Protein AF-A0AA39L9M7-F1 (afdb_monomer_lite)

Radius of gyration: 78.68 Å; chains: 1; bounding box: 166×108×252 Å

InterPro domains:
  IPR032733 HAUS augmin-like complex subunit 3, N-terminal [PF14932] (38-172)

pLDDT: mean 78.57, std 16.92, range [31.64, 96.94]

Secondary structure (DSSP, 8-state):
-HHHHHHHHHHHHHHHHHHH-----HHHHHHHHT-TTTHHHHHHHHHHHSSTTTS--HHHHHHHHHHHHTT-HHHHHTT--GGGS----HHHHHHHHHHHHHHHHHHHHHHHHHHHHHHHHHHHHHHHHHHHHHHHHHHHHHHHHHHHHHHHHHHHHHHHHHHHHHHHHHHHHHHHHHHHHHHHHHHHHHHHHHHHHHHHHHHHHHHS---HHHHHHHHHHHHHHHHHHHHHHHHHHHHHHHHHHHHHHHHHH-TTSPPPPHHHHHHHHHHHHHHHHHHHHHHHHHHIIIIIHHHHHHHHHHHHHHHHHHHHHHHHHHHHHHHHHHHHHHHHHHHHHHHHHHHHHHHHHHHHHHHHHHTT----------------PPPPP--------S--------------HHHHHHHHTT--PPPS-S-HHHHHHHHHHHHHHHHHHHHHHHHHHHHHHHHHHHHHHHHHHHHHHHHHHHHHHHSTTSS--SS-HHHHHHHHHHHHHHHHHHHHHHHHHHHHSS---HHHHHHHHTT--

Organism: Sarocladium strictum (NCBI:txid5046)

Sequence (533 aa):
MEGDSRARAEALLLKADRIYGVNFGKAGVTKALDHVEDGAPFESWVLHHLETDNLLTPDELEMYAALDRDGKVDALSGTHDLTQAQAVSEDEIRTAAEELRRSTDAIRKQTEILNIQRQALERSVQKRGSNDRRRQDLEIVQRRKWEIEHKQLSGEVESLSYSIEQRLNDLTEDIEMMLPRMHAAVGDSLKTDDKLLGSLQKLGQELGRHDPREAELIEKMREICLRLIKTAVETIRTRLDRVYLETLVGAAYHPQSAPPSSAEVKELGDEVESLYAEILPVAQMSVEQQRLDPAIKGISARDGHTLQRSGVALHYISDCLDHILAKLNYLSDRIGATKKHQAHSAHVTACAREELSAATSDPAPTPQEALPASPVRRPAPIRMRSNAAAAASRRRSSGIMDIPALETLMETLGVQLPVEQSADDDRFSLLGKVVEDRNGKSNDITKNAQDSYEAITTSHLDDLRTAVQLLNDSAFAEAAYGEVRYVDADFEASIHVLKTEVEQAKERLSRLEMKHTGKKSERKEDLVNRWTA

Foldseek 3Di:
DVVVLLVVLLVLVVVCCVLVVPDDDSVNSVVQCVDPPRNVVSSVCSVVQSDPVNDQDSVRVVVVVVCVVVVCVVVVVVVDPVVPPPDCDPVNVVVVVVVVVVVVVVVVVVVVVVVVVVVVVVVVVVVVVVVVVVVVVVVVVVVVVVVVVVVVVVVVVVVVLVVVVVVLVVLVVCLVVVVVVLVVVVVVLVVVLVVVVVVLVVLVVVLPDDDVVLVVVLVVQVVVLVVQLVVQLVVVLVVLVVVLVVVQVVLVPDPPDDRDDPVNNVVVVVVSVVVNVVSNVVSSVVSCVPRNVVVVVVSVVVVVVSVVVVVVSVVVVVVSVVVSVVVVVVSVVVVVVSVVVSVVSVVVSVVSVVVSVVVPPDDDPDPPPDDDDDDDDDDDDDDDDDDDDDDDDDDDDDDPDCDPPVVVVCVVVVHDDDPDDDDVVVVVVSVVVVVVVVVVVVVVVVVVVVVVVVVVVVVVVVVVVVVVVVVVLVVLVPDPPVDVDPDDPVVVVVVVVVVVVVVVVVVVVVVVVVVVVPDPPVVVVVVVVVVVD

Structure (mmCIF, N/CA/C/O backbone):
data_AF-A0AA39L9M7-F1
#
_entry.id   AF-A0AA39L9M7-F1
#
loop_
_atom_site.group_PDB
_atom_site.id
_atom_site.type_symbol
_atom_site.label_atom_id
_atom_site.label_alt_id
_atom_site.label_comp_id
_atom_site.label_asym_id
_atom_site.label_entity_id
_atom_site.label_seq_id
_atom_site.pdbx_PDB_ins_code
_atom_site.Cartn_x
_atom_site.Cartn_y
_atom_site.Cartn_z
_atom_site.occupancy
_atom_site.B_iso_or_equiv
_atom_site.auth_seq_id
_atom_site.auth_comp_id
_atom_site.auth_asym_id
_atom_site.auth_atom_id
_atom_site.pdbx_PDB_model_num
ATOM 1 N N . MET A 1 1 ? -41.882 -18.705 123.758 1.00 47.94 1 MET A N 1
ATOM 2 C CA . MET A 1 1 ? -42.765 -18.011 122.797 1.00 47.94 1 MET A CA 1
ATOM 3 C C . MET A 1 1 ? -43.563 -16.897 123.483 1.00 47.94 1 MET A C 1
ATOM 5 O O . MET A 1 1 ? -43.713 -15.868 122.855 1.00 47.94 1 MET A O 1
ATOM 9 N N . GLU A 1 2 ? -43.964 -17.017 124.762 1.00 51.53 2 GLU A N 1
ATOM 10 C CA . GLU A 1 2 ? -44.644 -15.934 125.527 1.00 51.53 2 GLU A CA 1
ATOM 11 C C . GLU A 1 2 ? -43.798 -14.673 125.802 1.00 51.53 2 GLU A C 1
ATOM 13 O O . GLU A 1 2 ? -44.332 -13.585 125.959 1.00 51.53 2 GLU A O 1
ATOM 18 N N . GLY A 1 3 ? -42.465 -14.774 125.847 1.00 58.41 3 GLY A N 1
ATOM 19 C CA . GLY A 1 3 ? -41.616 -13.601 126.109 1.00 58.41 3 GLY A CA 1
ATOM 20 C C . GLY A 1 3 ? -41.532 -12.594 124.952 1.00 58.41 3 GLY A C 1
ATOM 21 O O . GLY A 1 3 ? -41.218 -11.429 125.180 1.00 58.41 3 GLY A O 1
ATOM 22 N N . ASP A 1 4 ? -41.808 -13.033 123.720 1.00 64.25 4 ASP A N 1
ATOM 23 C CA . ASP A 1 4 ? -41.597 -12.242 122.497 1.00 64.25 4 ASP A CA 1
ATOM 24 C C . ASP A 1 4 ? -42.838 -11.402 122.143 1.00 64.25 4 ASP A C 1
ATOM 26 O O . ASP A 1 4 ? -42.736 -10.249 121.720 1.00 64.25 4 ASP A O 1
ATOM 30 N N . SER A 1 5 ? -44.029 -11.947 122.409 1.00 68.31 5 SER A N 1
ATOM 31 C CA . SER A 1 5 ? -45.305 -11.231 122.309 1.00 68.31 5 SER A CA 1
ATOM 32 C C . SER A 1 5 ? -45.395 -10.107 123.346 1.00 68.31 5 SER A C 1
ATOM 34 O O . SER A 1 5 ? -45.785 -8.986 123.010 1.00 68.31 5 SER A O 1
ATOM 36 N N . ARG A 1 6 ? -44.888 -10.351 124.559 1.00 69.69 6 ARG A N 1
ATOM 37 C CA . ARG A 1 6 ? -44.878 -9.377 125.652 1.00 69.69 6 ARG A CA 1
ATOM 38 C C . ARG A 1 6 ? -43.958 -8.188 125.376 1.00 69.69 6 ARG A C 1
ATOM 40 O O . ARG A 1 6 ? -44.352 -7.038 125.567 1.00 69.69 6 ARG A O 1
ATOM 47 N N . ALA A 1 7 ? -42.747 -8.449 124.882 1.00 71.62 7 ALA A N 1
ATOM 48 C CA . ALA A 1 7 ? -41.805 -7.397 124.497 1.00 71.62 7 ALA A CA 1
ATOM 49 C C . ALA A 1 7 ? -42.344 -6.544 123.333 1.00 71.62 7 ALA A C 1
ATOM 51 O O . ALA A 1 7 ? -42.139 -5.328 123.291 1.00 71.62 7 ALA A O 1
ATOM 52 N N . ARG A 1 8 ? -43.077 -7.171 122.406 1.00 74.06 8 ARG A N 1
ATOM 53 C CA . ARG A 1 8 ? -43.724 -6.492 121.280 1.00 74.06 8 ARG A CA 1
ATOM 54 C C . ARG A 1 8 ? -44.910 -5.634 121.731 1.00 74.06 8 ARG A C 1
ATOM 56 O O . ARG A 1 8 ? -45.027 -4.502 121.270 1.00 74.06 8 ARG A O 1
ATOM 63 N N . ALA A 1 9 ? -45.721 -6.114 122.671 1.00 72.00 9 ALA A N 1
ATOM 64 C CA . ALA A 1 9 ? -46.811 -5.345 123.271 1.00 72.00 9 ALA A CA 1
ATOM 65 C C . ALA A 1 9 ? -46.297 -4.109 124.037 1.00 72.00 9 ALA A C 1
ATOM 67 O O . ALA A 1 9 ? -46.806 -3.003 123.848 1.00 72.00 9 ALA A O 1
ATOM 68 N N . GLU A 1 10 ? -45.230 -4.259 124.830 1.00 76.94 10 GLU A N 1
ATOM 69 C CA . GLU A 1 10 ? -44.586 -3.130 125.520 1.00 76.94 10 GLU A CA 1
ATOM 70 C C . GLU A 1 10 ? -44.039 -2.093 124.521 1.00 76.94 10 GLU A C 1
ATOM 72 O O . GLU A 1 10 ? -44.226 -0.887 124.699 1.00 76.94 10 GLU A O 1
ATOM 77 N N . ALA A 1 11 ? -43.407 -2.545 123.433 1.00 76.25 11 ALA A N 1
ATOM 78 C CA . ALA A 1 11 ? -42.876 -1.660 122.399 1.00 76.25 11 ALA A CA 1
ATOM 79 C C . ALA A 1 11 ? -43.975 -0.885 121.650 1.00 76.25 11 ALA A C 1
ATOM 81 O O . ALA A 1 11 ? -43.782 0.295 121.345 1.00 76.25 11 ALA A O 1
ATOM 82 N N . LEU A 1 12 ? -45.124 -1.512 121.376 1.00 75.88 12 LEU A N 1
ATOM 83 C CA . LEU A 1 12 ? -46.265 -0.855 120.729 1.00 75.88 12 LEU A CA 1
ATOM 84 C C . LEU A 1 12 ? -46.916 0.190 121.642 1.00 75.88 12 LEU A C 1
ATOM 86 O O . LEU A 1 12 ? -47.190 1.298 121.182 1.00 75.88 12 LEU A O 1
ATOM 90 N N . LEU A 1 13 ? -47.064 -0.095 122.939 1.00 74.38 13 LEU A N 1
ATOM 91 C CA . LEU A 1 13 ? -47.587 0.870 123.915 1.00 74.38 13 LEU A CA 1
ATOM 92 C C . LEU A 1 13 ? -46.680 2.093 124.074 1.00 74.38 13 LEU A C 1
ATOM 94 O O . LEU A 1 13 ? -47.157 3.224 124.068 1.00 74.38 13 LEU A O 1
ATOM 98 N N . LEU A 1 14 ? -45.363 1.886 124.150 1.00 74.12 14 LEU A N 1
ATOM 99 C CA . LEU A 1 14 ? -44.399 2.988 124.242 1.00 74.12 14 LEU A CA 1
ATOM 100 C C . LEU A 1 14 ? -44.290 3.791 122.936 1.00 74.12 14 LEU A C 1
ATOM 102 O O . LEU A 1 14 ? -43.947 4.974 122.958 1.00 74.12 14 LEU A O 1
ATOM 106 N N . LYS A 1 15 ? -44.567 3.166 121.788 1.00 73.62 15 LYS A N 1
ATOM 107 C CA . LYS A 1 15 ? -44.655 3.861 120.499 1.00 73.62 15 LYS A CA 1
ATOM 108 C C . LYS A 1 15 ? -45.939 4.690 120.410 1.00 73.62 15 LYS A C 1
ATOM 110 O O . LYS A 1 15 ? -45.877 5.825 119.947 1.00 73.62 15 LYS A O 1
ATOM 115 N N . ALA A 1 16 ? -47.062 4.167 120.900 1.00 69.31 16 ALA A N 1
ATOM 116 C CA . ALA A 1 16 ? -48.328 4.891 120.958 1.00 69.31 16 ALA A CA 1
ATOM 117 C C . ALA A 1 16 ? -48.278 6.089 121.930 1.00 69.31 16 ALA A C 1
ATOM 119 O O . ALA A 1 16 ? -48.728 7.172 121.567 1.00 69.31 16 ALA A O 1
ATOM 120 N N . ASP A 1 17 ? -47.646 5.938 123.100 1.00 72.75 17 ASP A N 1
ATOM 121 C CA . ASP A 1 17 ? -47.392 7.023 124.071 1.00 72.75 17 ASP A CA 1
ATOM 122 C C . ASP A 1 17 ? -46.674 8.219 123.415 1.00 72.75 17 ASP A C 1
ATOM 124 O O . ASP A 1 17 ? -47.097 9.367 123.548 1.00 72.75 17 ASP A O 1
ATOM 128 N N . ARG A 1 18 ? -45.644 7.951 122.598 1.00 70.19 18 ARG A N 1
ATOM 129 C CA . ARG A 1 18 ? -44.870 8.996 121.904 1.00 70.19 18 ARG A CA 1
ATOM 130 C C . ARG A 1 18 ? -45.607 9.688 120.762 1.00 70.19 18 ARG A C 1
ATOM 132 O O . ARG A 1 18 ? -45.312 10.848 120.495 1.00 70.19 18 ARG A O 1
ATOM 139 N N . ILE A 1 19 ? -46.476 8.974 120.049 1.00 66.38 19 ILE A N 1
ATOM 140 C CA . ILE A 1 19 ? -47.121 9.484 118.827 1.00 66.38 19 ILE A CA 1
ATOM 141 C C . ILE A 1 19 ? -48.456 10.165 119.151 1.00 66.38 19 ILE A C 1
ATOM 143 O O . ILE A 1 19 ? -48.765 11.194 118.560 1.00 66.38 19 ILE A O 1
ATOM 147 N N . TYR A 1 20 ? -49.218 9.638 120.115 1.00 64.44 20 TYR A N 1
ATOM 148 C CA . TYR A 1 20 ? -50.576 10.104 120.426 1.00 64.44 20 TYR A CA 1
ATOM 149 C C . TYR A 1 20 ? -50.686 10.844 121.771 1.00 64.44 20 TYR A C 1
ATOM 151 O O . TYR A 1 20 ? -51.772 11.290 122.135 1.00 64.44 20 TYR A O 1
ATOM 159 N N . GLY A 1 21 ? -49.579 11.007 122.511 1.00 65.19 21 GLY A N 1
ATOM 160 C CA . GLY A 1 21 ? -49.499 11.876 123.695 1.00 65.19 21 GLY A CA 1
ATOM 161 C C . GLY A 1 21 ? -50.245 11.368 124.934 1.00 65.19 21 GLY A C 1
ATOM 162 O O . GLY A 1 21 ? -50.586 12.155 125.819 1.00 65.19 21 GLY A O 1
ATOM 163 N N . VAL A 1 22 ? -50.520 10.065 125.008 1.00 63.75 22 VAL A N 1
ATOM 164 C CA . VAL A 1 22 ? -51.229 9.447 126.135 1.00 63.75 22 VAL A CA 1
ATOM 165 C C . VAL A 1 22 ? -50.211 9.016 127.188 1.00 63.75 22 VAL A C 1
ATOM 167 O O . VAL A 1 22 ? -49.718 7.904 127.113 1.00 63.75 22 VAL A O 1
ATOM 170 N N . ASN A 1 23 ? -49.901 9.893 128.150 1.00 59.84 23 ASN A N 1
ATOM 171 C CA . ASN A 1 23 ? -48.826 9.718 129.142 1.00 59.84 23 ASN A CA 1
ATOM 172 C C . ASN A 1 23 ? -48.906 8.396 129.939 1.00 59.84 23 ASN A C 1
ATOM 174 O O . ASN A 1 23 ? -49.446 8.357 131.052 1.00 59.84 23 ASN A O 1
ATOM 178 N N . PHE A 1 24 ? -48.284 7.333 129.433 1.00 63.66 24 PHE A N 1
ATOM 179 C CA . PHE A 1 24 ? -48.101 6.075 130.153 1.00 63.66 24 PHE A CA 1
ATOM 180 C C . PHE A 1 24 ? -46.635 5.946 130.572 1.00 63.66 24 PHE A C 1
ATOM 182 O O . PHE A 1 24 ? -45.757 5.598 129.788 1.00 63.66 24 PHE A O 1
ATOM 189 N N . GLY A 1 25 ? -46.331 6.204 131.847 1.00 64.00 25 GLY A N 1
ATOM 190 C CA . GLY A 1 25 ? -44.973 6.000 132.357 1.00 64.00 25 GLY A CA 1
ATOM 191 C C . GLY A 1 25 ? -44.525 4.542 132.180 1.00 64.00 25 GLY A C 1
ATOM 192 O O . GLY A 1 25 ? -45.261 3.625 132.544 1.00 64.00 25 GLY A O 1
ATOM 193 N N . LYS A 1 26 ? -43.298 4.310 131.685 1.00 65.75 26 LYS A N 1
ATOM 194 C CA . LYS A 1 26 ? -42.751 2.961 131.405 1.00 65.75 26 LYS A CA 1
ATOM 195 C C . LYS A 1 26 ? -42.907 1.979 132.578 1.00 65.75 26 LYS A C 1
ATOM 197 O O . LYS A 1 26 ? -43.237 0.820 132.373 1.00 65.75 26 LYS A O 1
ATOM 202 N N . ALA A 1 27 ? -42.743 2.460 133.812 1.00 65.94 27 ALA A N 1
ATOM 203 C CA . ALA A 1 27 ? -42.906 1.654 135.026 1.00 65.94 27 ALA A CA 1
ATOM 204 C C . ALA A 1 27 ? -44.366 1.260 135.340 1.00 65.94 27 ALA A C 1
ATOM 206 O O . ALA A 1 27 ? -44.596 0.328 136.106 1.00 65.94 27 ALA A O 1
ATOM 207 N N . GLY A 1 28 ? -45.350 1.981 134.797 1.00 68.69 28 GLY A N 1
ATOM 208 C CA . GLY A 1 28 ? -46.773 1.650 134.900 1.00 68.69 28 GLY A CA 1
ATOM 209 C C . GLY A 1 28 ? -47.190 0.591 133.881 1.00 68.69 28 GLY A C 1
ATOM 210 O O . GLY A 1 28 ? -47.921 -0.329 134.232 1.00 68.69 28 GLY A O 1
ATOM 211 N N . VAL A 1 29 ? -46.651 0.665 132.659 1.00 70.12 29 VAL A N 1
ATOM 212 C CA . VAL A 1 29 ? -46.892 -0.322 131.590 1.00 70.12 29 VAL A CA 1
ATOM 213 C C . VAL A 1 29 ? -46.327 -1.690 131.965 1.00 70.12 29 VAL A C 1
ATOM 215 O O . VAL A 1 29 ? -47.017 -2.698 131.834 1.00 70.12 29 VAL A O 1
ATOM 218 N N . THR A 1 30 ? -45.111 -1.735 132.519 1.00 70.06 30 THR A N 1
ATOM 219 C CA . THR A 1 30 ? -44.522 -3.000 132.980 1.00 70.06 30 THR A CA 1
ATOM 220 C C . THR A 1 30 ? -45.304 -3.592 134.153 1.00 70.06 30 THR A C 1
ATOM 222 O O . THR A 1 30 ? -45.556 -4.789 134.158 1.00 70.06 30 THR A O 1
ATOM 225 N N . LYS A 1 31 ? -45.786 -2.763 135.092 1.00 70.56 31 LYS A N 1
ATOM 226 C CA . LYS A 1 31 ? -46.635 -3.217 136.210 1.00 70.56 31 LYS A CA 1
ATOM 227 C C . LYS A 1 31 ? -48.003 -3.746 135.770 1.00 70.56 31 LYS A C 1
ATOM 229 O O . LYS A 1 31 ? -48.489 -4.689 136.382 1.00 70.56 31 LYS A O 1
ATOM 234 N N . ALA A 1 32 ? -48.616 -3.153 134.747 1.00 67.38 32 ALA A N 1
ATOM 235 C CA . ALA A 1 32 ? -49.892 -3.619 134.206 1.00 67.38 32 ALA A CA 1
ATOM 236 C C . ALA A 1 32 ? -49.743 -4.963 133.469 1.00 67.38 32 ALA A C 1
ATOM 238 O O . ALA A 1 32 ? -50.587 -5.840 133.618 1.00 67.38 32 ALA A O 1
ATOM 239 N N . LEU A 1 33 ? -48.631 -5.154 132.749 1.00 69.38 33 LEU A N 1
ATOM 240 C CA . LEU A 1 33 ? -48.289 -6.424 132.095 1.00 69.38 33 LEU A CA 1
ATOM 241 C C . LEU A 1 33 ? -47.825 -7.512 133.087 1.00 69.38 33 LEU A C 1
ATOM 243 O O . LEU A 1 33 ? -47.878 -8.692 132.758 1.00 69.38 33 LEU A O 1
ATOM 247 N N . ASP A 1 34 ? -47.384 -7.131 134.292 1.00 67.81 34 ASP A N 1
ATOM 248 C CA . ASP A 1 34 ? -46.989 -8.041 135.382 1.00 67.81 34 ASP A CA 1
ATOM 249 C C . ASP A 1 34 ? -48.142 -8.421 136.335 1.00 67.81 34 ASP A C 1
ATOM 251 O O . ASP A 1 34 ? -47.931 -9.186 137.280 1.00 67.81 34 ASP A O 1
ATOM 255 N N . HIS A 1 35 ? -49.362 -7.911 136.123 1.00 72.19 35 HIS A N 1
ATOM 256 C CA . HIS A 1 35 ? -50.515 -8.264 136.956 1.00 72.19 35 HIS A CA 1
ATOM 257 C C . HIS A 1 35 ? -50.983 -9.699 136.648 1.00 72.19 35 HIS A C 1
ATOM 259 O O . HIS A 1 35 ? -51.277 -10.029 135.501 1.00 72.19 35 HIS A O 1
ATOM 265 N N . VAL A 1 36 ? -51.057 -10.556 137.675 1.00 60.88 36 VAL A N 1
ATOM 266 C CA . VAL A 1 36 ? -51.179 -12.025 137.529 1.00 60.88 36 VAL A CA 1
ATOM 267 C C . VAL A 1 36 ? -52.501 -12.478 136.889 1.00 60.88 36 VAL A C 1
ATOM 269 O O . VAL A 1 36 ? -52.532 -13.533 136.263 1.00 60.88 36 VAL A O 1
ATOM 272 N N . GLU A 1 37 ? -53.573 -11.689 137.000 1.00 61.38 37 GLU A N 1
ATOM 273 C CA . GLU A 1 37 ? -54.899 -12.051 136.467 1.00 61.38 37 GLU A CA 1
ATOM 274 C C . GLU A 1 37 ? -55.274 -11.302 135.172 1.00 61.38 37 GLU A C 1
ATOM 276 O O . GLU A 1 37 ? -55.968 -11.863 134.328 1.00 61.38 37 GLU A O 1
ATOM 281 N N . ASP A 1 38 ? -54.745 -10.092 134.951 1.00 65.12 38 ASP A N 1
ATOM 282 C CA . ASP A 1 38 ? -55.159 -9.216 133.838 1.00 65.12 38 ASP A CA 1
ATOM 283 C C . ASP A 1 38 ? -54.079 -9.019 132.757 1.00 65.12 38 ASP A C 1
ATOM 285 O O . ASP A 1 38 ? -54.362 -8.478 131.688 1.00 65.12 38 ASP A O 1
ATOM 289 N N . GLY A 1 39 ? -52.841 -9.473 132.988 1.00 68.44 39 GLY A N 1
ATOM 290 C CA . GLY A 1 39 ? -51.710 -9.220 132.086 1.00 68.44 39 GLY A CA 1
ATOM 291 C C . GLY A 1 39 ? -51.826 -9.907 130.719 1.00 68.44 39 GLY A C 1
ATOM 292 O O . GLY A 1 39 ? -51.590 -9.277 129.692 1.00 68.44 39 GLY A O 1
ATOM 293 N N . ALA A 1 40 ? -52.247 -11.174 130.683 1.00 69.06 40 ALA A N 1
ATOM 294 C CA . ALA A 1 40 ? -52.401 -11.938 129.441 1.00 69.06 40 ALA A CA 1
ATOM 295 C C . ALA A 1 40 ? -53.540 -11.433 128.522 1.00 69.06 40 ALA A C 1
ATOM 297 O O . ALA A 1 40 ? -53.297 -11.262 127.322 1.00 69.06 40 ALA A O 1
ATOM 298 N N . PRO A 1 41 ? -54.766 -11.145 129.019 1.00 74.25 41 PRO A N 1
ATOM 299 C CA . PRO A 1 41 ? -55.793 -10.544 128.170 1.00 74.25 41 PRO A CA 1
ATOM 300 C C . PRO A 1 41 ? -55.390 -9.135 127.722 1.00 74.25 41 PRO A C 1
ATOM 302 O O . PRO A 1 41 ? -55.613 -8.789 126.561 1.00 74.25 41 PRO A O 1
ATOM 305 N N . PHE A 1 42 ? -54.718 -8.358 128.579 1.00 75.44 42 PHE A N 1
ATOM 306 C CA . PHE A 1 42 ? -54.210 -7.036 128.220 1.00 75.44 42 PHE A CA 1
ATOM 307 C C . PHE A 1 42 ? -53.136 -7.094 127.120 1.00 75.44 42 PHE A C 1
ATOM 309 O O . PHE A 1 42 ? -53.199 -6.319 126.169 1.00 75.44 42 PHE A O 1
ATOM 316 N N . GLU A 1 43 ? -52.209 -8.053 127.168 1.00 75.75 43 GLU A N 1
ATOM 317 C CA . GLU A 1 43 ? -51.207 -8.274 126.114 1.00 75.75 43 GLU A CA 1
ATOM 318 C C . GLU A 1 43 ? -51.857 -8.614 124.763 1.00 75.75 43 GLU A C 1
ATOM 320 O O . GLU A 1 43 ? -51.501 -8.038 123.732 1.00 75.75 43 GLU A O 1
ATOM 325 N N . SER A 1 44 ? -52.853 -9.504 124.768 1.00 73.62 44 SER A N 1
ATOM 326 C CA . SER A 1 44 ? -53.579 -9.874 123.548 1.00 73.62 44 SER A CA 1
ATOM 327 C C . SER A 1 44 ? -54.391 -8.710 122.969 1.00 73.62 44 SER A C 1
ATOM 329 O O . SER A 1 44 ? -54.428 -8.528 121.752 1.00 73.62 44 SER A O 1
ATOM 331 N N . TRP A 1 45 ? -54.970 -7.871 123.833 1.00 80.06 45 TRP A N 1
ATOM 332 C CA . TRP A 1 45 ? -55.690 -6.664 123.434 1.00 80.06 45 TRP A CA 1
ATOM 333 C C . TRP A 1 45 ? -54.745 -5.642 122.795 1.00 80.06 45 TRP A C 1
ATOM 335 O O . TRP A 1 45 ? -55.046 -5.099 121.733 1.00 80.06 45 TRP A O 1
ATOM 345 N N . VAL A 1 46 ? -53.568 -5.433 123.391 1.00 78.00 46 VAL A N 1
ATOM 346 C CA . VAL A 1 46 ? -52.548 -4.512 122.871 1.00 78.00 46 VAL A CA 1
ATOM 347 C C . VAL A 1 46 ? -52.078 -4.943 121.487 1.00 78.00 46 VAL A C 1
ATOM 349 O O . VAL A 1 46 ? -52.028 -4.122 120.577 1.00 78.00 46 VAL A O 1
ATOM 352 N N . LEU A 1 47 ? -51.769 -6.224 121.295 1.00 75.69 47 LEU A N 1
ATOM 353 C CA . LEU A 1 47 ? -51.311 -6.718 119.996 1.00 75.69 47 LEU A CA 1
ATOM 354 C C . LEU A 1 47 ? -52.399 -6.639 118.921 1.00 75.69 47 LEU A C 1
ATOM 356 O O . LEU A 1 47 ? -52.079 -6.383 117.767 1.00 75.69 47 LEU A O 1
ATOM 360 N N . HIS A 1 48 ? -53.669 -6.817 119.286 1.00 75.12 48 HIS A N 1
ATOM 361 C CA . HIS A 1 48 ? -54.760 -6.754 118.319 1.00 75.12 48 HIS A CA 1
ATOM 362 C C . HIS A 1 48 ? -55.152 -5.316 117.944 1.00 75.12 48 HIS A C 1
ATOM 364 O O . HIS A 1 48 ? -55.487 -5.046 116.792 1.00 75.12 48 HIS A O 1
ATOM 370 N N . HIS A 1 49 ? -55.102 -4.375 118.891 1.00 68.69 49 HIS A N 1
ATOM 371 C CA . HIS A 1 49 ? -55.640 -3.024 118.691 1.00 68.69 49 HIS A CA 1
ATOM 372 C C . HIS A 1 49 ? -54.586 -1.926 118.488 1.00 68.69 49 HIS A C 1
ATOM 374 O O . HIS A 1 49 ? -54.947 -0.837 118.052 1.00 68.69 49 HIS A O 1
ATOM 380 N N . LEU A 1 50 ? -53.301 -2.186 118.761 1.00 70.94 50 LEU A N 1
ATOM 381 C CA . LEU A 1 50 ? -52.205 -1.216 118.580 1.00 70.94 50 LEU A CA 1
ATOM 382 C C . LEU A 1 50 ? -51.256 -1.573 117.416 1.00 70.94 50 LEU A C 1
ATOM 384 O O . LEU A 1 50 ? -50.151 -1.032 117.329 1.00 70.94 50 LEU A O 1
ATOM 388 N N . GLU A 1 51 ? -51.666 -2.468 116.510 1.00 71.19 51 GLU A N 1
ATOM 389 C CA . GLU A 1 51 ? -50.981 -2.681 115.226 1.00 71.19 51 GLU A CA 1
ATOM 390 C C . GLU A 1 51 ? -51.239 -1.527 114.240 1.00 71.19 51 GLU A C 1
ATOM 392 O O . GLU A 1 51 ? -52.236 -0.812 114.333 1.00 71.19 51 GLU A O 1
ATOM 397 N N . THR A 1 52 ? -50.304 -1.318 113.305 1.00 62.91 52 THR A N 1
ATOM 398 C CA . THR A 1 52 ? -50.252 -0.147 112.404 1.00 62.91 52 THR A CA 1
ATOM 399 C C . THR A 1 52 ? -51.482 0.036 111.528 1.00 62.91 52 THR A C 1
ATOM 401 O O . THR A 1 52 ? -51.716 1.142 111.062 1.00 62.91 52 THR A O 1
ATOM 404 N N . ASP A 1 53 ? -52.256 -1.024 111.332 1.00 63.25 53 ASP A N 1
ATOM 405 C CA . ASP A 1 53 ? -53.433 -1.024 110.468 1.00 63.25 53 ASP A CA 1
ATOM 406 C C . ASP A 1 53 ? -54.685 -0.520 111.215 1.00 63.25 53 ASP A C 1
ATOM 408 O O . ASP A 1 53 ? -55.663 -0.127 110.585 1.00 63.25 53 ASP A O 1
ATOM 412 N N . ASN A 1 54 ? -54.642 -0.487 112.558 1.00 64.06 54 ASN A N 1
ATOM 413 C CA . ASN A 1 54 ? -55.756 -0.094 113.433 1.00 64.06 54 ASN A CA 1
ATOM 414 C C . ASN A 1 54 ? -55.557 1.276 114.108 1.00 64.06 54 ASN A C 1
ATOM 416 O O . ASN A 1 54 ? -56.452 1.762 114.801 1.00 64.06 54 ASN A O 1
ATOM 420 N N . LEU A 1 55 ? -54.395 1.905 113.918 1.00 69.94 55 LEU A N 1
ATOM 421 C CA . LEU A 1 55 ? -54.068 3.224 114.454 1.00 69.94 55 LEU A CA 1
ATOM 422 C C . LEU A 1 55 ? -54.014 4.253 113.327 1.00 69.94 55 LEU A C 1
ATOM 424 O O . LEU A 1 55 ? -53.285 4.062 112.360 1.00 69.94 55 LEU A O 1
ATOM 428 N N . LEU A 1 56 ? -54.734 5.370 113.481 1.00 68.38 56 LEU A N 1
ATOM 429 C CA . LEU A 1 56 ? -54.669 6.475 112.520 1.00 68.38 56 LEU A CA 1
ATOM 430 C C . LEU A 1 56 ? -53.239 7.007 112.457 1.00 68.38 56 LEU A C 1
ATOM 432 O O . LEU A 1 56 ? -52.668 7.378 113.487 1.00 68.38 56 LEU A O 1
ATOM 436 N N . THR A 1 57 ? -52.655 7.074 111.266 1.00 73.50 57 THR A N 1
ATOM 437 C CA . THR A 1 57 ? -51.329 7.676 111.081 1.00 73.50 57 THR A CA 1
ATOM 438 C C . THR A 1 57 ? -51.350 9.158 111.493 1.00 73.50 57 THR A C 1
ATOM 440 O O . THR A 1 57 ? -52.415 9.776 111.509 1.00 73.50 57 THR A O 1
ATOM 443 N N . PRO A 1 58 ? -50.211 9.765 111.878 1.00 67.19 58 PRO A N 1
ATOM 444 C CA . PRO A 1 58 ? -50.188 11.161 112.332 1.00 67.19 58 PRO A CA 1
ATOM 445 C C . PRO A 1 58 ? -50.772 12.134 111.294 1.00 67.19 58 PRO A C 1
ATOM 447 O O . PRO A 1 58 ? -51.516 13.037 111.666 1.00 67.19 58 PRO A O 1
ATOM 450 N N . ASP A 1 59 ? -50.533 11.889 110.005 1.00 67.25 59 ASP A N 1
ATOM 451 C CA . ASP A 1 59 ? -51.084 12.688 108.905 1.00 67.25 59 ASP A CA 1
ATOM 452 C C . ASP A 1 59 ? -52.612 12.507 108.776 1.00 67.25 59 ASP A C 1
ATOM 454 O O . ASP A 1 59 ? -53.347 13.470 108.546 1.00 67.25 59 ASP A O 1
ATOM 458 N N . GLU A 1 60 ? -53.119 11.287 108.981 1.00 75.25 60 GLU A N 1
ATOM 459 C CA . GLU A 1 60 ? -54.559 10.998 109.005 1.00 75.25 60 GLU A CA 1
ATOM 460 C C . GLU A 1 60 ? -55.245 11.587 110.239 1.00 75.25 60 GLU A C 1
ATOM 462 O O . GLU A 1 60 ? -56.382 12.043 110.140 1.00 75.25 60 GLU A O 1
ATOM 467 N N . LEU A 1 61 ? -54.568 11.621 111.390 1.00 73.94 61 LEU A N 1
ATOM 468 C CA . LEU A 1 61 ? -55.064 12.250 112.612 1.00 73.94 61 LEU A CA 1
ATOM 469 C C . LEU A 1 61 ? -55.106 13.778 112.473 1.00 73.94 61 LEU A C 1
ATOM 471 O O . LEU A 1 61 ? -56.071 14.405 112.910 1.00 73.94 61 LEU A O 1
ATOM 475 N N . GLU A 1 62 ? -54.113 14.384 111.818 1.00 73.69 62 GLU A N 1
ATOM 476 C CA . GLU A 1 62 ? -54.147 15.805 111.460 1.00 73.69 62 GLU A CA 1
ATOM 477 C C . GLU A 1 62 ? -55.276 16.116 110.471 1.00 73.69 62 GLU A C 1
ATOM 479 O O . GLU A 1 62 ? -55.983 17.115 110.652 1.00 73.69 62 GLU A O 1
ATOM 484 N N . MET A 1 63 ? -55.509 15.247 109.480 1.00 75.00 63 MET A N 1
ATOM 485 C CA . MET A 1 63 ? -56.663 15.354 108.584 1.00 75.00 63 MET A CA 1
ATOM 486 C C . MET A 1 63 ? -57.982 15.212 109.340 1.00 75.00 63 MET A C 1
ATOM 488 O O . MET A 1 63 ? -58.849 16.068 109.182 1.00 75.00 63 MET A O 1
ATOM 492 N N . TYR A 1 64 ? -58.134 14.211 110.206 1.00 73.31 64 TYR A N 1
ATOM 493 C CA . TYR A 1 64 ? -59.347 14.029 111.006 1.00 73.31 64 TYR A CA 1
ATOM 494 C C . TYR A 1 64 ? -59.601 15.221 111.933 1.00 73.31 64 TYR A C 1
ATOM 496 O O . TYR A 1 64 ? -60.715 15.734 111.969 1.00 73.31 64 TYR A O 1
ATOM 504 N N . ALA A 1 65 ? -58.574 15.736 112.613 1.00 74.12 65 ALA A N 1
ATOM 505 C CA . ALA A 1 65 ? -58.693 16.919 113.465 1.00 74.12 65 ALA A CA 1
ATOM 506 C C . ALA A 1 65 ? -58.992 18.202 112.666 1.00 74.12 65 ALA A C 1
ATOM 508 O O . ALA A 1 65 ? -59.627 19.123 113.185 1.00 74.12 65 ALA A O 1
ATOM 509 N N . ALA A 1 66 ? -58.533 18.295 111.413 1.00 75.38 66 ALA A N 1
ATOM 510 C CA . ALA A 1 66 ? -58.893 19.381 110.505 1.00 75.38 66 ALA A CA 1
ATOM 511 C C . ALA A 1 66 ? -60.343 19.259 110.013 1.00 75.38 66 ALA A C 1
ATOM 513 O O . ALA A 1 66 ? -61.052 20.261 109.978 1.00 75.38 66 ALA A O 1
ATOM 514 N N . LEU A 1 67 ? -60.798 18.045 109.701 1.00 73.31 67 LEU A N 1
ATOM 515 C CA . LEU A 1 67 ? -62.176 17.744 109.313 1.00 73.31 67 LEU A CA 1
ATOM 516 C C . LEU A 1 67 ? -63.175 17.954 110.466 1.00 73.31 67 LEU A C 1
ATOM 518 O O . LEU A 1 67 ? -64.300 18.389 110.210 1.00 73.31 67 LEU A O 1
ATOM 522 N N . ASP A 1 68 ? -62.768 17.684 111.709 1.00 76.50 68 ASP A N 1
ATOM 523 C CA . ASP A 1 68 ? -63.571 17.892 112.923 1.00 76.50 68 ASP A CA 1
ATOM 524 C C . ASP A 1 68 ? -63.694 19.387 113.266 1.00 76.50 68 ASP A C 1
ATOM 526 O O . ASP A 1 68 ? -64.790 19.896 113.495 1.00 76.50 68 ASP A O 1
ATOM 530 N N . ARG A 1 69 ? -62.594 20.150 113.147 1.00 74.06 69 ARG A N 1
ATOM 531 C CA . ARG A 1 69 ? -62.627 21.626 113.233 1.00 74.06 69 ARG A CA 1
ATOM 532 C C . ARG A 1 69 ? -63.525 22.271 112.174 1.00 74.06 69 ARG A C 1
ATOM 534 O O . ARG A 1 69 ? -64.117 23.313 112.444 1.00 74.06 69 ARG A O 1
ATOM 541 N N . ASP A 1 70 ? -63.631 21.652 111.002 1.00 72.94 70 ASP A N 1
ATOM 542 C CA . ASP A 1 70 ? -64.490 22.087 109.897 1.00 72.94 70 ASP A CA 1
ATOM 543 C C . ASP A 1 70 ? -65.952 21.601 110.019 1.00 72.94 70 ASP A C 1
ATOM 545 O O . ASP A 1 70 ? -66.775 21.957 109.173 1.00 72.94 70 ASP A O 1
ATOM 549 N N . GLY A 1 71 ? -66.293 20.781 111.025 1.00 67.81 71 GLY A N 1
ATOM 550 C CA . GLY A 1 71 ? -67.639 20.219 111.221 1.00 67.81 71 GLY A CA 1
ATOM 551 C C . GLY A 1 71 ? -68.103 19.271 110.103 1.00 67.81 71 GLY A C 1
ATOM 552 O O . GLY A 1 71 ? -69.297 19.009 109.961 1.00 67.81 71 GLY A O 1
ATOM 553 N N . LYS A 1 72 ? -67.178 18.771 109.272 1.00 66.44 72 LYS A N 1
ATOM 554 C CA . LYS A 1 72 ? -67.477 17.920 108.102 1.00 66.44 72 LYS A CA 1
ATOM 555 C C . LYS A 1 72 ? -67.473 16.425 108.419 1.00 66.44 72 LYS A C 1
ATOM 557 O O . LYS A 1 72 ? -67.944 15.645 107.596 1.00 66.44 72 LYS A O 1
ATOM 562 N N . VAL A 1 73 ? -66.985 16.022 109.593 1.00 65.44 73 VAL A N 1
ATOM 563 C CA . VAL A 1 73 ? -67.018 14.618 110.044 1.00 65.44 73 VAL A CA 1
ATOM 564 C C . VAL A 1 73 ? -68.463 14.140 110.223 1.00 65.44 73 VAL A C 1
ATOM 566 O O . VAL A 1 73 ? -68.813 13.079 109.711 1.00 65.44 73 VAL A O 1
ATOM 569 N N . ASP A 1 74 ? -69.329 14.966 110.817 1.00 64.75 74 ASP A N 1
ATOM 570 C CA . ASP A 1 74 ? -70.762 14.665 110.974 1.00 64.75 74 ASP A CA 1
ATOM 571 C C . ASP A 1 74 ? -71.524 14.645 109.636 1.00 64.75 74 ASP A C 1
ATOM 573 O O . ASP A 1 74 ? -72.515 13.934 109.473 1.00 64.75 74 ASP A O 1
ATOM 577 N N . ALA A 1 75 ? -71.040 15.384 108.633 1.00 62.09 75 ALA A N 1
ATOM 578 C CA . ALA A 1 75 ? -71.589 15.347 107.278 1.00 62.09 75 ALA A CA 1
ATOM 579 C C . ALA A 1 75 ? -71.142 14.095 106.493 1.00 62.09 75 ALA A C 1
ATOM 581 O O . ALA A 1 75 ? -71.879 13.599 105.639 1.00 62.09 75 ALA A O 1
ATOM 582 N N . LEU A 1 76 ? -69.949 13.562 106.774 1.00 62.16 76 LEU A N 1
ATOM 583 C CA . LEU A 1 76 ? -69.419 12.359 106.125 1.00 62.16 76 LEU A CA 1
ATOM 584 C C . LEU A 1 76 ? -69.955 11.065 106.756 1.00 62.16 76 LEU A C 1
ATOM 586 O O . LEU A 1 76 ? -70.258 10.120 106.027 1.00 62.16 76 LEU A O 1
ATOM 590 N N . SER A 1 77 ? -70.180 11.043 108.073 1.00 60.66 77 SER A N 1
ATOM 591 C CA . SER A 1 77 ? -70.826 9.911 108.757 1.00 60.66 77 SER A CA 1
ATOM 592 C C . SER A 1 77 ? -72.291 9.727 108.338 1.00 60.66 77 SER A C 1
ATOM 594 O O . SER A 1 77 ? -72.771 8.599 108.267 1.00 60.66 77 SER A O 1
ATOM 596 N N . GLY A 1 78 ? -72.984 10.816 107.982 1.00 59.25 78 GLY A N 1
ATOM 597 C CA . GLY A 1 78 ? -74.339 10.771 107.425 1.00 59.25 78 GLY A CA 1
ATOM 598 C C . GLY A 1 78 ? -74.424 10.452 105.925 1.00 59.25 78 GLY A C 1
ATOM 599 O O . GLY A 1 78 ? -75.507 10.125 105.447 1.00 59.25 78 GLY A O 1
ATOM 600 N N . THR A 1 79 ? -73.325 10.553 105.165 1.00 58.69 79 THR A N 1
ATOM 601 C CA . THR A 1 79 ? -73.329 10.346 103.699 1.00 58.69 79 THR A CA 1
ATOM 602 C C . THR A 1 79 ? -72.759 9.002 103.254 1.00 58.69 79 THR A C 1
ATOM 604 O O . THR A 1 79 ? -73.048 8.584 102.135 1.00 58.69 79 THR A O 1
ATOM 607 N N . HIS A 1 80 ? -71.992 8.303 104.094 1.00 51.62 80 HIS A N 1
ATOM 608 C CA . HIS A 1 80 ? -71.567 6.924 103.839 1.00 51.62 80 HIS A CA 1
ATOM 609 C C . HIS A 1 80 ? -72.264 5.968 104.806 1.00 51.62 80 HIS A C 1
ATOM 611 O O . HIS A 1 80 ? -71.722 5.563 105.831 1.00 51.62 80 HIS A O 1
ATOM 617 N N . ASP A 1 81 ? -73.487 5.590 104.443 1.00 47.50 81 ASP A N 1
ATOM 618 C CA . ASP A 1 81 ? -74.170 4.446 105.028 1.00 47.50 81 ASP A CA 1
ATOM 619 C C . ASP A 1 81 ? -73.394 3.177 104.633 1.00 47.50 81 ASP A C 1
ATOM 621 O O . ASP A 1 81 ? -73.512 2.670 103.518 1.00 47.50 81 ASP A O 1
ATOM 625 N N . LEU A 1 82 ? -72.539 2.678 105.532 1.00 55.03 82 LEU A N 1
ATOM 626 C CA . LEU A 1 82 ? -71.740 1.459 105.330 1.00 55.03 82 LEU A CA 1
ATOM 627 C C . LEU A 1 82 ? -72.610 0.199 105.139 1.00 55.03 82 LEU A C 1
ATOM 629 O O . LEU A 1 82 ? -72.084 -0.871 104.840 1.00 55.03 82 LEU A O 1
ATOM 633 N N . THR A 1 83 ? -73.937 0.316 105.255 1.00 55.50 83 THR A N 1
ATOM 634 C CA . THR A 1 83 ? -74.890 -0.729 104.859 1.00 55.50 83 THR A CA 1
ATOM 635 C C . THR A 1 83 ? -75.143 -0.785 103.342 1.00 55.50 83 THR A C 1
ATOM 637 O O . THR A 1 83 ? -75.684 -1.779 102.860 1.00 55.50 83 THR A O 1
ATOM 640 N N . GLN A 1 84 ? -74.698 0.218 102.568 1.00 47.88 84 GLN A N 1
ATOM 641 C CA . GLN A 1 84 ? -74.733 0.229 101.095 1.00 47.88 84 GLN A CA 1
ATOM 642 C C . GLN A 1 84 ? -73.456 -0.307 100.429 1.00 47.88 84 GLN A C 1
ATOM 644 O O . GLN A 1 84 ? -73.346 -0.288 99.202 1.00 47.88 84 GLN A O 1
ATOM 649 N N . ALA A 1 85 ? -72.506 -0.851 101.195 1.00 51.09 85 ALA A N 1
ATOM 650 C CA . ALA A 1 85 ? -71.552 -1.801 100.637 1.00 51.09 85 ALA A CA 1
ATOM 651 C C . ALA A 1 85 ? -72.318 -3.097 100.332 1.00 51.09 85 ALA A C 1
ATOM 653 O O . ALA A 1 85 ? -72.394 -4.004 101.160 1.00 51.09 85 ALA A O 1
ATOM 654 N N . GLN A 1 86 ? -72.958 -3.150 99.160 1.00 48.50 86 GLN A N 1
ATOM 655 C CA . GLN A 1 86 ? -73.607 -4.354 98.656 1.00 48.50 86 GLN A CA 1
ATOM 656 C C . GLN A 1 86 ? -72.579 -5.486 98.703 1.00 48.50 86 GLN A C 1
ATOM 658 O O . GLN A 1 86 ? -71.548 -5.423 98.034 1.00 48.50 86 GLN A O 1
ATOM 663 N N . ALA A 1 87 ? -72.830 -6.481 99.556 1.00 54.19 87 ALA A N 1
ATOM 664 C CA . ALA A 1 87 ? -71.991 -7.661 99.649 1.00 54.19 87 ALA A CA 1
ATOM 665 C C . ALA A 1 87 ? -71.897 -8.260 98.244 1.00 54.19 87 ALA A C 1
ATOM 667 O O . ALA A 1 87 ? -72.919 -8.668 97.689 1.00 54.19 87 ALA A O 1
ATOM 668 N N . VAL A 1 88 ? -70.693 -8.235 97.665 1.00 55.25 88 VAL A N 1
ATOM 669 C CA . VAL A 1 88 ? -70.409 -8.807 96.346 1.00 55.25 88 VAL A CA 1
ATOM 670 C C . VAL A 1 88 ? -71.021 -10.200 96.327 1.00 55.25 88 VAL A C 1
ATOM 672 O O . VAL A 1 88 ? -70.667 -11.039 97.163 1.00 55.25 88 VAL A O 1
ATOM 675 N N . SER A 1 89 ? -72.000 -10.424 95.451 1.00 65.50 89 SER A N 1
ATOM 676 C CA . SER A 1 89 ? -72.706 -11.700 95.469 1.00 65.50 89 SER A CA 1
ATOM 677 C C . SER A 1 89 ? -71.737 -12.799 95.041 1.00 65.50 89 SER A C 1
ATOM 679 O O . SER A 1 89 ? -70.871 -12.597 94.187 1.00 65.50 89 SER A O 1
ATOM 681 N N . GLU A 1 90 ? -71.850 -13.984 95.636 1.00 76.62 90 GLU A N 1
ATOM 682 C CA . GLU A 1 90 ? -70.959 -15.096 95.293 1.00 76.62 90 GLU A CA 1
ATOM 683 C C . GLU A 1 90 ? -71.049 -15.465 93.797 1.00 76.62 90 GLU A C 1
ATOM 685 O O . GLU A 1 90 ? -70.079 -15.939 93.203 1.00 76.62 90 GLU A O 1
ATOM 690 N N . ASP A 1 91 ? -72.184 -15.159 93.162 1.00 77.19 91 ASP A N 1
ATOM 691 C CA . ASP A 1 91 ? -72.390 -15.308 91.726 1.00 77.19 91 ASP A CA 1
ATOM 692 C C . ASP A 1 91 ? -71.626 -14.258 90.901 1.00 77.19 91 ASP A C 1
ATOM 694 O O . ASP A 1 91 ? -71.048 -14.626 89.882 1.00 77.19 91 ASP A O 1
ATOM 698 N N . GLU A 1 92 ? -71.516 -13.004 91.352 1.00 81.56 92 GLU A N 1
ATOM 699 C CA . GLU A 1 92 ? -70.687 -11.969 90.704 1.00 81.56 92 GLU A CA 1
ATOM 700 C C . GLU A 1 92 ? -69.190 -12.305 90.766 1.00 81.56 92 GLU A C 1
ATOM 702 O O . GLU A 1 92 ? -68.457 -12.123 89.789 1.00 81.56 92 GLU A O 1
ATOM 707 N N . ILE A 1 93 ? -68.730 -12.865 91.892 1.00 81.81 93 ILE A N 1
ATOM 708 C CA . ILE A 1 93 ? -67.354 -13.371 92.027 1.00 81.81 93 ILE A CA 1
ATOM 709 C C . ILE A 1 93 ? -67.137 -14.548 91.072 1.00 81.81 93 ILE A C 1
ATOM 711 O O . ILE A 1 93 ? -66.090 -14.639 90.423 1.00 81.81 93 ILE A O 1
ATOM 715 N N . ARG A 1 94 ? -68.127 -15.440 90.940 1.00 84.75 94 ARG A N 1
ATOM 716 C CA . ARG A 1 94 ? -68.057 -16.588 90.028 1.00 84.75 94 ARG A CA 1
ATOM 717 C C . ARG A 1 94 ? -68.040 -16.145 88.565 1.00 84.75 94 ARG A C 1
ATOM 719 O O . ARG A 1 94 ? -67.203 -16.641 87.811 1.00 84.75 94 ARG A O 1
ATOM 726 N N . THR A 1 95 ? -68.866 -15.177 88.168 1.00 85.06 95 THR A N 1
ATOM 727 C CA . THR A 1 95 ? -68.856 -14.625 86.804 1.00 85.06 95 THR A CA 1
ATOM 728 C C . THR A 1 95 ? -67.558 -13.886 86.504 1.00 85.06 95 THR A C 1
ATOM 730 O O . THR A 1 95 ? -66.962 -14.130 85.458 1.00 85.06 95 THR A O 1
ATOM 733 N N . ALA A 1 96 ? -67.048 -13.073 87.434 1.00 87.50 96 ALA A N 1
ATOM 734 C CA . ALA A 1 96 ? -65.763 -12.396 87.267 1.00 87.50 96 ALA A CA 1
ATOM 735 C C . ALA A 1 96 ? -64.600 -13.399 87.165 1.00 87.50 96 ALA A C 1
ATOM 737 O O . ALA A 1 96 ? -63.696 -13.223 86.348 1.00 87.50 96 ALA A O 1
ATOM 738 N N . ALA A 1 97 ? -64.635 -14.492 87.935 1.00 84.81 97 ALA A N 1
ATOM 739 C CA . ALA A 1 97 ? -63.646 -15.565 87.848 1.00 84.81 97 ALA A CA 1
ATOM 740 C C . ALA A 1 97 ? -63.728 -16.332 86.516 1.00 84.81 97 ALA A C 1
ATOM 742 O O . ALA A 1 97 ? -62.694 -16.692 85.944 1.00 84.81 97 ALA A O 1
ATOM 743 N N . GLU A 1 98 ? -64.930 -16.577 85.992 1.00 90.56 98 GLU A N 1
ATOM 744 C CA . GLU A 1 98 ? -65.130 -17.197 84.679 1.00 90.56 98 GLU A CA 1
ATOM 745 C C . GLU A 1 98 ? -64.706 -16.278 83.527 1.00 90.56 98 GLU A C 1
ATOM 747 O O . GLU A 1 98 ? -64.058 -16.740 82.585 1.00 90.56 98 GLU A O 1
ATOM 752 N N . GLU A 1 99 ? -64.998 -14.981 83.603 1.00 91.44 99 GLU A N 1
ATOM 753 C CA . GLU A 1 99 ? -64.544 -13.977 82.637 1.00 91.44 99 GLU A CA 1
ATOM 754 C C . GLU A 1 99 ? -63.026 -13.801 82.672 1.00 91.44 99 GLU A C 1
ATOM 756 O O . GLU A 1 99 ? -62.388 -13.796 81.617 1.00 91.44 99 GLU A O 1
ATOM 761 N N . LEU A 1 100 ? -62.418 -13.769 83.861 1.00 91.00 100 LEU A N 1
ATOM 762 C CA . LEU A 1 100 ? -60.964 -13.787 84.021 1.00 91.00 100 LEU A CA 1
ATOM 763 C C . LEU A 1 100 ? -60.350 -15.054 83.433 1.00 91.00 100 LEU A C 1
ATOM 765 O O . LEU A 1 100 ? -59.328 -14.964 82.755 1.00 91.00 100 LEU A O 1
ATOM 769 N N . ARG A 1 101 ? -60.960 -16.230 83.628 1.00 92.25 101 ARG A N 1
ATOM 770 C CA . ARG A 1 101 ? -60.495 -17.477 82.997 1.00 92.25 101 ARG A CA 1
ATOM 771 C C . ARG A 1 101 ? -60.600 -17.411 81.476 1.00 92.25 101 ARG A C 1
ATOM 773 O O . ARG A 1 101 ? -59.618 -17.711 80.801 1.00 92.25 101 ARG A O 1
ATOM 780 N N . ARG A 1 102 ? -61.728 -16.943 80.929 1.00 92.81 102 ARG A N 1
ATOM 781 C CA . ARG A 1 102 ? -61.903 -16.743 79.477 1.00 92.81 102 ARG A CA 1
ATOM 782 C C . ARG A 1 102 ? -60.885 -15.751 78.912 1.00 92.81 102 ARG A C 1
ATOM 784 O O . ARG A 1 102 ? -60.309 -16.015 77.859 1.00 92.81 102 ARG A O 1
ATOM 791 N N . SER A 1 103 ? -60.628 -14.652 79.619 1.00 94.69 103 SER A N 1
ATOM 792 C CA . SER A 1 103 ? -59.613 -13.656 79.261 1.00 94.69 103 SER A CA 1
ATOM 793 C C . SER A 1 103 ? -58.203 -14.246 79.325 1.00 94.69 103 SER A C 1
ATOM 795 O O . SER A 1 103 ? -57.432 -14.116 78.378 1.00 94.69 103 SER A O 1
ATOM 797 N N . THR A 1 104 ? -57.885 -15.003 80.376 1.00 94.19 104 THR A N 1
ATOM 798 C CA . THR A 1 104 ? -56.588 -15.675 80.533 1.00 94.19 104 THR A CA 1
ATOM 799 C C . THR A 1 104 ? -56.349 -16.688 79.415 1.00 94.19 104 THR A C 1
ATOM 801 O O . THR A 1 104 ? -55.255 -16.741 78.855 1.00 94.19 104 THR A O 1
ATOM 804 N N . ASP A 1 105 ? -57.365 -17.462 79.032 1.00 94.50 105 ASP A N 1
ATOM 805 C CA . ASP A 1 105 ? -57.269 -18.409 77.921 1.00 94.50 105 ASP A CA 1
ATOM 806 C C . ASP A 1 105 ? -57.166 -17.703 76.560 1.00 94.50 105 ASP A C 1
ATOM 808 O O . ASP A 1 105 ? -56.443 -18.170 75.676 1.00 94.50 105 ASP A O 1
ATOM 812 N N . ALA A 1 106 ? -57.834 -16.560 76.380 1.00 93.88 106 ALA A N 1
ATOM 813 C CA . ALA A 1 106 ? -57.688 -15.728 75.187 1.00 93.88 106 ALA A CA 1
ATOM 814 C C . ALA A 1 106 ? -56.274 -15.134 75.082 1.00 93.88 106 ALA A C 1
ATOM 816 O O . ALA A 1 106 ? -55.653 -15.226 74.021 1.00 93.88 106 ALA A O 1
ATOM 817 N N . ILE A 1 107 ? -55.730 -14.616 76.186 1.00 93.62 107 ILE A N 1
ATOM 818 C CA . ILE A 1 107 ? -54.355 -14.109 76.266 1.00 93.62 107 ILE A CA 1
ATOM 819 C C . ILE A 1 107 ? -53.366 -15.243 75.994 1.00 93.62 107 ILE A C 1
ATOM 821 O O . ILE A 1 107 ? -52.465 -15.064 75.182 1.00 93.62 107 ILE A O 1
ATOM 825 N N . ARG A 1 108 ? -53.561 -16.440 76.565 1.00 94.56 108 ARG A N 1
ATOM 826 C CA . ARG A 1 108 ? -52.712 -17.615 76.285 1.00 94.56 108 ARG A CA 1
ATOM 827 C C . ARG A 1 108 ? -52.692 -17.974 74.801 1.00 94.56 108 ARG A C 1
ATOM 829 O O . ARG A 1 108 ? -51.621 -18.187 74.233 1.00 94.56 108 ARG A O 1
ATOM 836 N N . LYS A 1 109 ? -53.857 -17.988 74.145 1.00 95.38 109 LYS A N 1
ATOM 837 C CA . LYS A 1 109 ? -53.950 -18.216 72.693 1.00 95.38 109 LYS A CA 1
ATOM 838 C C . LYS A 1 109 ? -53.228 -17.123 71.906 1.00 95.38 109 LYS A C 1
ATOM 840 O O . LYS A 1 109 ? -52.497 -17.438 70.972 1.00 95.38 109 LYS A O 1
ATOM 845 N N . GLN A 1 110 ? -53.382 -15.857 72.292 1.00 95.00 110 GLN A N 1
ATOM 846 C CA . GLN A 1 110 ? -52.673 -14.745 71.655 1.00 95.00 110 GLN A CA 1
ATOM 847 C C . GLN A 1 110 ? -51.157 -14.838 71.852 1.00 95.00 110 GLN A C 1
ATOM 849 O O . GLN A 1 110 ? -50.414 -14.640 70.893 1.00 95.00 110 GLN A O 1
ATOM 854 N N . THR A 1 111 ? -50.681 -15.200 73.046 1.00 95.25 111 THR A N 1
ATOM 855 C CA . THR A 1 111 ? -49.247 -15.389 73.306 1.00 95.25 111 THR A CA 1
ATOM 856 C C . THR A 1 111 ? -48.673 -16.554 72.513 1.00 95.25 111 THR A C 1
ATOM 858 O O . THR A 1 111 ? -47.563 -16.442 72.001 1.00 95.25 111 THR A O 1
ATOM 861 N N . GLU A 1 112 ? -49.435 -17.636 72.342 1.00 95.81 112 GLU A N 1
ATOM 862 C CA . GLU A 1 112 ? -49.012 -18.775 71.527 1.00 95.81 112 GLU A CA 1
ATOM 863 C C . GLU A 1 112 ? -48.910 -18.381 70.047 1.00 95.81 112 GLU A C 1
ATOM 865 O O . GLU A 1 112 ? -47.893 -18.636 69.401 1.00 95.81 112 GLU A O 1
ATOM 870 N N . ILE A 1 113 ? -49.907 -17.658 69.522 1.00 95.94 113 ILE A N 1
ATOM 871 C CA . ILE A 1 113 ? -49.883 -17.129 68.149 1.00 95.94 113 ILE A CA 1
ATOM 872 C C . ILE A 1 113 ? -48.702 -16.170 67.952 1.00 95.94 113 ILE A C 1
ATOM 874 O O . ILE A 1 113 ? -47.983 -16.288 66.960 1.00 95.94 113 ILE A O 1
ATOM 878 N N . LEU A 1 114 ? -48.457 -15.256 68.893 1.00 96.31 114 LEU A N 1
ATOM 879 C CA . LEU A 1 114 ? -47.313 -14.341 68.846 1.00 96.31 114 LEU A CA 1
ATOM 880 C C . LEU A 1 114 ? -45.982 -15.090 68.904 1.00 96.31 114 LEU A C 1
ATOM 882 O O . LEU A 1 114 ? -45.043 -14.716 68.205 1.00 96.31 114 LEU A O 1
ATOM 886 N N . ASN A 1 115 ? -45.886 -16.165 69.684 1.00 96.00 115 ASN A N 1
ATOM 887 C CA . ASN A 1 115 ? -44.678 -16.979 69.744 1.00 96.00 115 ASN A CA 1
ATOM 888 C C . ASN A 1 115 ? -44.432 -17.707 68.412 1.00 96.00 115 ASN A C 1
ATOM 890 O O . ASN A 1 115 ? -43.303 -17.715 67.921 1.00 96.00 115 ASN A O 1
ATOM 894 N N . ILE A 1 116 ? -45.484 -18.233 67.775 1.00 96.19 116 ILE A N 1
ATOM 895 C CA . ILE A 1 116 ? -45.408 -18.826 66.429 1.00 96.19 116 ILE A CA 1
ATOM 896 C C . ILE A 1 116 ? -44.990 -17.769 65.395 1.00 96.19 116 ILE A C 1
ATOM 898 O O . ILE A 1 116 ? -44.100 -18.025 64.579 1.00 96.19 116 ILE A O 1
ATOM 902 N N . GLN A 1 117 ? -45.575 -16.568 65.442 1.00 95.38 117 GLN A N 1
ATOM 903 C CA . GLN A 1 117 ? -45.210 -15.459 64.554 1.00 95.38 117 GLN A CA 1
ATOM 904 C C . GLN A 1 117 ? -43.761 -15.008 64.772 1.00 95.38 117 GLN A C 1
ATOM 906 O O . GLN A 1 117 ? -43.028 -14.828 63.799 1.00 95.38 117 GLN A O 1
ATOM 911 N N . ARG A 1 118 ? -43.309 -14.902 66.026 1.00 95.44 118 ARG A N 1
ATOM 912 C CA . ARG A 1 118 ? -41.917 -14.589 66.376 1.00 95.44 118 ARG A CA 1
ATOM 913 C C . ARG A 1 118 ? -40.956 -15.629 65.808 1.00 95.44 118 ARG A C 1
ATOM 915 O O . ARG A 1 118 ? -40.003 -15.258 65.130 1.00 95.44 118 ARG A O 1
ATOM 922 N N . GLN A 1 119 ? -41.233 -16.918 66.001 1.00 96.50 119 GLN A N 1
ATOM 923 C CA . GLN A 1 119 ? -40.406 -17.992 65.441 1.00 96.50 119 GLN A CA 1
ATOM 924 C C . GLN A 1 119 ? -40.385 -17.968 63.904 1.00 96.50 119 GLN A C 1
ATOM 926 O O . GLN A 1 119 ? -39.347 -18.224 63.292 1.00 96.50 119 GLN A O 1
ATOM 931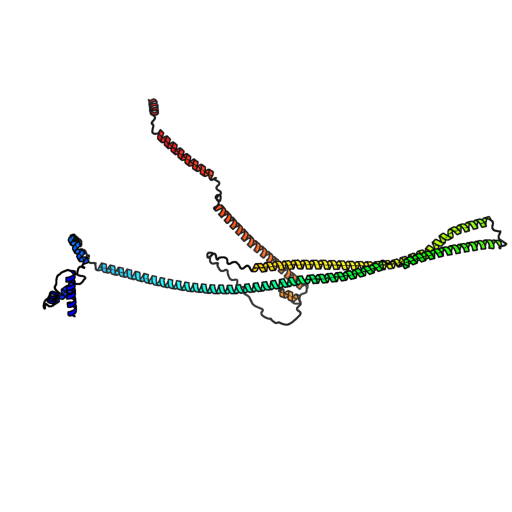 N N . ALA A 1 120 ? -41.509 -17.656 63.252 1.00 94.62 120 ALA A N 1
ATOM 932 C CA . ALA A 1 120 ? -41.569 -17.514 61.797 1.00 94.62 120 ALA A CA 1
ATOM 933 C C . ALA A 1 120 ? -40.738 -16.315 61.304 1.00 94.62 120 ALA A C 1
ATOM 935 O O . ALA A 1 120 ? -40.002 -16.442 60.319 1.00 94.62 120 ALA A O 1
ATOM 936 N N . LEU A 1 121 ? -40.799 -15.181 62.012 1.00 95.88 121 LEU A N 1
ATOM 937 C CA . LEU A 1 121 ? -39.992 -13.996 61.722 1.00 95.88 121 LEU A CA 1
ATOM 938 C C . LEU A 1 121 ? -38.501 -14.277 61.904 1.00 95.88 121 LEU A C 1
ATOM 940 O O . LEU A 1 121 ? -37.737 -14.015 60.979 1.00 95.88 121 LEU A O 1
ATOM 944 N N . GLU A 1 122 ? -38.090 -14.891 63.013 1.00 96.19 122 GLU A N 1
ATOM 945 C CA . GLU A 1 122 ? -36.697 -15.295 63.256 1.00 96.19 122 GLU A CA 1
ATOM 946 C C . GLU A 1 122 ? -36.167 -16.207 62.141 1.00 96.19 122 GLU A C 1
ATOM 948 O O . GLU A 1 122 ? -35.092 -15.960 61.590 1.00 96.19 122 GLU A O 1
ATOM 953 N N . ARG A 1 123 ? -36.950 -17.208 61.714 1.00 94.81 123 ARG A N 1
ATOM 954 C CA . ARG A 1 123 ? -36.584 -18.072 60.576 1.00 94.81 123 ARG A CA 1
ATOM 955 C C . ARG A 1 123 ? -36.455 -17.281 59.275 1.00 94.81 123 ARG A C 1
ATOM 957 O O . ARG A 1 123 ? -35.551 -17.558 58.486 1.00 94.81 123 ARG A O 1
ATOM 964 N N . SER A 1 124 ? -37.333 -16.307 59.035 1.00 93.81 124 SER A N 1
ATOM 965 C CA . SER A 1 124 ? -37.276 -15.455 57.839 1.00 93.81 124 SER A CA 1
ATOM 966 C C . SER A 1 124 ? -36.048 -14.539 57.836 1.00 93.81 124 SER A C 1
ATOM 968 O O . SER A 1 124 ? -35.380 -14.432 56.808 1.00 93.81 124 SER A O 1
ATOM 970 N N . VAL A 1 125 ? -35.693 -13.956 58.987 1.00 95.88 125 VAL A N 1
ATOM 971 C CA . VAL A 1 125 ? -34.506 -13.111 59.168 1.00 95.88 125 VAL A CA 1
ATOM 972 C C . VAL A 1 125 ? -33.243 -13.943 58.985 1.00 95.88 125 VAL A C 1
ATOM 974 O O . VAL A 1 125 ? -32.357 -13.548 58.229 1.00 95.88 125 VAL A O 1
ATOM 977 N N . GLN A 1 126 ? -33.189 -15.138 59.574 1.00 95.06 126 GLN A N 1
ATOM 978 C CA . GLN A 1 126 ? -32.060 -16.049 59.401 1.00 95.06 126 GLN A CA 1
ATOM 979 C C . GLN A 1 126 ? -31.910 -16.505 57.942 1.00 95.06 126 GLN A C 1
ATOM 981 O O . GLN A 1 126 ? -30.802 -16.529 57.400 1.00 95.06 126 GLN A O 1
ATOM 986 N N . LYS A 1 127 ? -33.024 -16.821 57.267 1.00 94.62 127 LYS A N 1
ATOM 987 C CA . LYS A 1 127 ? -33.031 -17.170 55.838 1.00 94.62 127 LYS A CA 1
ATOM 988 C C . LYS A 1 127 ? -32.575 -15.995 54.971 1.00 94.62 127 LYS A C 1
ATOM 990 O O . LYS A 1 127 ? -31.819 -16.206 54.025 1.00 94.62 127 LYS A O 1
ATOM 995 N N . ARG A 1 128 ? -32.994 -14.769 55.300 1.00 94.00 128 ARG A N 1
ATOM 996 C CA . ARG A 1 128 ? -32.561 -13.542 54.620 1.00 94.00 128 ARG A CA 1
ATOM 997 C C . ARG A 1 128 ? -31.063 -13.311 54.803 1.00 94.00 128 ARG A C 1
ATOM 999 O O . ARG A 1 128 ? -30.369 -13.199 53.804 1.00 94.00 128 ARG A O 1
ATOM 1006 N N . GLY A 1 129 ? -30.548 -13.391 56.030 1.00 94.56 129 GLY A N 1
ATOM 1007 C CA . GLY A 1 129 ? -29.113 -13.264 56.304 1.00 94.56 129 GLY A CA 1
ATOM 1008 C C . GLY A 1 129 ? -28.265 -14.332 55.603 1.00 94.56 129 GLY A C 1
ATOM 1009 O O . GLY A 1 129 ? -27.202 -14.028 55.069 1.00 94.56 129 GLY A O 1
ATOM 1010 N N . SER A 1 130 ? -28.744 -15.579 55.529 1.00 94.25 130 SER A N 1
ATOM 1011 C CA . SER A 1 130 ? -28.073 -16.634 54.754 1.00 94.25 130 SER A CA 1
ATOM 1012 C C . SER A 1 130 ? -28.078 -16.350 53.247 1.00 94.25 130 SER A C 1
ATOM 1014 O O . SER A 1 130 ? -27.072 -16.596 52.582 1.00 94.25 130 SER A O 1
ATOM 1016 N N . ASN A 1 131 ? -29.180 -15.829 52.703 1.00 92.62 131 ASN A N 1
ATOM 1017 C CA . ASN A 1 131 ? -29.267 -15.450 51.294 1.00 92.62 131 ASN A CA 1
ATOM 1018 C C . ASN A 1 131 ? -28.402 -14.229 50.963 1.00 92.62 131 ASN A C 1
ATOM 1020 O O . ASN A 1 131 ? -27.776 -14.219 49.908 1.00 92.62 131 ASN A O 1
ATOM 1024 N N . ASP A 1 132 ? -28.333 -13.238 51.849 1.00 93.62 132 ASP A N 1
ATOM 1025 C CA . ASP A 1 132 ? -27.504 -12.046 51.658 1.00 93.62 132 ASP A CA 1
ATOM 1026 C C . ASP A 1 132 ? -26.014 -12.408 51.678 1.00 93.62 132 ASP A C 1
ATOM 1028 O O . ASP A 1 132 ? -25.278 -11.979 50.794 1.00 93.62 132 ASP A O 1
ATOM 1032 N N . ARG A 1 133 ? -25.582 -13.303 52.581 1.00 94.12 133 ARG A N 1
ATOM 1033 C CA . ARG A 1 133 ? -24.215 -13.861 52.552 1.00 94.12 133 ARG A CA 1
ATOM 1034 C C . ARG A 1 133 ? -23.924 -14.595 51.245 1.00 94.12 133 ARG A C 1
ATOM 1036 O O . ARG A 1 133 ? -22.918 -14.323 50.609 1.00 94.12 133 ARG A O 1
ATOM 1043 N N . ARG A 1 134 ? -24.840 -15.458 50.787 1.00 93.56 134 ARG A N 1
ATOM 1044 C CA . ARG A 1 134 ? -24.692 -16.146 49.491 1.00 93.56 134 ARG A CA 1
ATOM 1045 C C . ARG A 1 134 ? -24.592 -15.170 48.319 1.00 93.56 134 ARG A C 1
ATOM 1047 O O . ARG A 1 134 ? -23.838 -15.430 47.390 1.00 93.56 134 ARG A O 1
ATOM 1054 N N . ARG A 1 135 ? -25.346 -14.067 48.339 1.00 94.19 135 ARG A N 1
ATOM 1055 C CA . ARG A 1 135 ? -25.258 -13.015 47.315 1.00 94.19 135 ARG A CA 1
ATOM 1056 C C . ARG A 1 135 ? -23.907 -12.310 47.352 1.00 94.19 135 ARG A C 1
ATOM 1058 O O . ARG A 1 135 ? -23.285 -12.192 46.307 1.00 94.19 135 ARG A O 1
ATOM 1065 N N . GLN A 1 136 ? -23.431 -11.932 48.537 1.00 94.75 136 GLN A N 1
ATOM 1066 C CA . GLN A 1 136 ? -22.108 -11.325 48.711 1.00 94.75 136 GLN A CA 1
ATOM 1067 C C . GLN A 1 136 ? -20.988 -12.256 48.230 1.00 94.75 136 GLN A C 1
ATOM 1069 O O . GLN A 1 136 ? -20.115 -11.823 47.482 1.00 94.75 136 GLN A O 1
ATOM 1074 N N . ASP A 1 137 ? -21.044 -13.543 48.580 1.00 95.44 137 ASP A N 1
ATOM 1075 C CA . ASP A 1 137 ? -20.069 -14.537 48.120 1.00 95.44 137 ASP A CA 1
ATOM 1076 C C . ASP A 1 137 ? -20.069 -14.655 46.586 1.00 95.44 137 ASP A C 1
ATOM 1078 O O . ASP A 1 137 ? -19.008 -14.668 45.958 1.00 95.44 137 ASP A O 1
ATOM 1082 N N . LEU A 1 138 ? -21.254 -14.686 45.963 1.00 95.12 138 LEU A N 1
ATOM 1083 C CA . LEU A 1 138 ? -21.394 -14.705 44.504 1.00 95.12 138 LEU A CA 1
ATOM 1084 C C . LEU A 1 138 ? -20.852 -13.428 43.848 1.00 95.12 138 LEU A C 1
ATOM 1086 O O . LEU A 1 138 ? -20.154 -13.526 42.841 1.00 95.12 138 LEU A O 1
ATOM 1090 N N . GLU A 1 139 ? -21.126 -12.250 44.411 1.00 95.25 139 GLU A N 1
ATOM 1091 C CA . GLU A 1 139 ? -20.600 -10.974 43.913 1.00 95.25 139 GLU A CA 1
ATOM 1092 C C . GLU A 1 139 ? -19.072 -10.919 43.991 1.00 95.25 139 GLU A C 1
ATOM 1094 O O . GLU A 1 139 ? -18.427 -10.479 43.042 1.00 95.25 139 GLU A O 1
ATOM 1099 N N . ILE A 1 140 ? -18.471 -11.401 45.083 1.00 95.62 140 ILE A N 1
ATOM 1100 C CA . ILE A 1 140 ? -17.010 -11.460 45.233 1.00 95.62 140 ILE A CA 1
ATOM 1101 C C . ILE A 1 140 ? -16.405 -12.391 44.179 1.00 95.62 140 ILE A C 1
ATOM 1103 O O . ILE A 1 140 ? -15.406 -12.041 43.550 1.00 95.62 140 ILE A O 1
ATOM 1107 N N . VAL A 1 141 ? -17.003 -13.566 43.954 1.00 95.88 141 VAL A N 1
ATOM 1108 C CA . VAL A 1 141 ? -16.542 -14.504 42.919 1.00 95.88 141 VAL A CA 1
ATOM 1109 C C . VAL A 1 141 ? -16.669 -13.887 41.524 1.00 95.88 141 VAL A C 1
ATOM 1111 O O . VAL A 1 141 ? -15.737 -14.000 40.729 1.00 95.88 141 VAL A O 1
ATOM 1114 N N . GLN A 1 142 ? -17.777 -13.202 41.232 1.00 95.00 142 GLN A N 1
ATOM 1115 C CA . GLN A 1 142 ? -17.979 -12.521 39.951 1.00 95.00 142 GLN A CA 1
ATOM 1116 C C . GLN A 1 142 ? -16.983 -11.380 39.737 1.00 95.00 142 GLN A C 1
ATOM 1118 O O . GLN A 1 142 ? -16.394 -11.309 38.662 1.00 95.00 142 GLN A O 1
ATOM 1123 N N . ARG A 1 143 ? -16.731 -10.540 40.750 1.00 95.19 143 ARG A N 1
ATOM 1124 C CA . ARG A 1 143 ? -15.720 -9.472 40.667 1.00 95.19 143 ARG A CA 1
ATOM 1125 C C . ARG A 1 143 ? -14.328 -10.034 40.434 1.00 95.19 143 ARG A C 1
ATOM 1127 O O . ARG A 1 143 ? -13.648 -9.576 39.530 1.00 95.19 143 ARG A O 1
ATOM 1134 N N . ARG A 1 144 ? -13.931 -11.074 41.173 1.00 96.06 144 ARG A N 1
ATOM 1135 C CA . ARG A 1 144 ? -12.633 -11.738 40.963 1.00 96.06 144 ARG A CA 1
ATOM 1136 C C . ARG A 1 144 ? -12.511 -12.309 39.557 1.00 96.06 144 ARG A C 1
ATOM 1138 O O . ARG A 1 144 ? -11.466 -12.170 38.935 1.00 96.06 144 ARG A O 1
ATOM 1145 N N . LYS A 1 145 ? -13.571 -12.947 39.054 1.00 96.75 145 LYS A N 1
ATOM 1146 C CA . LYS A 1 145 ? -13.596 -13.468 37.686 1.00 96.75 145 LYS A CA 1
ATOM 1147 C C . LYS A 1 145 ? -13.437 -12.334 36.668 1.00 96.75 145 LYS A C 1
ATOM 1149 O O . LYS A 1 145 ? -12.590 -12.445 35.791 1.00 96.75 145 LYS A O 1
ATOM 1154 N N . TRP A 1 146 ? -14.188 -11.248 36.834 1.00 95.81 146 TRP A N 1
ATOM 1155 C CA . TRP A 1 146 ? -14.103 -10.069 35.975 1.00 95.81 146 TRP A CA 1
ATOM 1156 C C . TRP A 1 146 ? -12.722 -9.406 36.033 1.00 95.81 146 TRP A C 1
ATOM 1158 O O . TRP A 1 146 ? -12.172 -9.077 34.995 1.00 95.81 146 TRP A O 1
ATOM 1168 N N . GLU A 1 147 ? -12.108 -9.281 37.212 1.00 96.06 147 GLU A N 1
ATOM 1169 C CA . GLU A 1 147 ? -10.747 -8.751 37.361 1.00 96.06 147 GLU A CA 1
ATOM 1170 C C . GLU A 1 147 ? -9.702 -9.622 36.652 1.00 96.06 147 GLU A C 1
ATOM 1172 O O . GLU A 1 147 ? -8.756 -9.094 36.073 1.00 96.06 147 GLU A O 1
ATOM 1177 N N . ILE A 1 148 ? -9.848 -10.951 36.697 1.00 95.94 148 ILE A N 1
ATOM 1178 C CA . ILE A 1 148 ? -8.953 -11.872 35.985 1.00 95.94 148 ILE A CA 1
ATOM 1179 C C . ILE A 1 148 ? -9.141 -11.727 34.473 1.00 95.94 148 ILE A C 1
ATOM 1181 O O . ILE A 1 148 ? -8.151 -11.574 33.763 1.00 95.94 148 ILE A O 1
ATOM 1185 N N . GLU A 1 149 ? -10.386 -11.733 33.989 1.00 95.06 149 GLU A N 1
ATOM 1186 C CA . GLU A 1 149 ? -10.700 -11.548 32.566 1.00 95.06 149 GLU A CA 1
ATOM 1187 C C . GLU A 1 149 ? -10.225 -10.178 32.063 1.00 95.06 149 GLU A C 1
ATOM 1189 O O . GLU A 1 149 ? -9.612 -10.096 31.006 1.00 95.06 149 GLU A O 1
ATOM 1194 N N . HIS A 1 150 ? -10.411 -9.115 32.847 1.00 94.38 150 HIS A N 1
ATOM 1195 C CA . HIS A 1 150 ? -9.933 -7.773 32.524 1.00 94.38 150 HIS A CA 1
ATOM 1196 C C . HIS A 1 150 ? -8.406 -7.718 32.440 1.00 94.38 150 HIS A C 1
ATOM 1198 O O . HIS A 1 150 ? -7.861 -7.150 31.499 1.00 94.38 150 HIS A O 1
ATOM 1204 N N . LYS A 1 151 ? -7.689 -8.317 33.400 1.00 94.81 151 LYS A N 1
ATOM 1205 C CA . LYS A 1 151 ? -6.219 -8.389 33.357 1.00 94.81 151 LYS A CA 1
ATOM 1206 C C . LYS A 1 151 ? -5.727 -9.208 32.169 1.00 94.81 151 LYS A C 1
ATOM 1208 O O . LYS A 1 151 ? -4.734 -8.833 31.556 1.00 94.81 151 LYS A O 1
ATOM 1213 N N . GLN A 1 152 ? -6.414 -10.301 31.842 1.00 96.44 152 GLN A N 1
ATOM 1214 C CA . GLN A 1 152 ? -6.087 -11.107 30.672 1.00 96.44 152 GLN A CA 1
ATOM 1215 C C . GLN A 1 152 ? -6.286 -10.305 29.381 1.00 96.44 152 GLN A C 1
ATOM 1217 O O . GLN A 1 152 ? -5.372 -10.253 28.567 1.00 96.44 152 GLN A O 1
ATOM 1222 N N . LEU A 1 153 ? -7.432 -9.636 29.224 1.00 94.06 153 LEU A N 1
ATOM 1223 C CA . LEU A 1 153 ? -7.720 -8.797 28.060 1.00 94.06 153 LEU A CA 1
ATOM 1224 C C . LEU A 1 153 ? -6.739 -7.624 27.946 1.00 94.06 153 LEU A C 1
ATOM 1226 O O . LEU A 1 153 ? -6.235 -7.380 26.858 1.00 94.06 153 LEU A O 1
ATOM 1230 N N . SER A 1 154 ? -6.411 -6.946 29.051 1.00 93.31 154 SER A N 1
ATOM 1231 C CA . SER A 1 154 ? -5.390 -5.883 29.073 1.00 93.31 154 SER A CA 1
ATOM 1232 C C . SER A 1 154 ? -4.035 -6.408 28.604 1.00 93.31 154 SER A C 1
ATOM 1234 O O . SER A 1 154 ? -3.419 -5.818 27.725 1.00 93.31 154 SER A O 1
ATOM 1236 N N . GLY A 1 155 ? -3.603 -7.566 29.117 1.00 94.50 155 GLY A N 1
ATOM 1237 C CA . GLY A 1 155 ? -2.348 -8.190 28.699 1.00 94.50 155 GLY A CA 1
ATOM 1238 C C . GLY A 1 155 ? -2.347 -8.623 27.228 1.00 94.50 155 GLY A C 1
ATOM 1239 O O . GLY A 1 155 ? -1.341 -8.461 26.540 1.00 94.50 155 GLY A O 1
ATOM 1240 N N . GLU A 1 156 ? -3.467 -9.141 26.714 1.00 95.50 156 GLU A N 1
ATOM 1241 C CA . GLU A 1 156 ? -3.619 -9.471 25.291 1.00 95.50 156 GLU A CA 1
ATOM 1242 C C . GLU A 1 156 ? -3.558 -8.205 24.416 1.00 95.50 156 GLU A C 1
ATOM 1244 O O . GLU A 1 156 ? -2.835 -8.202 23.417 1.00 95.50 156 GLU A O 1
ATOM 1249 N N . VAL A 1 157 ? -4.223 -7.116 24.821 1.00 91.44 157 VAL A N 1
ATOM 1250 C CA . VAL A 1 157 ? -4.184 -5.811 24.136 1.00 91.44 157 VAL A CA 1
ATOM 1251 C C . VAL A 1 157 ? -2.773 -5.225 24.130 1.00 91.44 157 VAL A C 1
ATOM 1253 O O . VAL A 1 157 ? -2.305 -4.825 23.069 1.00 91.44 157 VAL A O 1
ATOM 1256 N N . GLU A 1 158 ? -2.066 -5.236 25.261 1.00 92.19 158 GLU A N 1
ATOM 1257 C CA . GLU A 1 158 ? -0.671 -4.778 25.368 1.00 92.19 158 GLU A CA 1
ATOM 1258 C C . GLU A 1 158 ? 0.284 -5.623 24.508 1.00 92.19 158 GLU A C 1
ATOM 1260 O O . GLU A 1 158 ? 1.200 -5.109 23.867 1.00 92.19 158 GLU A O 1
ATOM 1265 N N . SER A 1 159 ? 0.070 -6.941 24.451 1.00 94.81 159 SER A N 1
ATOM 1266 C CA . SER A 1 159 ? 0.883 -7.815 23.599 1.00 94.81 159 SER A CA 1
ATOM 1267 C C . SER A 1 159 ? 0.642 -7.552 22.109 1.00 94.81 159 SER A C 1
ATOM 1269 O O . SER A 1 159 ? 1.580 -7.577 21.306 1.00 94.81 159 SER A O 1
ATOM 1271 N N . LEU A 1 160 ? -0.611 -7.270 21.734 1.00 93.00 160 LEU A N 1
ATOM 1272 C CA . LEU A 1 160 ? -0.989 -6.959 20.363 1.00 93.00 160 LEU A CA 1
ATOM 1273 C C . LEU A 1 160 ? -0.492 -5.569 19.965 1.00 93.00 160 LEU A C 1
ATOM 1275 O O . LEU A 1 160 ? 0.027 -5.425 18.860 1.00 93.00 160 LEU A O 1
ATOM 1279 N N . SER A 1 161 ? -0.588 -4.577 20.853 1.00 92.12 161 SER A N 1
ATOM 1280 C CA . SER A 1 161 ? -0.069 -3.229 20.612 1.00 92.12 161 SER A CA 1
ATOM 1281 C C . SER A 1 161 ? 1.442 -3.258 20.405 1.00 92.12 161 SER A C 1
ATOM 1283 O O . SER A 1 161 ? 1.914 -2.756 19.387 1.00 92.12 161 SER A O 1
ATOM 1285 N N . TYR A 1 162 ? 2.184 -3.965 21.262 1.00 93.75 162 TYR A N 1
ATOM 1286 C CA . TYR A 1 162 ? 3.622 -4.171 21.087 1.00 93.75 162 TYR A CA 1
ATOM 1287 C C . TYR A 1 162 ? 3.954 -4.876 19.762 1.00 93.75 162 TYR A C 1
ATOM 1289 O O . TYR A 1 162 ? 4.877 -4.478 19.048 1.00 93.75 162 TYR A O 1
ATOM 1297 N N . SER A 1 163 ? 3.183 -5.902 19.380 1.00 95.62 163 SER A N 1
ATOM 1298 C CA . SER A 1 163 ? 3.382 -6.590 18.098 1.00 95.62 163 SER A CA 1
ATOM 1299 C C . SER A 1 163 ? 3.113 -5.681 16.895 1.00 95.62 163 SER A C 1
ATOM 1301 O O . SER A 1 163 ? 3.835 -5.761 15.898 1.00 95.62 163 SER A O 1
ATOM 1303 N N . ILE A 1 164 ? 2.093 -4.821 16.972 1.00 92.12 164 ILE A N 1
ATOM 1304 C CA . ILE A 1 164 ? 1.798 -3.828 15.935 1.00 92.12 164 ILE A CA 1
ATOM 1305 C C . ILE A 1 164 ? 2.935 -2.809 15.869 1.00 92.12 164 ILE A C 1
ATOM 1307 O O . ILE A 1 164 ? 3.451 -2.580 14.781 1.00 92.12 164 ILE A O 1
ATOM 1311 N N . GLU A 1 165 ? 3.389 -2.258 16.994 1.00 92.81 165 GLU A N 1
ATOM 1312 C CA . GLU A 1 165 ? 4.519 -1.321 17.041 1.00 92.81 165 GLU A CA 1
ATOM 1313 C C . GLU A 1 165 ? 5.791 -1.905 16.425 1.00 92.81 165 GLU A C 1
ATOM 1315 O O . GLU A 1 165 ? 6.442 -1.237 15.620 1.00 92.81 165 GLU A O 1
ATOM 1320 N N . GLN A 1 166 ? 6.118 -3.162 16.736 1.00 94.56 166 GLN A N 1
ATOM 1321 C CA . GLN A 1 166 ? 7.255 -3.847 16.125 1.00 94.56 166 GLN A CA 1
ATOM 1322 C C . GLN A 1 166 ? 7.103 -3.914 14.600 1.00 94.56 166 GLN A C 1
ATOM 1324 O O . GLN A 1 166 ? 7.998 -3.485 13.880 1.00 94.56 166 GLN A O 1
ATOM 1329 N N . ARG A 1 167 ? 5.942 -4.354 14.099 1.00 93.56 167 ARG A N 1
ATOM 1330 C CA . ARG A 1 167 ? 5.676 -4.417 12.650 1.00 93.56 167 ARG A CA 1
ATOM 1331 C C . ARG A 1 167 ? 5.711 -3.041 11.985 1.00 93.56 167 ARG A C 1
ATOM 1333 O O . ARG A 1 167 ? 6.140 -2.932 10.842 1.00 93.56 167 ARG A O 1
ATOM 1340 N N . LEU A 1 168 ? 5.245 -1.996 12.668 1.00 93.00 168 LEU A N 1
ATOM 1341 C CA . LEU A 1 168 ? 5.308 -0.622 12.167 1.00 93.00 168 LEU A CA 1
ATOM 1342 C C . LEU A 1 168 ? 6.750 -0.128 12.059 1.00 93.00 168 LEU A C 1
ATOM 1344 O O . LEU A 1 168 ? 7.083 0.565 11.096 1.00 93.00 168 LEU A O 1
ATOM 1348 N N . ASN A 1 169 ? 7.597 -0.479 13.024 1.00 92.44 169 ASN A N 1
ATOM 1349 C CA . ASN A 1 169 ? 9.017 -0.149 12.988 1.00 92.44 169 ASN A CA 1
ATOM 1350 C C . ASN A 1 169 ? 9.728 -0.919 11.869 1.00 92.44 169 ASN A C 1
ATOM 1352 O O . ASN A 1 169 ? 10.419 -0.281 11.079 1.00 92.44 169 ASN A O 1
ATOM 1356 N N . ASP A 1 170 ? 9.459 -2.220 11.718 1.00 93.25 170 ASP A N 1
ATOM 1357 C CA . ASP A 1 170 ? 9.998 -3.043 10.625 1.00 93.25 170 ASP A CA 1
ATOM 1358 C C . ASP A 1 170 ? 9.609 -2.462 9.251 1.00 93.25 170 ASP A C 1
ATOM 1360 O O . ASP A 1 170 ? 10.459 -2.256 8.386 1.00 93.25 170 ASP A O 1
ATOM 1364 N N . LEU A 1 171 ? 8.332 -2.097 9.064 1.00 90.31 171 LEU A N 1
ATOM 1365 C CA . LEU A 1 171 ? 7.853 -1.446 7.837 1.00 90.31 171 LEU A CA 1
ATOM 1366 C C . LEU A 1 171 ? 8.531 -0.094 7.587 1.00 90.31 171 LEU A C 1
ATOM 1368 O O . LEU A 1 171 ? 8.773 0.275 6.438 1.00 90.31 171 LEU A O 1
ATOM 1372 N N . THR A 1 172 ? 8.819 0.667 8.643 1.00 90.12 172 THR A N 1
ATOM 1373 C CA . THR A 1 172 ? 9.506 1.959 8.522 1.00 90.12 172 THR A CA 1
ATOM 1374 C C . THR A 1 172 ? 10.965 1.756 8.105 1.00 90.12 172 THR A C 1
ATOM 1376 O O . THR A 1 172 ? 11.427 2.422 7.178 1.00 90.12 172 THR A O 1
ATOM 1379 N N . GLU A 1 173 ? 11.664 0.798 8.718 1.00 91.56 173 GLU A N 1
ATOM 1380 C CA . GLU A 1 173 ? 13.047 0.447 8.378 1.00 91.56 173 GLU A CA 1
ATOM 1381 C C . GLU A 1 173 ? 13.158 -0.084 6.939 1.00 91.56 173 GLU A C 1
ATOM 1383 O O . GLU A 1 173 ? 14.035 0.338 6.179 1.00 91.56 173 GLU A O 1
ATOM 1388 N N . ASP A 1 174 ? 12.221 -0.934 6.512 1.00 89.00 174 ASP A N 1
ATOM 1389 C CA . ASP A 1 174 ? 12.172 -1.452 5.144 1.00 89.00 174 ASP A CA 1
ATOM 1390 C C . ASP A 1 174 ? 12.048 -0.324 4.109 1.00 89.00 174 ASP A C 1
ATOM 1392 O O . ASP A 1 174 ? 12.762 -0.321 3.099 1.00 89.00 174 ASP A O 1
ATOM 1396 N N . ILE A 1 175 ? 11.198 0.677 4.360 1.00 86.88 175 ILE A N 1
ATOM 1397 C CA . ILE A 1 175 ? 11.055 1.855 3.487 1.00 86.88 175 ILE A CA 1
ATOM 1398 C C . ILE A 1 175 ? 12.359 2.655 3.425 1.00 86.88 175 ILE A C 1
ATOM 1400 O O . ILE A 1 175 ? 12.789 3.045 2.331 1.00 86.88 175 ILE A O 1
ATOM 1404 N N . GLU A 1 176 ? 12.990 2.894 4.576 1.00 88.81 176 GLU A N 1
ATOM 1405 C CA . GLU A 1 176 ? 14.253 3.631 4.666 1.00 88.81 176 GLU A CA 1
ATOM 1406 C C . GLU A 1 176 ? 15.390 2.909 3.931 1.00 88.81 176 GLU A C 1
ATOM 1408 O O . GLU A 1 176 ? 16.202 3.561 3.271 1.00 88.81 176 GLU A O 1
ATOM 1413 N N . MET A 1 177 ? 15.415 1.572 3.947 1.00 90.00 177 MET A N 1
ATOM 1414 C CA . MET A 1 177 ? 16.386 0.763 3.202 1.00 90.00 177 MET A CA 1
ATOM 1415 C C . MET A 1 177 ? 16.080 0.648 1.701 1.00 90.00 177 MET A C 1
ATOM 1417 O O . MET A 1 177 ? 17.002 0.539 0.881 1.00 90.00 177 MET A O 1
ATOM 1421 N N . MET A 1 178 ? 14.806 0.642 1.305 1.00 88.69 178 MET A N 1
ATOM 1422 C CA . MET A 1 178 ? 14.393 0.481 -0.095 1.00 88.69 178 MET A CA 1
ATOM 1423 C C . MET A 1 178 ? 14.804 1.670 -0.973 1.00 88.69 178 MET A C 1
ATOM 1425 O O . MET A 1 178 ? 15.243 1.472 -2.111 1.00 88.69 178 MET A O 1
ATOM 1429 N N . LEU A 1 179 ? 14.710 2.900 -0.459 1.00 86.69 179 LEU A N 1
ATOM 1430 C CA . LEU A 1 179 ? 15.021 4.122 -1.209 1.00 86.69 179 LEU A CA 1
ATOM 1431 C C . LEU A 1 179 ? 16.491 4.201 -1.692 1.00 86.69 179 LEU A C 1
ATOM 1433 O O . LEU A 1 179 ? 16.708 4.374 -2.897 1.00 86.69 179 LEU A O 1
ATOM 1437 N N . PRO A 1 180 ? 17.520 4.032 -0.834 1.00 90.81 180 PRO A N 1
ATOM 1438 C CA . PRO A 1 180 ? 18.917 4.054 -1.264 1.00 90.81 180 PRO A CA 1
ATOM 1439 C C . PRO A 1 180 ? 19.266 2.875 -2.179 1.00 90.81 180 PRO A C 1
ATOM 1441 O O . PRO A 1 180 ? 20.013 3.058 -3.142 1.00 90.81 180 PRO A O 1
ATOM 1444 N N . ARG A 1 181 ? 18.687 1.683 -1.953 1.00 90.88 181 ARG A N 1
ATOM 1445 C CA . ARG A 1 181 ? 18.851 0.529 -2.859 1.00 90.88 181 ARG A CA 1
ATOM 1446 C C . ARG A 1 181 ? 18.306 0.827 -4.254 1.00 90.88 181 ARG A C 1
ATOM 1448 O O . ARG A 1 181 ? 18.960 0.523 -5.251 1.00 90.88 181 ARG A O 1
ATOM 1455 N N . MET A 1 182 ? 17.138 1.461 -4.335 1.00 91.00 182 MET A N 1
ATOM 1456 C CA . MET A 1 182 ? 16.553 1.890 -5.602 1.00 91.00 182 MET A CA 1
ATOM 1457 C C . MET A 1 182 ? 17.415 2.955 -6.288 1.00 91.00 182 MET A C 1
ATOM 1459 O O . MET A 1 182 ? 17.677 2.834 -7.483 1.00 91.00 182 MET A O 1
ATOM 1463 N N . HIS A 1 183 ? 17.897 3.960 -5.551 1.00 91.69 183 HIS A N 1
ATOM 1464 C CA . HIS A 1 183 ? 18.797 4.980 -6.096 1.00 91.69 183 HIS A CA 1
ATOM 1465 C C . HIS A 1 183 ? 20.088 4.379 -6.657 1.00 91.69 183 HIS A C 1
ATOM 1467 O O . HIS A 1 183 ? 20.492 4.750 -7.759 1.00 91.69 183 HIS A O 1
ATOM 1473 N N . ALA A 1 184 ? 20.702 3.425 -5.953 1.00 93.38 184 ALA A N 1
ATOM 1474 C CA . ALA A 1 184 ? 21.881 2.716 -6.441 1.00 93.38 184 ALA A CA 1
ATOM 1475 C C . ALA A 1 184 ? 21.578 1.940 -7.735 1.00 93.38 184 ALA A C 1
ATOM 1477 O O . ALA A 1 184 ? 22.291 2.097 -8.724 1.00 93.38 184 ALA A O 1
ATOM 1478 N N . ALA A 1 185 ? 20.473 1.187 -7.774 1.00 91.00 185 ALA A N 1
ATOM 1479 C CA . ALA A 1 185 ? 20.074 0.417 -8.953 1.00 91.00 185 ALA A CA 1
ATOM 1480 C C . ALA A 1 185 ? 19.761 1.302 -10.176 1.00 91.00 185 ALA A C 1
ATOM 1482 O O . ALA A 1 185 ? 20.130 0.960 -11.300 1.00 91.00 185 ALA A O 1
ATOM 1483 N N . VAL A 1 186 ? 19.093 2.444 -9.972 1.00 94.31 186 VAL A N 1
ATOM 1484 C CA . VAL A 1 186 ? 18.839 3.431 -11.036 1.00 94.31 186 VAL A CA 1
ATOM 1485 C C . VAL A 1 186 ? 20.153 4.056 -11.497 1.00 94.31 186 VAL A C 1
ATOM 1487 O O . VAL A 1 186 ? 20.400 4.130 -12.696 1.00 94.31 186 VAL A O 1
ATOM 1490 N N . GLY A 1 187 ? 21.026 4.447 -10.566 1.00 94.81 187 GLY A N 1
ATOM 1491 C CA . GLY A 1 187 ? 22.333 5.015 -10.886 1.00 94.81 187 GLY A CA 1
ATOM 1492 C C . GLY A 1 187 ? 23.207 4.063 -11.703 1.00 94.81 187 GLY A C 1
ATOM 1493 O O . GLY A 1 187 ? 23.818 4.480 -12.684 1.00 94.81 187 GLY A O 1
ATOM 1494 N N . ASP A 1 188 ? 23.242 2.780 -11.353 1.00 94.69 188 ASP A N 1
ATOM 1495 C CA . ASP A 1 188 ? 24.006 1.784 -12.107 1.00 94.69 188 ASP A CA 1
ATOM 1496 C C . ASP A 1 188 ? 23.390 1.501 -13.479 1.00 94.69 188 ASP A C 1
ATOM 1498 O O . ASP A 1 188 ? 24.128 1.373 -14.457 1.00 94.69 188 ASP A O 1
ATOM 1502 N N . SER A 1 189 ? 22.057 1.505 -13.589 1.00 93.56 189 SER A N 1
ATOM 1503 C CA . SER A 1 189 ? 21.381 1.439 -14.887 1.00 93.56 189 SER A CA 1
ATOM 1504 C C . SER A 1 189 ? 21.770 2.607 -15.791 1.00 93.56 189 SER A C 1
ATOM 1506 O O . SER A 1 189 ? 22.201 2.377 -16.918 1.00 93.56 189 SER A O 1
ATOM 1508 N N . LEU A 1 190 ? 21.687 3.843 -15.296 1.00 93.44 190 LEU A N 1
ATOM 1509 C CA . LEU A 1 190 ? 22.028 5.029 -16.084 1.00 93.44 190 LEU A CA 1
ATOM 1510 C C . LEU A 1 190 ? 23.497 5.007 -16.524 1.00 93.44 190 LEU A C 1
ATOM 1512 O O . LEU A 1 190 ? 23.788 5.258 -17.686 1.00 93.44 190 LEU A O 1
ATOM 1516 N N . LYS A 1 191 ? 24.422 4.567 -15.658 1.00 95.56 191 LYS A N 1
ATOM 1517 C CA . LYS A 1 191 ? 25.831 4.367 -16.047 1.00 95.56 191 LYS A CA 1
ATOM 1518 C C . LYS A 1 191 ? 25.998 3.331 -17.162 1.00 95.56 191 LYS A C 1
ATOM 1520 O O . LYS A 1 191 ? 26.924 3.451 -17.965 1.00 95.56 191 LYS A O 1
ATOM 1525 N N . THR A 1 192 ? 25.189 2.266 -17.186 1.00 94.56 192 THR A N 1
ATOM 1526 C CA . THR A 1 192 ? 25.226 1.296 -18.297 1.00 94.56 192 THR A CA 1
ATOM 1527 C C . THR A 1 192 ? 24.692 1.899 -19.589 1.00 94.56 192 THR A C 1
ATOM 1529 O O . THR A 1 192 ? 25.279 1.664 -20.645 1.00 94.56 192 THR A O 1
ATOM 1532 N N . ASP A 1 193 ? 23.654 2.727 -19.494 1.00 94.38 193 ASP A N 1
ATOM 1533 C CA . ASP A 1 193 ? 23.047 3.399 -20.640 1.00 94.38 193 ASP A CA 1
ATOM 1534 C C . ASP A 1 193 ? 24.010 4.462 -21.210 1.00 94.38 193 ASP A C 1
ATOM 1536 O O . ASP A 1 193 ? 24.232 4.498 -22.417 1.00 94.38 193 ASP A O 1
ATOM 1540 N N . ASP A 1 194 ? 24.715 5.218 -20.362 1.00 95.38 194 ASP A N 1
ATOM 1541 C CA . ASP A 1 194 ? 25.763 6.168 -20.772 1.00 95.38 194 ASP A CA 1
ATOM 1542 C C . ASP A 1 194 ? 26.921 5.484 -21.514 1.00 95.38 194 ASP A C 1
ATOM 1544 O O . ASP A 1 194 ? 27.450 6.008 -22.499 1.00 95.38 194 ASP A O 1
ATOM 1548 N N . LYS A 1 195 ? 27.323 4.282 -21.076 1.00 95.44 195 LYS A N 1
ATOM 1549 C CA . LYS A 1 195 ? 28.348 3.486 -21.774 1.00 95.44 195 LYS A CA 1
ATOM 1550 C C . LYS A 1 195 ? 27.874 3.045 -23.159 1.00 95.44 195 LYS A C 1
ATOM 1552 O O . LYS A 1 195 ? 28.679 3.051 -24.092 1.00 95.44 195 LYS A O 1
ATOM 1557 N N . LEU A 1 196 ? 26.600 2.669 -23.288 1.00 94.81 196 LEU A N 1
ATOM 1558 C CA . LEU A 1 196 ? 25.984 2.317 -24.567 1.00 94.81 196 LEU A CA 1
ATOM 1559 C C . LEU A 1 196 ? 25.886 3.547 -25.477 1.00 94.81 196 LEU A C 1
ATOM 1561 O O . LEU A 1 196 ? 26.341 3.498 -26.612 1.00 94.81 196 LEU A O 1
ATOM 1565 N N . LEU A 1 197 ? 25.406 4.685 -24.977 1.00 94.31 197 LEU A N 1
ATOM 1566 C CA . LEU A 1 197 ? 25.374 5.939 -25.738 1.00 94.31 197 LEU A CA 1
ATOM 1567 C C . LEU A 1 197 ? 26.774 6.357 -26.207 1.00 94.31 197 LEU A C 1
ATOM 1569 O O . LEU A 1 197 ? 26.951 6.752 -27.359 1.00 94.31 197 LEU A O 1
ATOM 1573 N N . GLY A 1 198 ? 27.793 6.187 -25.361 1.00 94.50 198 GLY A N 1
ATOM 1574 C CA . GLY A 1 198 ? 29.186 6.418 -25.737 1.00 94.50 198 GLY A CA 1
ATOM 1575 C C . GLY A 1 198 ? 29.695 5.482 -26.842 1.00 94.50 198 GLY A C 1
ATOM 1576 O O . GLY A 1 198 ? 30.516 5.900 -27.661 1.00 94.50 198 GLY A O 1
ATOM 1577 N N . SER A 1 199 ? 29.227 4.229 -26.911 1.00 92.81 199 SER A N 1
ATOM 1578 C CA . SER A 1 199 ? 29.575 3.315 -28.010 1.00 92.81 199 SER A CA 1
ATOM 1579 C C . SER A 1 199 ? 28.805 3.638 -29.295 1.00 92.81 199 SER A C 1
ATOM 1581 O O . SER A 1 199 ? 29.408 3.624 -30.369 1.00 92.81 199 SER A O 1
ATOM 1583 N N . LEU A 1 200 ? 27.532 4.037 -29.195 1.00 92.25 200 LEU A N 1
ATOM 1584 C CA . LEU A 1 200 ? 26.737 4.520 -30.331 1.00 92.25 200 LEU A CA 1
ATOM 1585 C C . LEU A 1 200 ? 27.320 5.809 -30.921 1.00 92.25 200 LEU A C 1
ATOM 1587 O O . LEU A 1 200 ? 27.386 5.950 -32.139 1.00 92.25 200 LEU A O 1
ATOM 1591 N N . GLN A 1 201 ? 27.810 6.728 -30.084 1.00 91.94 201 GLN A N 1
ATOM 1592 C CA . GLN A 1 201 ? 28.481 7.945 -30.546 1.00 91.94 201 GLN A CA 1
ATOM 1593 C C . GLN A 1 201 ? 29.746 7.619 -31.351 1.00 91.94 201 GLN A C 1
ATOM 1595 O O . GLN A 1 201 ? 29.981 8.228 -32.395 1.00 91.94 201 GLN A O 1
ATOM 1600 N N . LYS A 1 202 ? 30.552 6.651 -30.896 1.00 92.12 202 LYS A N 1
ATOM 1601 C CA . LYS A 1 202 ? 31.733 6.182 -31.641 1.00 92.12 202 LYS A CA 1
ATOM 1602 C C . LYS A 1 202 ? 31.334 5.568 -32.981 1.00 92.12 202 LYS A C 1
ATOM 1604 O O . LYS A 1 202 ? 31.909 5.935 -33.999 1.00 92.12 202 LYS A O 1
ATOM 1609 N N . LEU A 1 203 ? 30.306 4.718 -32.991 1.00 88.69 203 LEU A N 1
ATOM 1610 C CA . LEU A 1 203 ? 29.772 4.122 -34.217 1.00 88.69 203 LEU A CA 1
ATOM 1611 C C . LEU A 1 203 ? 29.274 5.197 -35.198 1.00 88.69 203 LEU A C 1
ATOM 1613 O O . LEU A 1 203 ? 29.590 5.145 -36.383 1.00 88.69 203 LEU A O 1
ATOM 1617 N N . GLY A 1 204 ? 28.562 6.214 -34.708 1.00 85.38 204 GLY A N 1
ATOM 1618 C CA . GLY A 1 204 ? 28.114 7.347 -35.520 1.00 85.38 204 GLY A CA 1
ATOM 1619 C C . GLY A 1 204 ? 29.274 8.158 -36.108 1.00 85.38 204 GLY A C 1
ATOM 1620 O O . GLY A 1 204 ? 29.231 8.539 -37.277 1.00 85.38 204 GLY A O 1
ATOM 1621 N N . GLN A 1 205 ? 30.348 8.369 -35.341 1.00 85.62 205 GLN A N 1
ATOM 1622 C CA . GLN A 1 205 ? 31.569 9.014 -35.842 1.00 85.62 205 GLN A CA 1
ATOM 1623 C C . GLN A 1 205 ? 32.282 8.178 -36.913 1.00 85.62 205 GLN A C 1
ATOM 1625 O O . GLN A 1 205 ? 32.833 8.745 -37.855 1.00 85.62 205 GLN A O 1
ATOM 1630 N N . GLU A 1 206 ? 32.278 6.851 -36.792 1.00 83.19 206 GLU A N 1
ATOM 1631 C CA . GLU A 1 206 ? 32.829 5.943 -37.806 1.00 83.19 206 GLU A CA 1
ATOM 1632 C C . GLU A 1 206 ? 31.995 5.933 -39.093 1.00 83.19 206 GLU A C 1
ATOM 1634 O O . GLU A 1 206 ? 32.544 5.767 -40.182 1.00 83.19 206 GLU A O 1
ATOM 1639 N N . LEU A 1 207 ? 30.685 6.157 -38.979 1.00 79.00 207 LEU A N 1
ATOM 1640 C CA . LEU A 1 207 ? 29.749 6.179 -40.099 1.00 79.00 207 LEU A CA 1
ATOM 1641 C C . LEU A 1 207 ? 29.746 7.508 -40.866 1.00 79.00 207 LEU A C 1
ATOM 1643 O O . LEU A 1 207 ? 29.561 7.510 -42.079 1.00 79.00 207 LEU A O 1
ATOM 1647 N N . GLY A 1 208 ? 29.968 8.630 -40.174 1.00 69.69 208 GLY A N 1
ATOM 1648 C CA . GLY A 1 208 ? 29.996 9.975 -40.764 1.00 69.69 208 GLY A CA 1
ATOM 1649 C C . GLY A 1 208 ? 31.300 10.346 -41.480 1.00 69.69 208 GLY A C 1
ATOM 1650 O O . GLY A 1 208 ? 31.389 11.419 -42.077 1.00 69.69 208 GLY A O 1
ATOM 1651 N N . ARG A 1 209 ? 32.331 9.495 -41.430 1.00 69.38 209 ARG A N 1
ATOM 1652 C CA . ARG A 1 209 ? 33.576 9.703 -42.181 1.00 69.38 209 ARG A CA 1
ATOM 1653 C C . ARG A 1 209 ? 33.403 9.200 -43.615 1.00 69.38 209 ARG A C 1
ATOM 1655 O O . ARG A 1 209 ? 33.537 8.006 -43.864 1.00 69.38 209 ARG A O 1
ATOM 1662 N N . HIS A 1 210 ? 33.156 10.113 -44.555 1.00 62.94 210 HIS A N 1
ATOM 1663 C CA . HIS A 1 210 ? 33.423 9.846 -45.973 1.00 62.94 210 HIS A CA 1
ATOM 1664 C C . HIS A 1 210 ? 34.904 9.502 -46.148 1.00 62.94 210 HIS A C 1
ATOM 1666 O O . HIS A 1 210 ? 35.749 10.152 -45.530 1.00 62.94 210 HIS A O 1
ATOM 1672 N N . ASP A 1 211 ? 35.228 8.495 -46.964 1.00 68.31 211 ASP A N 1
ATOM 1673 C CA . ASP A 1 211 ? 36.622 8.137 -47.217 1.00 68.31 211 ASP A CA 1
ATOM 1674 C C . ASP A 1 211 ? 37.280 9.266 -48.036 1.00 68.31 211 ASP A C 1
ATOM 1676 O O . ASP A 1 211 ? 36.956 9.437 -49.216 1.00 68.31 211 ASP A O 1
ATOM 1680 N N . PRO A 1 212 ? 38.205 10.065 -47.463 1.00 67.62 212 PRO A N 1
ATOM 1681 C CA . PRO A 1 212 ? 38.871 11.135 -48.209 1.00 67.62 212 PRO A CA 1
ATOM 1682 C C . PRO A 1 212 ? 39.640 10.583 -49.418 1.00 67.62 212 PRO A C 1
ATOM 1684 O O . PRO A 1 212 ? 39.875 11.298 -50.391 1.00 67.62 212 PRO A O 1
ATOM 1687 N N . ARG A 1 213 ? 39.981 9.288 -49.397 1.00 72.00 213 ARG A N 1
ATOM 1688 C CA . ARG A 1 213 ? 40.662 8.601 -50.495 1.00 72.00 213 ARG A CA 1
ATOM 1689 C C . ARG A 1 213 ? 39.784 8.461 -51.731 1.00 72.00 213 ARG A C 1
ATOM 1691 O O . ARG A 1 213 ? 40.321 8.485 -52.834 1.00 72.00 213 ARG A O 1
ATOM 1698 N N . GLU A 1 214 ? 38.468 8.325 -51.577 1.00 74.62 214 GLU A N 1
ATOM 1699 C CA . GLU A 1 214 ? 37.541 8.199 -52.709 1.00 74.62 214 GLU A CA 1
ATOM 1700 C C . GLU A 1 214 ? 37.363 9.543 -53.421 1.00 74.62 214 GLU A C 1
ATOM 1702 O O . GLU A 1 214 ? 37.441 9.598 -54.648 1.00 74.62 214 GLU A O 1
ATOM 1707 N N . ALA A 1 215 ? 37.258 10.642 -52.667 1.00 77.75 215 ALA A N 1
ATOM 1708 C CA . ALA A 1 215 ? 37.234 11.994 -53.227 1.00 77.75 215 ALA A CA 1
ATOM 1709 C C . ALA A 1 215 ? 38.542 12.334 -53.968 1.00 77.75 215 ALA A C 1
ATOM 1711 O O . ALA A 1 215 ? 38.513 12.810 -55.104 1.00 77.75 215 ALA A O 1
ATOM 1712 N N . GLU A 1 216 ? 39.696 12.017 -53.371 1.00 83.56 216 GLU A N 1
ATOM 1713 C CA . GLU A 1 216 ? 40.996 12.174 -54.033 1.00 83.56 216 GLU A CA 1
ATOM 1714 C C . GLU A 1 216 ? 41.141 11.292 -55.281 1.00 83.56 216 GLU A C 1
ATOM 1716 O O . GLU A 1 216 ? 41.797 11.686 -56.246 1.00 83.56 216 GLU A O 1
ATOM 1721 N N . LEU A 1 217 ? 40.562 10.089 -55.279 1.00 82.44 217 LEU A N 1
ATOM 1722 C CA . LEU A 1 217 ? 40.611 9.167 -56.413 1.00 82.44 217 LEU A CA 1
ATOM 1723 C C . LEU A 1 217 ? 39.744 9.657 -57.580 1.00 82.44 217 LEU A C 1
ATOM 1725 O O . LEU A 1 217 ? 40.171 9.531 -58.728 1.00 82.44 217 LEU A O 1
ATOM 1729 N N . ILE A 1 218 ? 38.585 10.266 -57.307 1.00 84.31 218 ILE A N 1
ATOM 1730 C CA . ILE A 1 218 ? 37.745 10.910 -58.332 1.00 84.31 218 ILE A CA 1
ATOM 1731 C C . ILE A 1 218 ? 38.495 12.076 -58.986 1.00 84.31 218 ILE A C 1
ATOM 1733 O O . ILE A 1 218 ? 38.538 12.156 -60.214 1.00 84.31 218 ILE A O 1
ATOM 1737 N N . GLU A 1 219 ? 39.129 12.947 -58.197 1.00 86.69 219 GLU A N 1
ATOM 1738 C CA . GLU A 1 219 ? 39.921 14.070 -58.723 1.00 86.69 219 GLU A CA 1
ATOM 1739 C C . GLU A 1 219 ? 41.124 13.589 -59.549 1.00 86.69 219 GLU A C 1
ATOM 1741 O O . GLU A 1 219 ? 41.315 14.026 -60.686 1.00 86.69 219 GLU A O 1
ATOM 1746 N N . LYS A 1 220 ? 41.877 12.595 -59.056 1.00 87.81 220 LYS A N 1
ATOM 1747 C CA . LYS A 1 220 ? 42.978 11.975 -59.818 1.00 87.81 220 LYS A CA 1
ATOM 1748 C C . LYS A 1 220 ? 42.487 11.338 -61.121 1.00 87.81 220 LYS A C 1
ATOM 1750 O O . LYS A 1 220 ? 43.156 11.445 -62.148 1.00 87.81 220 LYS A O 1
ATOM 1755 N N . MET A 1 221 ? 41.321 10.690 -61.115 1.00 87.12 221 MET A N 1
ATOM 1756 C CA . MET A 1 221 ? 40.744 10.078 -62.315 1.00 87.12 221 MET A CA 1
ATOM 1757 C C . MET A 1 221 ? 40.317 11.131 -63.344 1.00 87.12 221 MET A C 1
ATOM 1759 O O . MET A 1 221 ? 40.568 10.947 -64.537 1.00 87.12 221 MET A O 1
ATOM 1763 N N . ARG A 1 222 ? 39.734 12.252 -62.900 1.00 88.81 222 ARG A N 1
ATOM 1764 C CA . ARG A 1 222 ? 39.427 13.405 -63.762 1.00 88.81 222 ARG A CA 1
ATOM 1765 C C . ARG A 1 222 ? 40.693 13.972 -64.396 1.00 88.81 222 ARG A C 1
ATOM 1767 O O . ARG A 1 222 ? 40.721 14.174 -65.608 1.00 88.81 222 ARG A O 1
ATOM 1774 N N . GLU A 1 223 ? 41.759 14.145 -63.618 1.00 92.44 223 GLU A N 1
ATOM 1775 C CA . GLU A 1 223 ? 43.048 14.632 -64.121 1.00 92.44 223 GLU A CA 1
ATOM 1776 C C . GLU A 1 223 ? 43.657 13.688 -65.176 1.00 92.44 223 GLU A C 1
ATOM 1778 O O . GLU A 1 223 ? 44.108 14.133 -66.237 1.00 92.44 223 GLU A O 1
ATOM 1783 N N . ILE A 1 224 ? 43.633 12.373 -64.929 1.00 91.06 224 ILE A N 1
ATOM 1784 C CA . ILE A 1 224 ? 44.127 11.364 -65.880 1.00 91.06 224 ILE A CA 1
ATOM 1785 C C . ILE A 1 224 ? 43.274 11.351 -67.156 1.00 91.06 224 ILE A C 1
ATOM 1787 O O . ILE A 1 224 ? 43.833 11.275 -68.250 1.00 91.06 224 ILE A O 1
ATOM 1791 N N . CYS A 1 225 ? 41.947 11.466 -67.044 1.00 89.88 225 CYS A N 1
ATOM 1792 C CA . CYS A 1 225 ? 41.051 11.539 -68.201 1.00 89.88 225 CYS A CA 1
ATOM 1793 C C . CYS A 1 225 ? 41.306 12.798 -69.036 1.00 89.88 225 CYS A C 1
ATOM 1795 O O . CYS A 1 225 ? 41.404 12.698 -70.255 1.00 89.88 225 CYS A O 1
ATOM 1797 N N . LEU A 1 226 ? 41.512 13.959 -68.407 1.00 92.06 226 LEU A N 1
ATOM 1798 C CA . LEU A 1 226 ? 41.892 15.190 -69.110 1.00 92.06 226 LEU A CA 1
ATOM 1799 C C . LEU A 1 226 ? 43.225 15.033 -69.850 1.00 92.06 226 LEU A C 1
ATOM 1801 O O . LEU A 1 226 ? 43.357 15.449 -71.004 1.00 92.06 226 LEU A O 1
ATOM 1805 N N . ARG A 1 227 ? 44.209 14.384 -69.218 1.00 91.88 227 ARG A N 1
ATOM 1806 C CA . ARG A 1 227 ? 45.499 14.091 -69.855 1.00 91.88 227 ARG A CA 1
ATOM 1807 C C . ARG A 1 227 ? 45.343 13.136 -71.037 1.00 91.88 227 ARG A C 1
ATOM 1809 O O . ARG A 1 227 ? 45.976 13.357 -72.063 1.00 91.88 227 ARG A O 1
ATOM 1816 N N . LEU A 1 228 ? 44.488 12.122 -70.910 1.00 92.00 228 LEU A N 1
ATOM 1817 C CA . LEU A 1 228 ? 44.177 11.175 -71.980 1.00 92.00 228 LEU A CA 1
ATOM 1818 C C . LEU A 1 228 ? 43.454 11.849 -73.153 1.00 92.00 228 LEU A C 1
ATOM 1820 O O . LEU A 1 228 ? 43.783 11.566 -74.299 1.00 92.00 228 LEU A O 1
ATOM 1824 N N . ILE A 1 229 ? 42.511 12.759 -72.888 1.00 91.62 229 ILE A N 1
ATOM 1825 C CA . ILE A 1 229 ? 41.842 13.552 -73.931 1.00 91.62 229 ILE A CA 1
ATOM 1826 C C . ILE A 1 229 ? 42.883 14.378 -74.683 1.00 91.62 229 ILE A C 1
ATOM 1828 O O . ILE A 1 229 ? 42.930 14.332 -75.910 1.00 91.62 229 ILE A O 1
ATOM 1832 N N . LYS A 1 230 ? 43.765 15.079 -73.961 1.00 93.94 230 LYS A N 1
ATOM 1833 C CA . LYS A 1 230 ? 44.826 15.884 -74.572 1.00 93.94 230 LYS A CA 1
ATOM 1834 C C . LYS A 1 230 ? 45.731 15.045 -75.481 1.00 93.94 230 LYS A C 1
ATOM 1836 O O . LYS A 1 230 ? 45.918 15.405 -76.640 1.00 93.94 230 LYS A O 1
ATOM 1841 N N . THR A 1 231 ? 46.248 13.916 -74.991 1.00 92.38 231 THR A N 1
ATOM 1842 C CA . THR A 1 231 ? 47.137 13.058 -75.791 1.00 92.38 231 THR A CA 1
ATOM 1843 C C . THR A 1 231 ? 46.408 12.394 -76.955 1.00 92.38 231 THR A C 1
ATOM 1845 O O . THR A 1 231 ? 46.991 12.254 -78.029 1.00 92.38 231 THR A O 1
ATOM 1848 N N . ALA A 1 232 ? 45.137 12.014 -76.792 1.00 90.69 232 ALA A N 1
ATOM 1849 C CA . ALA A 1 232 ? 44.324 11.456 -77.869 1.00 90.69 232 ALA A CA 1
ATOM 1850 C C . ALA A 1 232 ? 44.081 12.485 -78.978 1.00 90.69 232 ALA A C 1
ATOM 1852 O O . ALA A 1 232 ? 44.300 12.171 -80.145 1.00 90.69 232 ALA A O 1
ATOM 1853 N N . VAL A 1 233 ? 43.712 13.721 -78.626 1.00 93.81 233 VAL A N 1
ATOM 1854 C CA . VAL A 1 233 ? 43.545 14.819 -79.589 1.00 93.81 233 VAL A CA 1
ATOM 1855 C C . VAL A 1 233 ? 44.857 15.076 -80.327 1.00 93.81 233 VAL A C 1
ATOM 1857 O O . VAL A 1 233 ? 44.868 15.070 -81.553 1.00 93.81 233 VAL A O 1
ATOM 1860 N N . GLU A 1 234 ? 45.976 15.226 -79.616 1.00 92.88 234 GLU A N 1
ATOM 1861 C CA . GLU A 1 234 ? 47.298 15.435 -80.229 1.00 92.88 234 GLU A CA 1
ATOM 1862 C C . GLU A 1 234 ? 47.699 14.272 -81.159 1.00 92.88 234 GLU A C 1
ATOM 1864 O O . GLU A 1 234 ? 48.198 14.494 -82.263 1.00 92.88 234 GLU A O 1
ATOM 1869 N N . THR A 1 235 ? 47.418 13.026 -80.771 1.00 91.50 235 THR A N 1
ATOM 1870 C CA . THR A 1 235 ? 47.713 11.837 -81.590 1.00 91.50 235 THR A CA 1
ATOM 1871 C C . THR A 1 235 ? 46.830 11.770 -82.837 1.00 91.50 235 THR A C 1
ATOM 1873 O O . THR A 1 235 ? 47.310 11.437 -83.918 1.00 91.50 235 THR A O 1
ATOM 1876 N N . ILE A 1 236 ? 45.538 12.091 -82.719 1.00 91.19 236 ILE A N 1
ATOM 1877 C CA . ILE A 1 236 ? 44.619 12.099 -83.865 1.00 91.19 236 ILE A CA 1
ATOM 1878 C C . ILE A 1 236 ? 45.003 13.223 -84.828 1.00 91.19 236 ILE A C 1
ATOM 1880 O O . ILE A 1 236 ? 45.060 12.977 -86.030 1.00 91.19 236 ILE A O 1
ATOM 1884 N N . ARG A 1 237 ? 45.345 14.413 -84.315 1.00 91.56 237 ARG A N 1
ATOM 1885 C CA . ARG A 1 237 ? 45.800 15.539 -85.140 1.00 91.56 237 ARG A CA 1
ATOM 1886 C C . ARG A 1 237 ? 47.079 15.213 -85.904 1.00 91.56 237 ARG A C 1
ATOM 1888 O O . ARG A 1 237 ? 47.098 15.301 -87.122 1.00 91.56 237 ARG A O 1
ATOM 1895 N N . THR A 1 238 ? 48.103 14.718 -85.212 1.00 90.38 238 THR A N 1
ATOM 1896 C CA . THR A 1 238 ? 49.370 14.332 -85.860 1.00 90.38 238 THR A CA 1
ATOM 1897 C C . THR A 1 238 ? 49.191 13.186 -86.858 1.00 90.38 238 THR A C 1
ATOM 1899 O O . THR A 1 238 ? 49.861 13.152 -87.890 1.00 90.38 238 THR A O 1
ATOM 1902 N N . ARG A 1 239 ? 48.266 12.249 -86.603 1.00 91.88 239 ARG A N 1
ATOM 1903 C CA . ARG A 1 239 ? 47.915 11.193 -87.562 1.00 91.88 239 ARG A CA 1
ATOM 1904 C C . ARG A 1 239 ? 47.186 11.747 -88.787 1.00 91.88 239 ARG A C 1
ATOM 1906 O O . ARG A 1 239 ? 47.456 11.259 -89.882 1.00 91.88 239 ARG A O 1
ATOM 1913 N N . LEU A 1 240 ? 46.298 12.724 -88.611 1.00 90.38 240 LEU A N 1
ATOM 1914 C CA . LEU A 1 240 ? 45.598 13.397 -89.705 1.00 90.38 240 LEU A CA 1
ATOM 1915 C C . LEU A 1 240 ? 46.582 14.188 -90.571 1.00 90.38 240 LEU A C 1
ATOM 1917 O O . LEU A 1 240 ? 46.611 13.967 -91.777 1.00 90.38 240 LEU A O 1
ATOM 1921 N N . ASP A 1 241 ? 47.460 14.985 -89.954 1.00 89.25 241 ASP A N 1
ATOM 1922 C CA . ASP A 1 241 ? 48.548 15.696 -90.638 1.00 89.25 241 ASP A CA 1
ATOM 1923 C C . ASP A 1 241 ? 49.437 14.731 -91.428 1.00 89.25 241 ASP A C 1
ATOM 1925 O O . ASP A 1 241 ? 49.755 14.972 -92.591 1.00 89.25 241 ASP A O 1
ATOM 1929 N N . ARG A 1 242 ? 49.811 13.593 -90.825 1.00 91.06 242 ARG A N 1
ATOM 1930 C CA . ARG A 1 242 ? 50.617 12.571 -91.502 1.00 91.06 242 ARG A CA 1
ATOM 1931 C C . ARG A 1 242 ? 49.899 12.010 -92.725 1.00 91.06 242 ARG A C 1
ATOM 1933 O O . ARG A 1 242 ? 50.514 11.911 -93.777 1.00 91.06 242 ARG A O 1
ATOM 1940 N N . VAL A 1 243 ? 48.626 11.633 -92.594 1.00 88.38 243 VAL A N 1
ATOM 1941 C CA . VAL A 1 243 ? 47.847 11.069 -93.707 1.00 88.38 243 VAL A CA 1
ATOM 1942 C C . VAL A 1 243 ? 47.636 12.113 -94.801 1.00 88.38 243 VAL A C 1
ATOM 1944 O O . VAL A 1 243 ? 47.820 11.785 -95.965 1.00 88.38 243 VAL A O 1
ATOM 1947 N N . TYR A 1 244 ? 47.333 13.362 -94.446 1.00 87.81 244 TYR A N 1
ATOM 1948 C CA . TYR A 1 244 ? 47.193 14.468 -95.394 1.00 87.81 244 TYR A CA 1
ATOM 1949 C C . TYR A 1 244 ? 48.495 14.735 -96.168 1.00 87.81 244 TYR A C 1
ATOM 1951 O O . TYR A 1 244 ? 48.493 14.857 -97.390 1.00 87.81 244 TYR A O 1
ATOM 1959 N N . LEU A 1 245 ? 49.642 14.760 -95.485 1.00 87.62 245 LEU A N 1
ATOM 1960 C CA . LEU A 1 245 ? 50.937 14.906 -96.153 1.00 87.62 245 LEU A CA 1
ATOM 1961 C C . LEU A 1 245 ? 51.295 13.668 -96.994 1.00 87.62 245 LEU A C 1
ATOM 1963 O O . LEU A 1 245 ? 51.825 13.813 -98.094 1.00 87.62 245 LEU A O 1
ATOM 1967 N N . GLU A 1 246 ? 50.986 12.456 -96.526 1.00 86.69 246 GLU A N 1
ATOM 1968 C CA . GLU A 1 246 ? 51.204 11.208 -97.273 1.00 86.69 246 GLU A CA 1
ATOM 1969 C C . GLU A 1 246 ? 50.344 11.121 -98.538 1.00 86.69 246 GLU A C 1
ATOM 1971 O O . GLU A 1 246 ? 50.837 10.639 -99.557 1.00 86.69 246 GLU A O 1
ATOM 1976 N N . THR A 1 247 ? 49.099 11.607 -98.520 1.00 82.88 247 THR A N 1
ATOM 1977 C CA . THR A 1 247 ? 48.236 11.644 -99.711 1.00 82.88 247 THR A CA 1
ATOM 1978 C C . THR A 1 247 ? 48.707 12.695 -100.710 1.00 82.88 247 THR A C 1
ATOM 1980 O O . THR A 1 247 ? 48.764 12.397 -101.902 1.00 82.88 247 THR A O 1
ATOM 1983 N N . LEU A 1 248 ? 49.131 13.877 -100.248 1.00 80.62 248 LEU A N 1
ATOM 1984 C CA . LEU A 1 248 ? 49.724 14.906 -101.111 1.00 80.62 248 LEU A CA 1
ATOM 1985 C C . LEU A 1 248 ? 51.016 14.420 -101.781 1.00 80.62 248 LEU A C 1
ATOM 1987 O O . LEU A 1 248 ? 51.206 14.602 -102.985 1.00 80.62 248 LEU A O 1
ATOM 1991 N N . VAL A 1 249 ? 51.896 13.767 -101.019 1.00 81.69 249 VAL A N 1
ATOM 1992 C CA . VAL A 1 249 ? 53.135 13.183 -101.547 1.00 81.69 249 VAL A CA 1
ATOM 1993 C C . VAL A 1 249 ? 52.818 12.009 -102.478 1.00 81.69 249 VAL A C 1
ATOM 1995 O O . VAL A 1 249 ? 53.346 11.949 -103.585 1.00 81.69 249 VAL A O 1
ATOM 1998 N N . GLY A 1 250 ? 51.920 11.102 -102.091 1.00 76.50 250 GLY A N 1
ATOM 1999 C CA . GLY A 1 250 ? 51.514 9.952 -102.905 1.00 76.50 250 GLY A CA 1
ATOM 2000 C C . GLY A 1 250 ? 50.888 10.346 -104.246 1.00 76.50 250 GLY A C 1
ATOM 2001 O O . GLY A 1 250 ? 51.191 9.724 -105.265 1.00 76.50 250 GLY A O 1
ATOM 2002 N N . ALA A 1 251 ? 50.093 11.419 -104.271 1.00 70.44 251 ALA A N 1
ATOM 2003 C CA . ALA A 1 251 ? 49.528 11.988 -105.493 1.00 70.44 251 ALA A CA 1
ATOM 2004 C C . ALA A 1 251 ? 50.603 12.567 -106.432 1.00 70.44 251 ALA A C 1
ATOM 2006 O O . ALA A 1 251 ? 50.456 12.490 -107.649 1.00 70.44 251 ALA A O 1
ATOM 2007 N N . ALA A 1 252 ? 51.711 13.089 -105.893 1.00 66.19 252 ALA A N 1
ATOM 2008 C CA . ALA A 1 252 ? 52.825 13.618 -106.685 1.00 66.19 252 ALA A CA 1
ATOM 2009 C C . ALA A 1 252 ? 53.720 12.525 -107.308 1.00 66.19 252 ALA A C 1
ATOM 2011 O O . ALA A 1 252 ? 54.371 12.773 -108.323 1.00 66.19 252 ALA A O 1
ATOM 2012 N N . TYR A 1 253 ? 53.755 11.320 -106.727 1.00 65.06 253 TYR A N 1
ATOM 2013 C CA . TYR A 1 253 ? 54.596 10.207 -107.192 1.00 65.06 253 TYR A CA 1
ATOM 2014 C C . TYR A 1 253 ? 53.878 9.205 -108.118 1.00 65.06 253 TYR A C 1
ATOM 2016 O O . TYR A 1 253 ? 54.534 8.296 -108.629 1.00 65.06 253 TYR A O 1
ATOM 2024 N N . HIS A 1 254 ? 52.566 9.335 -108.361 1.00 60.12 254 HIS A N 1
ATOM 2025 C CA . HIS A 1 254 ? 51.808 8.402 -109.206 1.00 60.12 254 HIS A CA 1
ATOM 2026 C C . HIS A 1 254 ? 51.679 8.914 -110.661 1.00 60.12 254 HIS A C 1
ATOM 2028 O O . HIS A 1 254 ? 50.879 9.809 -110.924 1.00 60.12 254 HIS A O 1
ATOM 2034 N N . PRO A 1 255 ? 52.402 8.347 -111.650 1.00 54.50 255 PRO A N 1
ATOM 2035 C CA . PRO A 1 255 ? 52.509 8.911 -113.005 1.00 54.50 255 PRO A CA 1
ATOM 2036 C C . PRO A 1 255 ? 51.260 8.743 -113.898 1.00 54.50 255 PRO A C 1
ATOM 2038 O O . PRO A 1 255 ? 51.306 9.093 -115.075 1.00 54.50 255 PRO A O 1
ATOM 2041 N N . GLN A 1 256 ? 50.155 8.198 -113.375 1.00 52.50 256 GLN A N 1
ATOM 2042 C CA . GLN A 1 256 ? 48.899 7.963 -114.111 1.00 52.50 256 GLN A CA 1
ATOM 2043 C C . GLN A 1 256 ? 47.669 8.671 -113.515 1.00 52.50 256 GLN A C 1
ATOM 2045 O O . GLN A 1 256 ? 46.577 8.536 -114.062 1.00 52.50 256 GLN A O 1
ATOM 2050 N N . SER A 1 257 ? 47.828 9.455 -112.445 1.00 55.22 257 SER A N 1
ATOM 2051 C CA . SER A 1 257 ? 46.776 10.350 -111.947 1.00 55.22 257 SER A CA 1
ATOM 2052 C C . SER A 1 257 ? 47.036 11.766 -112.453 1.00 55.22 257 SER A C 1
ATOM 2054 O O . SER A 1 257 ? 48.174 12.230 -112.415 1.00 55.22 257 SER A O 1
ATOM 2056 N N . ALA A 1 258 ? 45.998 12.471 -112.913 1.00 56.75 258 ALA A N 1
ATOM 2057 C CA . ALA A 1 258 ? 46.105 13.909 -113.147 1.00 56.75 258 ALA A CA 1
ATOM 2058 C C . ALA A 1 258 ? 46.541 14.599 -111.838 1.00 56.75 258 ALA A C 1
ATOM 2060 O O . ALA A 1 258 ? 46.118 14.152 -110.764 1.00 56.75 258 ALA A O 1
ATOM 2061 N N . PRO A 1 259 ? 47.396 15.641 -111.894 1.00 60.53 259 PRO A N 1
ATOM 2062 C CA . PRO A 1 259 ? 47.736 16.401 -110.699 1.00 60.53 259 PRO A CA 1
ATOM 2063 C C . PRO A 1 259 ? 46.435 16.934 -110.084 1.00 60.53 259 PRO A C 1
ATOM 2065 O O . PRO A 1 259 ? 45.605 17.457 -110.836 1.00 60.53 259 PRO A O 1
ATOM 2068 N N . PRO A 1 260 ? 46.234 16.784 -108.761 1.00 61.50 260 PRO A N 1
ATOM 2069 C CA . PRO A 1 260 ? 45.006 17.223 -108.116 1.00 61.50 260 PRO A CA 1
ATOM 2070 C C . PRO A 1 260 ? 44.784 18.704 -108.408 1.00 61.50 260 PRO A C 1
ATOM 2072 O O . PRO A 1 260 ? 45.717 19.518 -108.376 1.00 61.50 260 PRO A O 1
ATOM 2075 N N . SER A 1 261 ? 43.546 19.048 -108.746 1.00 67.00 261 SER A N 1
ATOM 2076 C CA . SER A 1 261 ? 43.174 20.428 -109.035 1.00 67.00 261 SER A CA 1
ATOM 2077 C C . SER A 1 261 ? 43.406 21.277 -107.781 1.00 67.00 261 SER A C 1
ATOM 2079 O O . SER A 1 261 ? 43.130 20.853 -106.660 1.00 67.00 261 SER A O 1
ATOM 2081 N N . SER A 1 262 ? 43.879 22.517 -107.947 1.00 73.81 262 SER A N 1
ATOM 2082 C CA . SER A 1 262 ? 44.049 23.438 -106.813 1.00 73.81 262 SER A CA 1
ATOM 2083 C C . SER A 1 262 ? 42.744 23.676 -106.033 1.00 73.81 262 SER A C 1
ATOM 2085 O O . SER A 1 262 ? 42.819 24.174 -104.911 1.00 73.81 262 SER A O 1
ATOM 2087 N N . ALA A 1 263 ? 41.576 23.378 -106.612 1.00 75.81 263 ALA A N 1
ATOM 2088 C CA . ALA A 1 263 ? 40.294 23.441 -105.919 1.00 75.81 263 ALA A CA 1
ATOM 2089 C C . ALA A 1 263 ? 40.067 22.221 -105.007 1.00 75.81 263 ALA A C 1
ATOM 2091 O O . ALA A 1 263 ? 39.636 22.405 -103.877 1.00 75.81 263 ALA A O 1
ATOM 2092 N N . GLU A 1 264 ? 40.447 21.017 -105.442 1.00 77.56 264 GLU A N 1
ATOM 2093 C CA . GLU A 1 264 ? 40.285 19.767 -104.675 1.00 77.56 264 GLU A CA 1
ATOM 2094 C C . GLU A 1 264 ? 41.177 19.753 -103.426 1.00 77.56 264 GLU A C 1
ATOM 2096 O O . GLU A 1 264 ? 40.766 19.311 -102.359 1.00 77.56 264 GLU A O 1
ATOM 2101 N N . VAL A 1 265 ? 42.394 20.301 -103.529 1.00 79.94 265 VAL A N 1
ATOM 2102 C CA . VAL A 1 265 ? 43.303 20.445 -102.377 1.00 79.94 265 VAL A CA 1
ATOM 2103 C C . VAL A 1 265 ? 42.762 21.450 -101.352 1.00 79.94 265 VAL A C 1
ATOM 2105 O O . VAL A 1 265 ? 42.987 21.282 -100.158 1.00 79.94 265 VAL A O 1
ATOM 2108 N N . LYS A 1 266 ? 42.048 22.491 -101.802 1.00 82.00 266 LYS A N 1
ATOM 2109 C CA . LYS A 1 266 ? 41.422 23.478 -100.909 1.00 82.00 266 LYS A CA 1
ATOM 2110 C C . LYS A 1 266 ? 40.188 22.911 -100.220 1.00 82.00 266 LYS A C 1
ATOM 2112 O O . LYS A 1 266 ? 40.078 23.060 -99.016 1.00 82.00 266 LYS A O 1
ATOM 2117 N N . GLU A 1 267 ? 39.332 22.214 -100.960 1.00 85.69 267 GLU A N 1
ATOM 2118 C CA . GLU A 1 267 ? 38.165 21.521 -100.406 1.00 85.69 267 GLU A CA 1
ATOM 2119 C C . GLU A 1 267 ? 38.586 20.481 -99.356 1.00 85.69 267 GLU A C 1
ATOM 2121 O O . GLU A 1 267 ? 38.069 20.488 -98.244 1.00 85.69 267 GLU A O 1
ATOM 2126 N N . LEU A 1 268 ? 39.623 19.681 -99.640 1.00 82.56 268 LEU A N 1
ATOM 2127 C CA . LEU A 1 268 ? 40.192 18.744 -98.666 1.00 82.56 268 LEU A CA 1
ATOM 2128 C C . LEU A 1 268 ? 40.818 19.458 -97.453 1.00 82.56 268 LEU A C 1
ATOM 2130 O O . LEU A 1 268 ? 40.761 18.947 -96.336 1.00 82.56 268 LEU A O 1
ATOM 2134 N N . GLY A 1 269 ? 41.422 20.632 -97.659 1.00 83.38 269 GLY A N 1
ATOM 2135 C CA . GLY A 1 269 ? 41.929 21.481 -96.579 1.00 83.38 269 GLY A CA 1
ATOM 2136 C C . GLY A 1 269 ? 40.811 21.973 -95.657 1.00 83.38 269 GLY A C 1
ATOM 2137 O O . GLY A 1 269 ? 40.919 21.824 -94.441 1.00 83.38 269 GLY A O 1
ATOM 2138 N N . ASP A 1 270 ? 39.716 22.469 -96.233 1.00 87.06 270 ASP A N 1
ATOM 2139 C CA . ASP A 1 270 ? 38.538 22.942 -95.499 1.00 87.06 270 ASP A CA 1
ATOM 2140 C C . ASP A 1 270 ? 37.854 21.787 -94.734 1.00 87.06 270 ASP A C 1
ATOM 2142 O O . ASP A 1 270 ? 37.443 21.947 -93.582 1.00 87.06 270 ASP A O 1
ATOM 2146 N N . GLU A 1 271 ? 37.792 20.587 -95.323 1.00 87.00 271 GLU A N 1
ATOM 2147 C CA . GLU A 1 271 ? 37.302 19.372 -94.653 1.00 87.00 271 GLU A CA 1
ATOM 2148 C C . GLU A 1 271 ? 38.188 18.958 -93.467 1.00 87.00 271 GLU A C 1
ATOM 2150 O O . GLU A 1 271 ? 37.683 18.595 -92.401 1.00 87.00 271 GLU A O 1
ATOM 2155 N N . VAL A 1 272 ? 39.514 19.035 -93.619 1.00 86.50 272 VAL A N 1
ATOM 2156 C CA . VAL A 1 272 ? 40.482 18.754 -92.546 1.00 86.50 272 VAL A CA 1
ATOM 2157 C C . VAL A 1 272 ? 40.375 19.786 -91.419 1.00 86.50 272 VAL A C 1
ATOM 2159 O O . VAL A 1 272 ? 40.429 19.414 -90.243 1.00 86.50 272 VAL A O 1
ATOM 2162 N N . GLU A 1 273 ? 40.163 21.063 -91.739 1.00 87.44 273 GLU A N 1
ATOM 2163 C CA . GLU A 1 273 ? 39.907 22.116 -90.749 1.00 87.44 273 GLU A CA 1
ATOM 2164 C C . GLU A 1 273 ? 38.587 21.895 -90.000 1.00 87.44 273 GLU A C 1
ATOM 2166 O O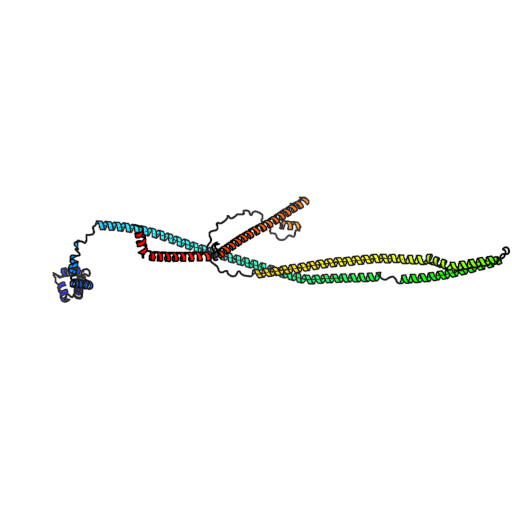 . GLU A 1 273 ? 38.548 22.021 -88.770 1.00 87.44 273 GLU A O 1
ATOM 2171 N N . SER A 1 274 ? 37.531 21.474 -90.704 1.00 91.25 274 SER A N 1
ATOM 2172 C CA . SER A 1 274 ? 36.268 21.057 -90.080 1.00 91.25 274 SER A CA 1
ATOM 2173 C C . SER A 1 274 ? 36.487 19.871 -89.137 1.00 91.25 274 SER A C 1
ATOM 2175 O O . SER A 1 274 ? 36.027 19.884 -87.992 1.00 91.25 274 SER A O 1
ATOM 2177 N N . LEU A 1 275 ? 37.269 18.873 -89.560 1.00 89.31 275 LEU A N 1
ATOM 2178 C CA . LEU A 1 275 ? 37.585 17.713 -88.730 1.00 89.31 275 LEU A CA 1
ATOM 2179 C C . LEU A 1 275 ? 38.395 18.111 -87.482 1.00 89.31 275 LEU A C 1
ATOM 2181 O O . LEU A 1 275 ? 38.172 17.567 -86.399 1.00 89.31 275 LEU A O 1
ATOM 2185 N N . TYR A 1 276 ? 39.280 19.110 -87.575 1.00 90.44 276 TYR A N 1
ATOM 2186 C CA . TYR A 1 276 ? 40.010 19.638 -86.417 1.00 90.44 276 TYR A CA 1
ATOM 2187 C C . TYR A 1 276 ? 39.119 20.240 -85.332 1.00 90.44 276 TYR A C 1
ATOM 2189 O O . TYR A 1 276 ? 39.471 20.136 -84.145 1.00 90.44 276 TYR A O 1
ATOM 2197 N N . ALA A 1 277 ? 37.988 20.835 -85.717 1.00 88.94 277 ALA A N 1
ATOM 2198 C CA . ALA A 1 277 ? 36.997 21.357 -84.783 1.00 88.94 277 ALA A CA 1
ATOM 2199 C C . ALA A 1 277 ? 36.240 20.230 -84.054 1.00 88.94 277 ALA A C 1
ATOM 2201 O O . ALA A 1 277 ? 35.923 20.368 -82.872 1.00 88.94 277 ALA A O 1
ATOM 2202 N N . GLU A 1 278 ? 36.015 19.094 -84.716 1.00 92.19 278 GLU A N 1
ATOM 2203 C CA . GLU A 1 278 ? 35.249 17.964 -84.173 1.00 92.19 278 GLU A CA 1
ATOM 2204 C C . GLU A 1 278 ? 36.079 16.989 -83.319 1.00 92.19 278 GLU A C 1
ATOM 2206 O O . GLU A 1 278 ? 35.540 16.351 -82.410 1.00 92.19 278 GLU A O 1
ATOM 2211 N N . ILE A 1 279 ? 37.397 16.894 -83.540 1.00 91.06 279 ILE A N 1
ATOM 2212 C CA . ILE A 1 279 ? 38.271 15.945 -82.820 1.00 91.06 279 ILE A CA 1
ATOM 2213 C C . ILE A 1 279 ? 38.207 16.130 -81.294 1.00 91.06 279 ILE A C 1
ATOM 2215 O O . ILE A 1 279 ? 38.178 15.139 -80.564 1.00 91.06 279 ILE A O 1
ATOM 2219 N N . LEU A 1 280 ? 38.193 17.370 -80.789 1.00 90.50 280 LEU A N 1
ATOM 2220 C CA . LEU A 1 280 ? 38.195 17.627 -79.342 1.00 90.50 280 LEU A CA 1
ATOM 2221 C C . LEU A 1 280 ? 36.868 17.219 -78.6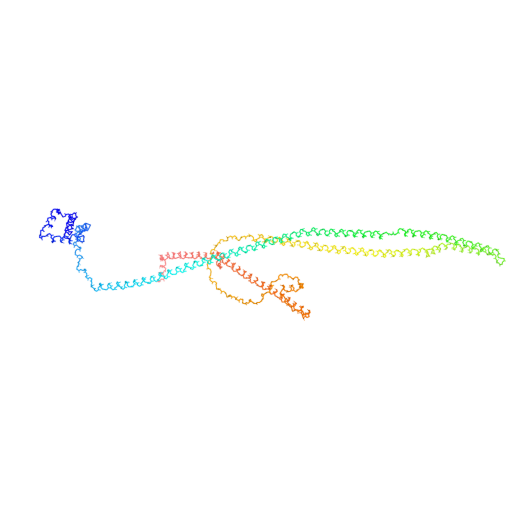67 1.00 90.50 280 LEU A C 1
ATOM 2223 O O . LEU A 1 280 ? 36.933 16.422 -77.727 1.00 90.50 280 LEU A O 1
ATOM 2227 N N . PRO A 1 281 ? 35.685 17.681 -79.125 1.00 91.19 281 PRO A N 1
ATOM 2228 C CA . PRO A 1 281 ? 34.403 17.235 -78.577 1.00 91.19 281 PRO A CA 1
ATOM 2229 C C . PRO A 1 281 ? 34.220 15.712 -78.616 1.00 91.19 281 PRO A C 1
ATOM 2231 O O . PRO A 1 281 ? 33.786 15.118 -77.628 1.00 91.19 281 PRO A O 1
ATOM 2234 N N . VAL A 1 282 ? 34.605 15.057 -79.718 1.00 91.88 282 VAL A N 1
ATOM 2235 C CA . VAL A 1 282 ? 34.474 13.597 -79.864 1.00 91.88 282 VAL A CA 1
ATOM 2236 C C . VAL A 1 282 ? 35.437 12.856 -78.933 1.00 91.88 282 VAL A C 1
ATOM 2238 O O . VAL A 1 282 ? 35.039 11.891 -78.276 1.00 91.88 282 VAL A O 1
ATOM 2241 N N . ALA A 1 283 ? 36.688 13.313 -78.815 1.00 89.69 283 ALA A N 1
ATOM 2242 C CA . ALA A 1 283 ? 37.653 12.732 -77.884 1.00 89.69 283 ALA A CA 1
ATOM 2243 C C . ALA A 1 283 ? 37.185 12.880 -76.429 1.00 89.69 283 ALA A C 1
ATOM 2245 O O . ALA A 1 283 ? 37.230 11.902 -75.680 1.00 89.69 283 ALA A O 1
ATOM 2246 N N . GLN A 1 284 ? 36.676 14.056 -76.052 1.00 92.38 284 GLN A N 1
ATOM 2247 C CA . GLN A 1 284 ? 36.114 14.300 -74.726 1.00 92.38 284 GLN A CA 1
ATOM 2248 C C . GLN A 1 284 ? 34.952 13.348 -74.432 1.00 92.38 284 GLN A C 1
ATOM 2250 O O . GLN A 1 284 ? 35.028 12.591 -73.465 1.00 92.38 284 GLN A O 1
ATOM 2255 N N . MET A 1 285 ? 33.941 13.300 -75.304 1.00 90.31 285 MET A N 1
ATOM 2256 C CA . MET A 1 285 ? 32.797 12.400 -75.131 1.00 90.31 285 MET A CA 1
ATOM 2257 C C . MET A 1 285 ? 33.227 10.932 -75.045 1.00 90.31 285 MET A C 1
ATOM 2259 O O . MET A 1 285 ? 32.718 10.186 -74.211 1.00 90.31 285 MET A O 1
ATOM 2263 N N . SER A 1 286 ? 34.183 10.504 -75.875 1.00 90.25 286 SER A N 1
ATOM 2264 C CA . SER A 1 286 ? 34.646 9.113 -75.878 1.00 90.25 286 SER A CA 1
ATOM 2265 C C . SER A 1 286 ? 35.355 8.722 -74.577 1.00 90.25 286 SER A C 1
ATOM 2267 O O . SER A 1 286 ? 35.099 7.643 -74.044 1.00 90.25 286 SER A O 1
ATOM 2269 N N . VAL A 1 287 ? 36.212 9.592 -74.031 1.00 91.44 287 VAL A N 1
ATOM 2270 C CA . VAL A 1 287 ? 36.935 9.325 -72.780 1.00 91.44 287 VAL A CA 1
ATOM 2271 C C . VAL A 1 287 ? 35.989 9.407 -71.585 1.00 91.44 287 VAL A C 1
ATOM 2273 O O . VAL A 1 287 ? 36.056 8.549 -70.700 1.00 91.44 287 VAL A O 1
ATOM 2276 N N . GLU A 1 288 ? 35.078 10.379 -71.574 1.00 88.19 288 GLU A N 1
ATOM 2277 C CA . GLU A 1 288 ? 34.061 10.503 -70.532 1.00 88.19 288 GLU A CA 1
ATOM 2278 C C . GLU A 1 288 ? 33.175 9.249 -70.479 1.00 88.19 288 GLU A C 1
ATOM 2280 O O . GLU A 1 288 ? 33.104 8.594 -69.438 1.00 88.19 288 GLU A O 1
ATOM 2285 N N . GLN A 1 289 ? 32.621 8.816 -71.617 1.00 89.25 289 GLN A N 1
ATOM 2286 C CA . GLN A 1 289 ? 31.734 7.649 -71.678 1.00 89.25 289 GLN A CA 1
ATOM 2287 C C . GLN A 1 289 ? 32.449 6.316 -71.419 1.00 89.25 289 GLN A C 1
ATOM 2289 O O . GLN A 1 289 ? 31.885 5.425 -70.782 1.00 89.25 289 GLN A O 1
ATOM 2294 N N . GLN A 1 290 ? 33.679 6.135 -71.914 1.00 88.25 290 GLN A N 1
ATOM 2295 C CA . GLN A 1 290 ? 34.386 4.854 -71.784 1.00 88.25 290 GLN A CA 1
ATOM 2296 C C . GLN A 1 290 ? 35.109 4.692 -70.446 1.00 88.25 290 GLN A C 1
ATOM 2298 O O . GLN A 1 290 ? 35.335 3.557 -70.017 1.00 88.25 290 GLN A O 1
ATOM 2303 N N . ARG A 1 291 ? 35.549 5.789 -69.816 1.00 85.25 291 ARG A N 1
ATOM 2304 C CA . ARG A 1 291 ? 36.478 5.732 -68.674 1.00 85.25 291 ARG A CA 1
ATOM 2305 C C . ARG A 1 291 ? 35.988 6.493 -67.453 1.00 85.25 291 ARG A C 1
ATOM 2307 O O . ARG A 1 291 ? 36.066 5.933 -66.362 1.00 85.25 291 ARG A O 1
ATOM 2314 N N . LEU A 1 292 ? 35.489 7.717 -67.611 1.00 86.88 292 LEU A N 1
ATOM 2315 C CA . LEU A 1 292 ? 35.085 8.543 -66.471 1.00 86.88 292 LEU A CA 1
ATOM 2316 C C . LEU A 1 292 ? 33.752 8.071 -65.874 1.00 86.88 292 LEU A C 1
ATOM 2318 O O . LEU A 1 292 ? 33.696 7.750 -64.688 1.00 86.88 292 LEU A O 1
ATOM 2322 N N . ASP A 1 293 ? 32.707 7.951 -66.692 1.00 87.56 293 ASP A N 1
ATOM 2323 C CA . ASP A 1 293 ? 31.368 7.565 -66.237 1.00 87.56 293 ASP A CA 1
ATOM 2324 C C . ASP A 1 293 ? 31.328 6.162 -65.612 1.00 87.56 293 ASP A C 1
ATOM 2326 O O . ASP A 1 293 ? 30.722 6.007 -64.547 1.00 87.56 293 ASP A O 1
ATOM 2330 N N . PRO A 1 294 ? 31.976 5.123 -66.183 1.00 87.62 294 PRO A N 1
ATOM 2331 C CA . PRO A 1 294 ? 32.017 3.806 -65.552 1.00 87.62 294 PRO A CA 1
ATOM 2332 C C . PRO A 1 294 ? 32.790 3.809 -64.229 1.00 87.62 294 PRO A C 1
ATOM 2334 O O . PRO A 1 294 ? 32.417 3.085 -63.307 1.00 87.62 294 PRO A O 1
ATOM 2337 N N . ALA A 1 295 ? 33.836 4.634 -64.104 1.00 83.75 295 ALA A N 1
ATOM 2338 C CA . ALA A 1 295 ? 34.596 4.763 -62.864 1.00 83.75 295 ALA A CA 1
ATOM 2339 C C . ALA A 1 295 ? 33.780 5.467 -61.773 1.00 83.75 295 ALA A C 1
ATOM 2341 O O . ALA A 1 295 ? 33.725 4.972 -60.650 1.00 83.75 295 ALA A O 1
ATOM 2342 N N . ILE A 1 296 ? 33.081 6.557 -62.109 1.00 84.38 296 ILE A N 1
ATOM 2343 C CA . ILE A 1 296 ? 32.173 7.247 -61.180 1.00 84.38 296 ILE A CA 1
ATOM 2344 C C . ILE A 1 296 ? 31.049 6.303 -60.744 1.00 84.38 296 ILE A C 1
ATOM 2346 O O . ILE A 1 296 ? 30.789 6.184 -59.549 1.00 84.38 296 ILE A O 1
ATOM 2350 N N . LYS A 1 297 ? 30.441 5.557 -61.678 1.00 85.25 297 LYS A N 1
ATOM 2351 C CA . LYS A 1 297 ? 29.417 4.547 -61.359 1.00 85.25 297 LYS A CA 1
ATOM 2352 C C . LYS A 1 297 ? 29.958 3.442 -60.448 1.00 85.25 297 LYS A C 1
ATOM 2354 O O . LYS A 1 297 ? 29.273 3.036 -59.512 1.00 85.25 297 LYS A O 1
ATOM 2359 N N . GLY A 1 298 ? 31.188 2.985 -60.684 1.00 82.94 298 GLY A N 1
ATOM 2360 C CA . GLY A 1 298 ? 31.863 1.998 -59.840 1.00 82.94 298 GLY A CA 1
ATOM 2361 C C . GLY A 1 298 ? 32.140 2.503 -58.421 1.00 82.94 298 GLY A C 1
ATOM 2362 O O . GLY A 1 298 ? 31.964 1.751 -57.466 1.00 82.94 298 GLY A O 1
ATOM 2363 N N . ILE A 1 299 ? 32.513 3.776 -58.267 1.00 80.56 299 ILE A N 1
ATOM 2364 C CA . ILE A 1 299 ? 32.701 4.415 -56.955 1.00 80.56 299 ILE A CA 1
ATOM 2365 C C . ILE A 1 299 ? 31.346 4.591 -56.259 1.00 80.56 299 ILE A C 1
ATOM 2367 O O . ILE A 1 299 ? 31.190 4.136 -55.132 1.00 80.56 299 ILE A O 1
ATOM 2371 N N . SER A 1 300 ? 30.315 5.071 -56.963 1.00 78.12 300 SER A N 1
ATOM 2372 C CA . SER A 1 300 ? 28.962 5.186 -56.397 1.00 78.12 300 SER A CA 1
ATOM 2373 C C . SER A 1 300 ? 28.329 3.835 -56.030 1.00 78.12 300 SER A C 1
ATOM 2375 O O . SER A 1 300 ? 27.504 3.748 -55.126 1.00 78.12 300 SER A O 1
ATOM 2377 N N . ALA A 1 301 ? 28.714 2.745 -56.701 1.00 78.81 301 ALA A N 1
ATOM 2378 C CA . ALA A 1 301 ? 28.284 1.401 -56.319 1.00 78.81 301 ALA A CA 1
ATOM 2379 C C . ALA A 1 301 ? 28.947 0.946 -55.005 1.00 78.81 301 ALA A C 1
ATOM 2381 O O . ALA A 1 301 ? 28.319 0.247 -54.208 1.00 78.81 301 ALA A O 1
ATOM 2382 N N . ARG A 1 302 ? 30.190 1.376 -54.739 1.00 73.88 302 ARG A N 1
ATOM 2383 C CA . ARG A 1 302 ? 30.851 1.182 -53.436 1.00 73.88 302 ARG A CA 1
ATOM 2384 C C . ARG A 1 302 ? 30.210 2.052 -52.356 1.00 73.88 302 ARG A C 1
ATOM 2386 O O . ARG A 1 302 ? 29.996 1.542 -51.257 1.00 73.88 302 ARG A O 1
ATOM 2393 N N . ASP A 1 303 ? 29.778 3.266 -52.696 1.00 74.19 303 ASP A N 1
ATOM 2394 C CA . ASP A 1 303 ? 28.931 4.088 -51.820 1.00 74.19 303 ASP A CA 1
ATOM 2395 C C . ASP A 1 303 ? 27.593 3.400 -51.494 1.00 74.19 303 ASP A C 1
ATOM 2397 O O . ASP A 1 303 ? 27.072 3.513 -50.389 1.00 74.19 303 ASP A O 1
ATOM 2401 N N . GLY A 1 304 ? 27.046 2.595 -52.410 1.00 74.19 304 GLY A N 1
ATOM 2402 C CA . GLY A 1 304 ? 25.884 1.745 -52.127 1.00 74.19 304 GLY A CA 1
ATOM 2403 C C . GLY A 1 304 ? 26.132 0.734 -50.995 1.00 74.19 304 GLY A C 1
ATOM 2404 O O . GLY A 1 304 ? 25.256 0.504 -50.159 1.00 74.19 304 GLY A O 1
ATOM 2405 N N . HIS A 1 305 ? 27.340 0.169 -50.903 1.00 72.94 305 HIS A N 1
ATOM 2406 C CA . HIS A 1 305 ? 27.720 -0.726 -49.804 1.00 72.94 305 HIS A CA 1
ATOM 2407 C C . HIS A 1 305 ? 27.967 0.021 -48.488 1.00 72.94 305 HIS A C 1
ATOM 2409 O O . HIS A 1 305 ? 27.640 -0.506 -47.420 1.00 72.94 305 HIS A O 1
ATOM 2415 N N . THR A 1 306 ? 28.506 1.244 -48.531 1.00 76.25 306 THR A N 1
ATOM 2416 C CA . THR A 1 306 ? 28.631 2.086 -47.329 1.00 76.25 306 THR A CA 1
ATOM 2417 C C . THR A 1 306 ? 27.260 2.553 -46.839 1.00 76.25 306 THR A C 1
ATOM 2419 O O . THR A 1 306 ? 27.043 2.563 -45.628 1.00 76.25 306 THR A O 1
ATOM 2422 N N . LEU A 1 307 ? 26.311 2.805 -47.748 1.00 79.56 307 LEU A N 1
ATOM 2423 C CA . LEU A 1 307 ? 24.907 3.095 -47.447 1.00 79.56 307 LEU A CA 1
ATOM 2424 C C . LEU A 1 307 ? 24.178 1.890 -46.836 1.00 79.56 307 LEU A C 1
ATOM 2426 O O . LEU A 1 307 ? 23.413 2.038 -45.888 1.00 79.56 307 LEU A O 1
ATOM 2430 N N . GLN A 1 308 ? 24.425 0.675 -47.327 1.00 82.56 308 GLN A N 1
ATOM 2431 C CA . GLN A 1 308 ? 23.858 -0.528 -46.714 1.00 82.56 308 GLN A CA 1
ATOM 2432 C C . GLN A 1 308 ? 24.440 -0.763 -45.311 1.00 82.56 308 GLN A C 1
ATOM 2434 O O . GLN A 1 308 ? 23.702 -1.067 -44.372 1.00 82.56 308 GLN A O 1
ATOM 2439 N N . ARG A 1 309 ? 25.756 -0.572 -45.142 1.00 82.00 309 ARG A N 1
ATOM 2440 C CA . ARG A 1 309 ? 26.415 -0.650 -43.830 1.00 82.00 309 ARG A CA 1
ATOM 2441 C C . ARG A 1 309 ? 25.894 0.425 -42.877 1.00 82.00 309 ARG A C 1
ATOM 2443 O O . ARG A 1 309 ? 25.704 0.138 -41.697 1.00 82.00 309 ARG A O 1
ATOM 2450 N N . SER A 1 310 ? 25.639 1.635 -43.375 1.00 84.25 310 SER A N 1
ATOM 2451 C CA . SER A 1 310 ? 25.065 2.712 -42.574 1.00 84.25 310 SER A CA 1
ATOM 2452 C C . SER A 1 310 ? 23.607 2.463 -42.224 1.00 84.25 310 SER A C 1
ATOM 2454 O O . SER A 1 310 ? 23.234 2.707 -41.084 1.00 84.25 310 SER A O 1
ATOM 2456 N N . GLY A 1 311 ? 22.820 1.869 -43.120 1.00 87.50 311 GLY A N 1
ATOM 2457 C CA . GLY A 1 311 ? 21.462 1.416 -42.825 1.00 87.50 311 GLY A CA 1
ATOM 2458 C C . GLY A 1 311 ? 21.414 0.401 -41.679 1.00 87.50 311 GLY A C 1
ATOM 2459 O O . GLY A 1 311 ? 20.638 0.575 -40.744 1.00 87.50 311 GLY A O 1
ATOM 2460 N N . VAL A 1 312 ? 22.291 -0.611 -41.693 1.00 89.75 312 VAL A N 1
ATOM 2461 C CA . VAL A 1 312 ? 22.382 -1.603 -40.600 1.00 89.75 312 VAL A CA 1
ATOM 2462 C C . VAL A 1 312 ? 22.840 -0.954 -39.290 1.00 89.75 312 VAL A C 1
ATOM 2464 O O . VAL A 1 312 ? 22.275 -1.234 -38.236 1.00 89.75 312 VAL A O 1
ATOM 2467 N N . ALA A 1 313 ? 23.831 -0.060 -39.342 1.00 89.62 313 ALA A N 1
ATOM 2468 C CA . ALA A 1 313 ? 24.304 0.657 -38.159 1.00 89.62 313 ALA A CA 1
ATOM 2469 C C . ALA A 1 313 ? 23.235 1.601 -37.579 1.00 89.62 313 ALA A C 1
ATOM 2471 O O . ALA A 1 313 ? 23.082 1.668 -36.363 1.00 89.62 313 ALA A O 1
ATOM 2472 N N . LEU A 1 314 ? 22.473 2.298 -38.427 1.00 89.69 314 LEU A N 1
ATOM 2473 C CA . LEU A 1 314 ? 21.360 3.156 -38.014 1.00 89.69 314 LEU A CA 1
ATOM 2474 C C . LEU A 1 314 ? 20.212 2.347 -37.415 1.00 89.69 314 LEU A C 1
ATOM 2476 O O . LEU A 1 314 ? 19.646 2.773 -36.413 1.00 89.69 314 LEU A O 1
ATOM 2480 N N . HIS A 1 315 ? 19.901 1.177 -37.976 1.00 93.44 315 HIS A N 1
ATOM 2481 C CA . HIS A 1 315 ? 18.908 0.279 -37.392 1.00 93.44 315 HIS A CA 1
ATOM 2482 C C . HIS A 1 315 ? 19.344 -0.194 -36.001 1.00 93.44 315 HIS A C 1
ATOM 2484 O O . HIS A 1 315 ? 18.583 -0.058 -35.053 1.00 93.44 315 HIS A O 1
ATOM 2490 N N . TYR A 1 316 ? 20.606 -0.607 -35.847 1.00 93.38 316 TYR A N 1
ATOM 2491 C CA . TYR A 1 316 ? 21.171 -0.957 -34.543 1.00 93.38 316 TYR A CA 1
ATOM 2492 C C . TYR A 1 316 ? 21.136 0.212 -33.542 1.00 93.38 316 TYR A C 1
ATOM 2494 O O . TYR A 1 316 ? 20.811 0.013 -32.373 1.00 93.38 316 TYR A O 1
ATOM 2502 N N . ILE A 1 317 ? 21.447 1.439 -33.984 1.00 93.12 317 ILE A N 1
ATOM 2503 C CA . ILE A 1 317 ? 21.322 2.647 -33.152 1.00 93.12 317 ILE A CA 1
ATOM 2504 C C . ILE A 1 317 ? 19.862 2.852 -32.728 1.00 93.12 317 ILE A C 1
ATOM 2506 O O . ILE A 1 317 ? 19.622 3.105 -31.550 1.00 93.12 317 ILE A O 1
ATOM 2510 N N . SER A 1 318 ? 18.905 2.716 -33.651 1.00 94.12 318 SER A N 1
ATOM 2511 C CA . SER A 1 318 ? 17.470 2.825 -33.357 1.00 94.12 318 SER A CA 1
ATOM 2512 C C . SER A 1 318 ? 17.041 1.800 -32.310 1.00 94.12 318 SER A C 1
ATOM 2514 O O . SER A 1 318 ? 16.499 2.188 -31.282 1.00 94.12 318 SER A O 1
ATOM 2516 N N . ASP A 1 319 ? 17.378 0.525 -32.507 1.00 95.88 319 ASP A N 1
ATOM 2517 C CA . ASP A 1 319 ? 17.026 -0.556 -31.582 1.00 95.88 319 ASP A CA 1
ATOM 2518 C C . ASP A 1 319 ? 17.627 -0.330 -30.184 1.00 95.88 319 ASP A C 1
ATOM 2520 O O . ASP A 1 319 ? 16.981 -0.576 -29.163 1.00 95.88 319 ASP A O 1
ATOM 2524 N N . CYS A 1 320 ? 18.864 0.176 -30.110 1.00 94.44 320 CYS A N 1
ATOM 2525 C CA . CYS A 1 320 ? 19.496 0.520 -28.838 1.00 94.44 320 CYS A CA 1
ATOM 2526 C C . CYS A 1 320 ? 18.798 1.696 -28.141 1.00 94.44 320 CYS A C 1
ATOM 2528 O O . CYS A 1 320 ? 18.646 1.679 -26.919 1.00 94.44 320 CYS A O 1
ATOM 2530 N N . LEU A 1 321 ? 18.377 2.717 -28.892 1.00 93.94 321 LEU A N 1
ATOM 2531 C CA . LEU A 1 321 ? 17.635 3.854 -28.344 1.00 93.94 321 LEU A CA 1
ATOM 2532 C C . LEU A 1 321 ? 16.241 3.429 -27.868 1.00 93.94 321 LEU A C 1
ATOM 2534 O O . LEU A 1 321 ? 15.845 3.805 -26.765 1.00 93.94 321 LEU A O 1
ATOM 2538 N N . ASP A 1 322 ? 15.543 2.586 -28.629 1.00 96.19 322 ASP A N 1
ATOM 2539 C CA . ASP A 1 322 ? 14.257 2.004 -28.235 1.00 96.19 322 ASP A CA 1
ATOM 2540 C C . ASP A 1 322 ? 14.399 1.147 -26.971 1.00 96.19 322 ASP A C 1
ATOM 2542 O O . ASP A 1 322 ? 13.576 1.237 -26.057 1.00 96.19 322 ASP A O 1
ATOM 2546 N N . HIS A 1 323 ? 15.486 0.376 -26.858 1.00 94.56 323 HIS A N 1
ATOM 2547 C CA . HIS A 1 323 ? 15.804 -0.378 -25.647 1.00 94.56 323 HIS A CA 1
ATOM 2548 C C . HIS A 1 323 ? 16.008 0.537 -24.431 1.00 94.56 323 HIS A C 1
ATOM 2550 O O . HIS A 1 323 ? 15.444 0.273 -23.365 1.00 94.56 323 HIS A O 1
ATOM 2556 N N . ILE A 1 324 ? 16.776 1.624 -24.577 1.00 95.50 324 ILE A N 1
ATOM 2557 C CA . ILE A 1 324 ? 16.981 2.608 -23.503 1.00 95.50 324 ILE A CA 1
ATOM 2558 C C . ILE A 1 324 ? 15.643 3.249 -23.110 1.00 95.50 324 ILE A C 1
ATOM 2560 O O . ILE A 1 324 ? 15.345 3.343 -21.921 1.00 95.50 324 ILE A O 1
ATOM 2564 N N . LEU A 1 325 ? 14.806 3.639 -24.074 1.00 95.44 325 LEU A N 1
ATOM 2565 C CA . LEU A 1 325 ? 13.491 4.230 -23.806 1.00 95.44 325 LEU A CA 1
ATOM 2566 C C . LEU A 1 325 ? 12.556 3.258 -23.076 1.00 95.44 325 LEU A C 1
ATOM 2568 O O . LEU A 1 325 ? 11.950 3.628 -22.069 1.00 95.44 325 LEU A O 1
ATOM 2572 N N . ALA A 1 326 ? 12.470 2.005 -23.524 1.00 95.62 326 ALA A N 1
ATOM 2573 C CA . ALA A 1 326 ? 11.666 0.976 -22.866 1.00 95.62 326 ALA A CA 1
ATOM 2574 C C . ALA A 1 326 ? 12.133 0.731 -21.423 1.00 95.62 326 ALA A C 1
ATOM 2576 O O . ALA A 1 326 ? 11.322 0.652 -20.496 1.00 95.62 326 ALA A O 1
ATOM 2577 N N . LYS A 1 327 ? 13.451 0.673 -21.215 1.00 94.00 327 LYS A N 1
ATOM 2578 C CA . LYS A 1 327 ? 14.065 0.507 -19.896 1.00 94.00 327 LYS A CA 1
ATOM 2579 C C . LYS A 1 327 ? 13.824 1.719 -18.989 1.00 94.00 327 LYS A C 1
ATOM 2581 O O . LYS A 1 327 ? 13.512 1.530 -17.815 1.00 94.00 327 LYS A O 1
ATOM 2586 N N . LEU A 1 328 ? 13.914 2.945 -19.510 1.00 93.94 328 LEU A N 1
ATOM 2587 C CA . LEU A 1 328 ? 13.605 4.176 -18.772 1.00 93.94 328 LEU A CA 1
ATOM 2588 C C . LEU A 1 328 ? 12.134 4.239 -18.359 1.00 93.94 328 LEU A C 1
ATOM 2590 O O . LEU A 1 328 ? 11.849 4.569 -17.209 1.00 93.94 328 LEU A O 1
ATOM 2594 N N . ASN A 1 329 ? 11.211 3.867 -19.248 1.00 95.19 329 ASN A N 1
ATOM 2595 C CA . ASN A 1 329 ? 9.786 3.780 -18.925 1.00 95.19 329 ASN A CA 1
ATOM 2596 C C . ASN A 1 329 ? 9.539 2.763 -17.803 1.00 95.19 329 ASN A C 1
ATOM 2598 O O . ASN A 1 329 ? 8.907 3.094 -16.803 1.00 95.19 329 ASN A O 1
ATOM 2602 N N . TYR A 1 330 ? 10.140 1.573 -17.898 1.00 93.75 330 TYR A N 1
ATOM 2603 C CA . TYR A 1 330 ? 10.058 0.560 -16.845 1.00 93.75 330 TYR A CA 1
ATOM 2604 C C . TYR A 1 330 ? 10.620 1.050 -15.499 1.00 93.75 330 TYR A C 1
ATOM 2606 O O . TYR A 1 330 ? 10.023 0.824 -14.444 1.00 93.75 330 TYR A O 1
ATOM 2614 N N . LEU A 1 331 ? 11.766 1.739 -15.508 1.00 93.38 331 LEU A N 1
ATOM 2615 C CA . LEU A 1 331 ? 12.336 2.323 -14.293 1.00 93.38 331 LEU A CA 1
ATOM 2616 C C . LEU A 1 331 ? 11.440 3.420 -13.716 1.00 93.38 331 LEU A C 1
ATOM 2618 O O . LEU A 1 331 ? 11.262 3.459 -12.500 1.00 93.38 331 LEU A O 1
ATOM 2622 N N . SER A 1 332 ? 10.859 4.270 -14.562 1.00 94.19 332 SER A N 1
ATOM 2623 C CA . SER A 1 332 ? 9.912 5.314 -14.164 1.00 94.19 332 SER A CA 1
ATOM 2624 C C . SER A 1 332 ? 8.675 4.717 -13.490 1.00 94.19 332 SER A C 1
ATOM 2626 O O . SER A 1 332 ? 8.326 5.121 -12.379 1.00 94.19 332 SER A O 1
ATOM 2628 N N . ASP A 1 333 ? 8.075 3.688 -14.091 1.00 94.44 333 ASP A N 1
ATOM 2629 C CA . ASP A 1 333 ? 6.926 2.977 -13.524 1.00 94.44 333 ASP A CA 1
ATOM 2630 C C . ASP A 1 333 ? 7.272 2.341 -12.177 1.00 94.44 333 ASP A C 1
ATOM 2632 O O . ASP A 1 333 ? 6.514 2.459 -11.208 1.00 94.44 333 ASP A O 1
ATOM 2636 N N . ARG A 1 334 ? 8.456 1.725 -12.074 1.00 90.69 334 ARG A N 1
ATOM 2637 C CA . ARG A 1 334 ? 8.933 1.122 -10.827 1.00 90.69 334 ARG A CA 1
ATOM 2638 C C . ARG A 1 334 ? 9.165 2.166 -9.734 1.00 90.69 334 ARG A C 1
ATOM 2640 O O . ARG A 1 334 ? 8.764 1.930 -8.599 1.00 90.69 334 ARG A O 1
ATOM 2647 N N . ILE A 1 335 ? 9.752 3.319 -10.059 1.00 92.88 335 ILE A N 1
ATOM 2648 C CA . ILE A 1 335 ? 9.916 4.446 -9.121 1.00 92.88 335 ILE A CA 1
ATOM 2649 C C . ILE A 1 335 ? 8.546 5.005 -8.705 1.00 92.88 335 ILE A C 1
ATOM 2651 O O . ILE A 1 335 ? 8.322 5.335 -7.539 1.00 92.88 335 ILE A O 1
ATOM 2655 N N . GLY A 1 336 ? 7.599 5.091 -9.638 1.00 92.94 336 GLY A N 1
ATOM 2656 C CA . GLY A 1 336 ? 6.226 5.492 -9.347 1.00 92.94 336 GLY A CA 1
ATOM 2657 C C . GLY A 1 336 ? 5.539 4.529 -8.376 1.00 92.94 336 GLY A C 1
ATOM 2658 O O . GLY A 1 336 ? 4.891 4.970 -7.425 1.00 92.94 336 GLY A O 1
ATOM 2659 N N . ALA A 1 337 ? 5.703 3.220 -8.575 1.00 92.19 337 ALA A N 1
ATOM 2660 C CA . ALA A 1 337 ? 5.155 2.186 -7.703 1.00 92.19 337 ALA A CA 1
ATOM 2661 C C . ALA A 1 337 ? 5.782 2.208 -6.300 1.00 92.19 337 ALA A C 1
ATOM 2663 O O . ALA A 1 337 ? 5.050 2.161 -5.311 1.00 92.19 337 ALA A O 1
ATOM 2664 N N . THR A 1 338 ? 7.106 2.351 -6.187 1.00 89.81 338 THR A N 1
ATOM 2665 C CA . THR A 1 338 ? 7.783 2.435 -4.881 1.00 89.81 338 THR A CA 1
ATOM 2666 C C . THR A 1 338 ? 7.400 3.700 -4.123 1.00 89.81 338 THR A C 1
ATOM 2668 O O . THR A 1 338 ? 7.138 3.628 -2.926 1.00 89.81 338 THR A O 1
ATOM 2671 N N . LYS A 1 339 ? 7.263 4.844 -4.804 1.00 91.31 339 LYS A N 1
ATOM 2672 C CA . LYS A 1 339 ? 6.781 6.088 -4.183 1.00 91.31 339 LYS A CA 1
ATOM 2673 C C . LYS A 1 339 ? 5.346 5.956 -3.669 1.00 91.31 339 LYS A C 1
ATOM 2675 O O . LYS A 1 339 ? 5.038 6.428 -2.576 1.00 91.31 339 LYS A O 1
ATOM 2680 N N . LYS A 1 340 ? 4.463 5.302 -4.432 1.00 92.19 340 LYS A N 1
ATOM 2681 C CA . LYS A 1 340 ? 3.090 5.001 -3.986 1.00 92.19 340 LYS A CA 1
ATOM 2682 C C . LYS A 1 340 ? 3.093 4.074 -2.771 1.00 92.19 340 LYS A C 1
ATOM 2684 O O . LYS A 1 340 ? 2.368 4.336 -1.818 1.00 92.19 340 LYS A O 1
ATOM 2689 N N . HIS A 1 341 ? 3.927 3.034 -2.787 1.00 90.31 341 HIS A N 1
ATOM 2690 C CA . HIS A 1 341 ? 4.083 2.118 -1.659 1.00 90.31 341 HIS A CA 1
ATOM 2691 C C . HIS A 1 341 ? 4.592 2.841 -0.403 1.00 90.31 341 HIS A C 1
ATOM 2693 O O . HIS A 1 341 ? 4.008 2.678 0.663 1.00 90.31 341 HIS A O 1
ATOM 2699 N N . GLN A 1 342 ? 5.592 3.717 -0.540 1.00 91.44 342 GLN A N 1
ATOM 2700 C CA . GLN A 1 342 ? 6.087 4.562 0.548 1.00 91.44 342 GLN A CA 1
ATOM 2701 C C . GLN A 1 342 ? 4.982 5.453 1.127 1.00 91.44 342 GLN A C 1
ATOM 2703 O O . GLN A 1 342 ? 4.808 5.494 2.340 1.00 91.44 342 GLN A O 1
ATOM 2708 N N . ALA A 1 343 ? 4.220 6.150 0.279 1.00 91.38 343 ALA A N 1
ATOM 2709 C CA . ALA A 1 343 ? 3.138 7.022 0.732 1.00 91.38 343 ALA A CA 1
ATOM 2710 C C . ALA A 1 343 ? 2.027 6.239 1.449 1.00 91.38 343 ALA A C 1
ATOM 2712 O O . ALA A 1 343 ? 1.551 6.664 2.499 1.00 91.38 343 ALA A O 1
ATOM 2713 N N . HIS A 1 344 ? 1.642 5.079 0.910 1.00 91.38 344 HIS A N 1
ATOM 2714 C CA . HIS A 1 344 ? 0.640 4.219 1.532 1.00 91.38 344 HIS A CA 1
ATOM 2715 C C . HIS A 1 344 ? 1.126 3.664 2.872 1.00 91.38 344 HIS A C 1
ATOM 2717 O O . HIS A 1 344 ? 0.404 3.735 3.860 1.00 91.38 344 HIS A O 1
ATOM 2723 N N . SER A 1 345 ? 2.362 3.171 2.934 1.00 90.62 345 SER A N 1
ATOM 2724 C CA . SER A 1 345 ? 2.912 2.632 4.173 1.00 90.62 345 SER A CA 1
ATOM 2725 C C . SER A 1 345 ? 3.112 3.720 5.231 1.00 90.62 345 SER A C 1
ATOM 2727 O O . SER A 1 345 ? 2.822 3.476 6.394 1.00 90.62 345 SER A O 1
ATOM 2729 N N . ALA A 1 346 ? 3.509 4.938 4.846 1.00 90.12 346 ALA A N 1
ATOM 2730 C CA . ALA A 1 346 ? 3.566 6.085 5.756 1.00 90.12 346 ALA A CA 1
ATOM 2731 C C . ALA A 1 346 ? 2.178 6.485 6.292 1.00 90.12 346 ALA A C 1
ATOM 2733 O O . ALA A 1 346 ? 2.043 6.867 7.450 1.00 90.12 346 ALA A O 1
ATOM 2734 N N . HIS A 1 347 ? 1.133 6.378 5.467 1.00 92.25 347 HIS A N 1
ATOM 2735 C CA . HIS A 1 347 ? -0.241 6.607 5.910 1.00 92.25 347 HIS A CA 1
ATOM 2736 C C . HIS A 1 347 ? -0.703 5.521 6.889 1.00 92.25 347 HIS A C 1
ATOM 2738 O O . HIS A 1 347 ? -1.260 5.831 7.936 1.00 92.25 347 HIS A O 1
ATOM 2744 N N . VAL A 1 348 ? -0.447 4.245 6.580 1.00 92.00 348 VAL A N 1
ATOM 2745 C CA . VAL A 1 348 ? -0.783 3.123 7.471 1.00 92.00 348 VAL A CA 1
ATOM 2746 C C . VAL A 1 348 ? -0.043 3.243 8.802 1.00 92.00 348 VAL A C 1
ATOM 2748 O O . VAL A 1 348 ? -0.655 3.038 9.846 1.00 92.00 348 VAL A O 1
ATOM 2751 N N . THR A 1 349 ? 1.238 3.624 8.794 1.00 90.94 349 THR A N 1
ATOM 2752 C CA . THR A 1 349 ? 2.003 3.813 10.034 1.00 90.94 349 THR A CA 1
ATOM 2753 C C . THR A 1 349 ? 1.516 5.010 10.843 1.00 90.94 349 THR A C 1
ATOM 2755 O O . THR A 1 349 ? 1.472 4.918 12.068 1.00 90.94 349 THR A O 1
ATOM 2758 N N . ALA A 1 350 ? 1.101 6.102 10.195 1.00 90.31 350 ALA A N 1
ATOM 2759 C CA . ALA A 1 350 ? 0.495 7.248 10.869 1.00 90.31 350 ALA A CA 1
ATOM 2760 C C . ALA A 1 350 ? -0.848 6.884 11.523 1.00 90.31 350 ALA A C 1
ATOM 2762 O O . ALA A 1 350 ? -0.998 7.089 12.725 1.00 90.31 350 ALA A O 1
ATOM 2763 N N . CYS A 1 351 ? -1.775 6.273 10.775 1.00 91.50 351 CYS A N 1
ATOM 2764 C CA . CYS A 1 351 ? -3.069 5.844 11.313 1.00 91.50 351 CYS A CA 1
ATOM 2765 C C . CYS A 1 351 ? -2.903 4.828 12.445 1.00 91.50 351 CYS A C 1
ATOM 2767 O O . CYS A 1 351 ? -3.528 4.959 13.488 1.00 91.50 351 CYS A O 1
ATOM 2769 N N . ALA A 1 352 ? -2.028 3.834 12.283 1.00 90.12 352 ALA A N 1
ATOM 2770 C CA . ALA A 1 352 ? -1.817 2.837 13.325 1.00 90.12 352 ALA A CA 1
ATOM 2771 C C . ALA A 1 352 ? -1.225 3.451 14.607 1.00 90.12 352 ALA A C 1
ATOM 2773 O O . ALA A 1 352 ? -1.613 3.048 15.699 1.00 90.12 352 ALA A O 1
ATOM 2774 N N . ARG A 1 353 ? -0.332 4.447 14.497 1.00 88.69 353 ARG A N 1
ATOM 2775 C CA . ARG A 1 353 ? 0.181 5.195 15.661 1.00 88.69 353 ARG A CA 1
ATOM 2776 C C . ARG A 1 353 ? -0.896 6.047 16.331 1.00 88.69 353 ARG A C 1
ATOM 2778 O O . ARG A 1 353 ? -0.909 6.130 17.555 1.00 88.69 353 ARG A O 1
ATOM 2785 N N . GLU A 1 354 ? -1.789 6.655 15.555 1.00 89.38 354 GLU A N 1
ATOM 2786 C CA . GLU A 1 354 ? -2.932 7.408 16.081 1.00 89.38 354 GLU A CA 1
ATOM 2787 C C . GLU A 1 354 ? -3.874 6.492 16.880 1.00 89.38 354 GLU A C 1
ATOM 2789 O O . GLU A 1 354 ? -4.164 6.779 18.041 1.00 89.38 354 GLU A O 1
ATOM 2794 N N . GLU A 1 355 ? -4.234 5.331 16.329 1.00 86.00 355 GLU A N 1
ATOM 2795 C CA . GLU A 1 355 ? -5.071 4.324 17.000 1.00 86.00 355 GLU A CA 1
ATOM 2796 C C . GLU A 1 355 ? -4.408 3.746 18.264 1.00 86.00 355 GLU A C 1
ATOM 2798 O O . GLU A 1 355 ? -5.052 3.611 19.306 1.00 86.00 355 GLU A O 1
ATOM 2803 N N . LEU A 1 356 ? -3.099 3.466 18.216 1.00 85.38 356 LEU A N 1
ATOM 2804 C CA . LEU A 1 356 ? -2.322 3.035 19.387 1.00 85.38 356 LEU A CA 1
ATOM 2805 C C . LEU A 1 356 ? -2.322 4.095 20.500 1.00 85.38 356 LEU A C 1
ATOM 2807 O O . LEU A 1 356 ? -2.388 3.746 21.676 1.00 85.38 356 LEU A O 1
ATOM 2811 N N . SER A 1 357 ? -2.284 5.383 20.141 1.00 81.44 357 SER A N 1
ATOM 2812 C CA . SER A 1 357 ? -2.318 6.490 21.106 1.00 81.44 357 SER A CA 1
ATOM 2813 C C . SER A 1 357 ? -3.714 6.766 21.682 1.00 81.44 357 SER A C 1
ATOM 2815 O O . SER A 1 357 ? -3.834 7.233 22.815 1.00 81.44 357 SER A O 1
ATOM 2817 N N . ALA A 1 358 ? -4.775 6.451 20.934 1.00 74.12 358 ALA A N 1
ATOM 2818 C CA . ALA A 1 358 ? -6.160 6.618 21.370 1.00 74.12 358 ALA A CA 1
ATOM 2819 C C . ALA A 1 358 ? -6.607 5.522 22.358 1.00 74.12 358 ALA A C 1
ATOM 2821 O O . ALA A 1 358 ? -7.418 5.786 23.249 1.00 74.12 358 ALA A O 1
ATOM 2822 N N . ALA A 1 359 ? -6.051 4.310 22.250 1.00 59.28 359 ALA A N 1
ATOM 2823 C CA . ALA A 1 359 ? -6.434 3.154 23.067 1.00 59.28 359 ALA A CA 1
ATOM 2824 C C . ALA A 1 359 ? -6.035 3.239 24.559 1.00 59.28 359 ALA A C 1
ATOM 2826 O O . ALA A 1 359 ? -6.493 2.419 25.352 1.00 59.28 359 ALA A O 1
ATOM 2827 N N . THR A 1 360 ? -5.220 4.219 24.970 1.00 54.56 360 THR A N 1
ATOM 2828 C CA . THR A 1 360 ? -4.759 4.385 26.366 1.00 54.56 360 THR A CA 1
ATOM 2829 C C . THR A 1 360 ? -5.537 5.417 27.185 1.00 54.56 360 THR A C 1
ATOM 2831 O O . THR A 1 360 ? -5.163 5.695 28.324 1.00 54.56 360 THR A O 1
ATOM 2834 N N . SER A 1 361 ? -6.614 6.008 26.655 1.00 44.78 361 SER A N 1
ATOM 2835 C CA . SER A 1 361 ? -7.508 6.799 27.504 1.00 44.78 361 SER A CA 1
ATOM 2836 C C . SER A 1 361 ? -8.341 5.852 28.363 1.00 44.78 361 SER A C 1
ATOM 2838 O O . SER A 1 361 ? -9.404 5.399 27.937 1.00 44.78 361 SER A O 1
ATOM 2840 N N . ASP A 1 362 ? -7.872 5.583 29.583 1.00 51.50 362 ASP A N 1
ATOM 2841 C CA . ASP A 1 362 ? -8.697 4.993 30.635 1.00 51.50 362 ASP A CA 1
ATOM 2842 C C . ASP A 1 362 ? -10.062 5.706 30.659 1.00 51.50 362 ASP A C 1
ATOM 2844 O O . ASP A 1 362 ? -10.108 6.946 30.629 1.00 51.50 362 ASP A O 1
ATOM 2848 N N . PRO A 1 363 ? -11.191 4.976 30.699 1.00 46.59 363 PRO A N 1
ATOM 2849 C CA . PRO A 1 363 ? -12.470 5.613 30.939 1.00 46.59 363 PRO A CA 1
ATOM 2850 C C . PRO A 1 363 ? -12.378 6.299 32.302 1.00 46.59 363 PRO A C 1
ATOM 2852 O O . PRO A 1 363 ? -12.221 5.643 33.335 1.00 46.59 363 PRO A O 1
ATOM 2855 N N . ALA A 1 364 ? -12.443 7.634 32.297 1.00 43.78 364 ALA A N 1
ATOM 2856 C CA . ALA A 1 364 ? -12.548 8.426 33.513 1.00 43.78 364 ALA A CA 1
ATOM 2857 C C . ALA A 1 364 ? -13.624 7.797 34.416 1.00 43.78 364 ALA A C 1
ATOM 2859 O O . ALA A 1 364 ? -14.669 7.389 33.896 1.00 43.78 364 ALA A O 1
ATOM 2860 N N . PRO A 1 365 ? -13.399 7.688 35.739 1.00 45.03 365 PRO A N 1
ATOM 2861 C CA . PRO A 1 365 ? -14.364 7.079 36.637 1.00 45.03 365 PRO A CA 1
ATOM 2862 C C . PRO A 1 365 ? -15.635 7.926 36.613 1.00 45.03 365 PRO A C 1
ATOM 2864 O O . PRO A 1 365 ? -15.734 8.956 37.278 1.00 45.03 365 PRO A O 1
ATOM 2867 N N . THR A 1 366 ? -16.608 7.510 35.807 1.00 43.97 366 THR A N 1
ATOM 2868 C CA . THR A 1 366 ? -17.944 8.089 35.807 1.00 43.97 366 THR A CA 1
ATOM 2869 C C . THR A 1 366 ? -18.505 7.926 37.218 1.00 43.97 366 THR A C 1
ATOM 2871 O O . THR A 1 366 ? -18.500 6.797 37.729 1.00 43.97 366 THR A O 1
ATOM 2874 N N . PRO A 1 367 ? -18.976 9.005 37.869 1.00 43.25 367 PRO A N 1
ATOM 2875 C CA . PRO A 1 367 ? -19.681 8.898 39.135 1.00 43.25 367 PRO A CA 1
ATOM 2876 C C . PRO A 1 367 ? -20.837 7.919 38.946 1.00 43.25 367 PRO A C 1
ATOM 2878 O O . PRO A 1 367 ? -21.628 8.071 38.017 1.00 43.25 367 PRO A O 1
ATOM 2881 N N . GLN A 1 368 ? -20.911 6.890 39.790 1.00 43.19 368 GLN A N 1
ATOM 2882 C CA . GLN A 1 368 ? -22.057 5.990 39.824 1.00 43.19 368 GLN A CA 1
ATOM 2883 C C . GLN A 1 368 ? -23.297 6.790 40.242 1.00 43.19 368 GLN A C 1
ATOM 2885 O O . GLN A 1 368 ? -23.626 6.873 41.425 1.00 43.19 368 GLN A O 1
ATOM 2890 N N . GLU A 1 369 ? -23.996 7.377 39.275 1.00 38.72 369 GLU A N 1
ATOM 2891 C CA . GLU A 1 369 ? -25.399 7.714 39.444 1.00 38.72 369 GLU A CA 1
ATOM 2892 C C . GLU A 1 369 ? -26.165 6.402 39.583 1.00 38.72 369 GLU A C 1
ATOM 2894 O O . GLU A 1 369 ? -26.177 5.541 38.699 1.00 38.72 369 GLU A O 1
ATOM 2899 N N . ALA A 1 370 ? -26.754 6.227 40.763 1.00 44.72 370 ALA A N 1
ATOM 2900 C CA . ALA A 1 370 ? -27.619 5.116 41.094 1.00 44.72 370 ALA A CA 1
ATOM 2901 C C . ALA A 1 370 ? -28.856 5.151 40.187 1.00 44.72 370 ALA A C 1
ATOM 2903 O O . ALA A 1 370 ? -29.865 5.778 40.506 1.00 44.72 370 ALA A O 1
ATOM 2904 N N . LEU A 1 371 ? -28.783 4.465 39.047 1.00 40.78 371 LEU A N 1
ATOM 2905 C CA . LEU A 1 371 ? -29.961 4.179 38.243 1.00 40.78 371 LEU A CA 1
ATOM 2906 C C . LEU A 1 371 ? -30.905 3.251 39.034 1.00 40.78 371 LEU A C 1
ATOM 2908 O O . LEU A 1 371 ? -30.449 2.276 39.646 1.00 40.78 371 LEU A O 1
ATOM 2912 N N . PRO A 1 372 ? -32.221 3.527 39.039 1.00 45.19 372 PRO A N 1
ATOM 2913 C CA . PRO A 1 372 ? -33.198 2.721 39.753 1.00 45.19 372 PRO A CA 1
ATOM 2914 C C . PRO A 1 372 ? -33.333 1.331 39.121 1.00 45.19 372 PRO A C 1
ATOM 2916 O O . PRO A 1 372 ? -33.274 1.155 37.904 1.00 45.19 372 PRO A O 1
ATOM 2919 N N . ALA A 1 373 ? -33.536 0.331 39.978 1.00 42.97 373 ALA A N 1
ATOM 2920 C CA . ALA A 1 373 ? -33.741 -1.058 39.597 1.00 42.97 373 ALA A CA 1
ATOM 2921 C C . ALA A 1 373 ? -34.892 -1.204 38.580 1.00 42.97 373 ALA A C 1
ATOM 2923 O O . ALA A 1 373 ? -36.058 -0.995 38.908 1.00 42.97 373 ALA A O 1
ATOM 2924 N N . SER A 1 374 ? -34.551 -1.601 37.353 1.00 33.53 374 SER A N 1
ATOM 2925 C CA . SER A 1 374 ? -35.494 -1.971 36.290 1.00 33.53 374 SER A CA 1
ATOM 2926 C C . SER A 1 374 ? -35.705 -3.500 36.270 1.00 33.53 374 SER A C 1
ATOM 2928 O O . SER A 1 374 ? -34.822 -4.244 36.715 1.00 33.53 374 SER A O 1
ATOM 2930 N N . PRO A 1 375 ? -36.880 -4.007 35.847 1.00 47.25 375 PRO A N 1
ATOM 2931 C CA . PRO A 1 375 ? -37.402 -5.282 36.305 1.00 47.25 375 PRO A CA 1
ATOM 2932 C C . PRO A 1 375 ? -36.846 -6.480 35.528 1.00 47.25 375 PRO A C 1
ATOM 2934 O O . PRO A 1 375 ? -36.516 -6.417 34.347 1.00 47.25 375 PRO A O 1
ATOM 2937 N N . VAL A 1 376 ? -36.799 -7.599 36.250 1.00 42.91 376 VAL A N 1
ATOM 2938 C CA . VAL A 1 376 ? -36.567 -8.989 35.832 1.00 42.91 376 VAL A CA 1
ATOM 2939 C C . VAL A 1 376 ? -36.797 -9.237 34.329 1.00 42.91 376 VAL A C 1
ATOM 2941 O O . VAL A 1 376 ? -37.920 -9.473 33.878 1.00 42.91 376 VAL A O 1
ATOM 2944 N N . ARG A 1 377 ? -35.705 -9.267 33.552 1.00 38.88 377 ARG A N 1
ATOM 2945 C CA . ARG A 1 377 ? -35.693 -9.864 32.210 1.00 38.88 377 ARG A CA 1
ATOM 2946 C C . ARG A 1 377 ? -35.888 -11.377 32.333 1.00 38.88 377 ARG A C 1
ATOM 2948 O O . ARG A 1 377 ? -35.166 -12.060 33.056 1.00 38.88 377 ARG A O 1
ATOM 2955 N N . ARG A 1 378 ? -36.875 -11.895 31.601 1.00 39.91 378 ARG A N 1
ATOM 2956 C CA . ARG A 1 378 ? -37.121 -13.329 31.400 1.00 39.91 378 ARG A CA 1
ATOM 2957 C C . ARG A 1 378 ? -35.919 -13.967 30.679 1.00 39.91 378 ARG A C 1
ATOM 2959 O O . ARG A 1 378 ? -35.417 -13.355 29.736 1.00 39.91 378 ARG A O 1
ATOM 2966 N N . PRO A 1 379 ? -35.469 -15.177 31.052 1.00 38.12 379 PRO A N 1
ATOM 2967 C CA . PRO A 1 379 ? -34.420 -15.864 30.311 1.00 38.12 379 PRO A CA 1
ATOM 2968 C C . PRO A 1 379 ? -34.989 -16.430 29.001 1.00 38.12 379 PRO A C 1
ATOM 2970 O O . PRO A 1 379 ? -35.968 -17.175 29.007 1.00 38.12 379 PRO A O 1
ATOM 2973 N N . ALA A 1 380 ? -34.375 -16.070 27.874 1.00 36.44 380 ALA A N 1
ATOM 2974 C CA . ALA A 1 380 ? -34.585 -16.742 26.594 1.00 36.44 380 ALA A CA 1
ATOM 2975 C C . ALA A 1 380 ? -33.924 -18.140 26.611 1.00 36.44 380 ALA A C 1
ATOM 2977 O O . ALA A 1 380 ? -32.957 -18.350 27.350 1.00 36.44 380 ALA A O 1
ATOM 2978 N N . PRO A 1 381 ? -34.425 -19.112 25.825 1.00 44.06 381 PRO A N 1
ATOM 2979 C CA . PRO A 1 381 ? -33.978 -20.492 25.907 1.00 44.06 381 PRO A CA 1
ATOM 2980 C C . PRO A 1 381 ? -32.598 -20.677 25.274 1.00 44.06 381 PRO A C 1
ATOM 2982 O O . PRO A 1 381 ? -32.330 -20.279 24.140 1.00 44.06 381 PRO A O 1
ATOM 2985 N N . ILE A 1 382 ? -31.740 -21.345 26.036 1.00 35.81 382 ILE A N 1
ATOM 2986 C CA . ILE A 1 382 ? -30.438 -21.867 25.636 1.00 35.81 382 ILE A CA 1
ATOM 2987 C C . ILE A 1 382 ? -30.632 -22.784 24.423 1.00 35.81 382 ILE A C 1
ATOM 2989 O O . ILE A 1 382 ? -31.210 -23.867 24.525 1.00 35.81 382 ILE A O 1
ATOM 2993 N N . ARG A 1 383 ? -30.127 -22.359 23.263 1.00 35.06 383 ARG A N 1
ATOM 2994 C CA . ARG A 1 383 ? -30.015 -23.206 22.076 1.00 35.06 383 ARG A CA 1
ATOM 2995 C C . ARG A 1 383 ? -28.828 -24.144 22.285 1.00 35.06 383 ARG A C 1
ATOM 2997 O O . ARG A 1 383 ? -27.688 -23.787 22.000 1.00 35.06 383 ARG A O 1
ATOM 3004 N N . MET A 1 384 ? -29.096 -25.338 22.808 1.00 31.64 384 MET A N 1
ATOM 3005 C CA . MET A 1 384 ? -28.133 -26.437 22.785 1.00 31.64 384 MET A CA 1
ATOM 3006 C C . MET A 1 384 ? -27.798 -26.771 21.328 1.00 31.64 384 MET A C 1
ATOM 3008 O O . MET A 1 384 ? -28.639 -27.272 20.585 1.00 31.64 384 MET A O 1
ATOM 3012 N N . ARG A 1 385 ? -26.565 -26.480 20.906 1.00 31.89 385 ARG A N 1
ATOM 3013 C CA . ARG A 1 385 ? -25.963 -27.121 19.736 1.00 31.89 385 ARG A CA 1
ATOM 3014 C C . ARG A 1 385 ? -25.300 -28.408 20.210 1.00 31.89 385 ARG A C 1
ATOM 3016 O O . ARG A 1 385 ? -24.227 -28.385 20.802 1.00 31.89 385 ARG A O 1
ATOM 3023 N N . SER A 1 386 ? -25.974 -29.521 19.962 1.00 34.81 386 SER A N 1
ATOM 3024 C CA . SER A 1 386 ? -25.408 -30.863 19.999 1.00 34.81 386 SER A CA 1
ATOM 3025 C C . SER A 1 386 ? -24.652 -31.129 18.695 1.00 34.81 386 SER A C 1
ATOM 3027 O O . SER A 1 386 ? -25.250 -31.033 17.624 1.00 34.81 386 SER A O 1
ATOM 3029 N N . ASN A 1 387 ? -23.359 -31.443 18.807 1.00 31.66 387 ASN A N 1
ATOM 3030 C CA . ASN A 1 387 ? -22.630 -32.502 18.088 1.00 31.66 387 ASN A CA 1
ATOM 3031 C C . ASN A 1 387 ? -21.168 -32.107 17.864 1.00 31.66 387 ASN A C 1
ATOM 3033 O O . ASN A 1 387 ? -20.796 -31.525 16.851 1.00 31.66 387 ASN A O 1
ATOM 3037 N N . ALA A 1 388 ? -20.342 -32.507 18.828 1.00 33.56 388 ALA A N 1
ATOM 3038 C CA . ALA A 1 388 ? -18.986 -32.950 18.573 1.00 33.56 388 ALA A CA 1
ATOM 3039 C C . ALA A 1 388 ? -19.033 -34.477 18.420 1.00 33.56 388 ALA A C 1
ATOM 3041 O O . ALA A 1 388 ? -19.445 -35.162 19.354 1.00 33.56 388 ALA A O 1
ATOM 3042 N N . ALA A 1 389 ? -18.617 -34.999 17.266 1.00 32.78 389 ALA A N 1
ATOM 3043 C CA . ALA A 1 389 ? -18.100 -36.359 17.125 1.00 32.78 389 ALA A CA 1
ATOM 3044 C C . ALA A 1 389 ? -17.319 -36.491 15.805 1.00 32.78 389 ALA A C 1
ATOM 3046 O O . ALA A 1 389 ? -17.877 -36.258 14.739 1.00 32.78 389 ALA A O 1
ATOM 3047 N N . ALA A 1 390 ? -16.062 -36.931 15.939 1.00 32.41 390 ALA A N 1
ATOM 3048 C CA . ALA A 1 390 ? -15.072 -37.294 14.914 1.00 32.41 390 ALA A CA 1
ATOM 3049 C C . ALA A 1 390 ? -14.453 -36.104 14.141 1.00 32.41 390 ALA A C 1
ATOM 3051 O O . ALA A 1 390 ? -15.146 -35.368 13.465 1.00 32.41 390 ALA A O 1
ATOM 3052 N N . ALA A 1 391 ? -13.148 -35.825 14.187 1.00 32.62 391 ALA A N 1
ATOM 3053 C CA . ALA A 1 391 ? -12.022 -36.738 14.310 1.00 32.62 391 ALA A CA 1
ATOM 3054 C C . ALA A 1 391 ? -10.886 -36.139 15.158 1.00 32.62 391 ALA A C 1
ATOM 3056 O O . ALA A 1 391 ? -10.274 -35.132 14.815 1.00 32.62 391 ALA A O 1
ATOM 3057 N N . ALA A 1 392 ? -10.559 -36.825 16.251 1.00 38.03 392 ALA A N 1
ATOM 3058 C CA . ALA A 1 392 ? -9.234 -36.761 16.839 1.00 38.03 392 ALA A CA 1
ATOM 3059 C C . ALA A 1 392 ? -8.347 -37.775 16.105 1.00 38.03 392 ALA A C 1
ATOM 3061 O O . ALA A 1 392 ? -8.670 -38.960 16.106 1.00 38.03 392 ALA A O 1
ATOM 3062 N N . SER A 1 393 ? -7.255 -37.310 15.489 1.00 36.00 393 SER A N 1
ATOM 3063 C CA . SER A 1 393 ? -5.936 -37.970 15.426 1.00 36.00 393 SER A CA 1
ATOM 3064 C C . SER A 1 393 ? -5.164 -37.510 14.186 1.00 36.00 393 SER A C 1
ATOM 3066 O O . SER A 1 393 ? -5.392 -38.009 13.089 1.00 36.00 393 SER A O 1
ATOM 3068 N N . ARG A 1 394 ? -4.214 -36.586 14.377 1.00 34.56 394 ARG A N 1
ATOM 3069 C CA . ARG A 1 394 ? -2.771 -36.810 14.146 1.00 34.56 394 ARG A CA 1
ATOM 3070 C C . ARG A 1 394 ? -2.007 -35.492 14.283 1.00 34.56 394 ARG A C 1
ATOM 3072 O O . ARG A 1 394 ? -1.754 -34.778 13.325 1.00 34.56 394 ARG A O 1
ATOM 3079 N N . ARG A 1 395 ? -1.545 -35.230 15.507 1.00 36.66 395 ARG A N 1
ATOM 3080 C CA . ARG A 1 395 ? -0.266 -34.543 15.706 1.00 36.66 395 ARG A CA 1
ATOM 3081 C C . ARG A 1 395 ? 0.840 -35.518 15.302 1.00 36.66 395 ARG A C 1
ATOM 3083 O O . ARG A 1 395 ? 1.037 -36.506 16.007 1.00 36.66 395 ARG A O 1
ATOM 3090 N N . ARG A 1 396 ? 1.572 -35.234 14.227 1.00 34.66 396 ARG A N 1
ATOM 3091 C CA . ARG A 1 396 ? 2.979 -35.635 14.083 1.00 34.66 396 ARG A CA 1
ATOM 3092 C C . ARG A 1 396 ? 3.734 -34.537 13.346 1.00 34.66 396 ARG A C 1
ATOM 3094 O O . ARG A 1 396 ? 3.443 -34.225 12.201 1.00 34.66 396 ARG A O 1
ATOM 3101 N N . SER A 1 397 ? 4.690 -33.961 14.061 1.00 34.31 397 SER A N 1
ATOM 3102 C CA . SER A 1 397 ? 5.839 -33.258 13.513 1.00 34.31 397 SER A CA 1
ATOM 3103 C C . SER A 1 397 ? 6.645 -34.168 12.575 1.00 34.31 397 SER A C 1
ATOM 3105 O O . SER A 1 397 ? 6.617 -35.389 12.730 1.00 34.31 397 SER A O 1
ATOM 3107 N N . SER A 1 398 ? 7.421 -33.527 11.695 1.00 40.25 398 SER A N 1
ATOM 3108 C CA . SER A 1 398 ? 8.476 -34.054 10.811 1.00 40.25 398 SER A CA 1
ATOM 3109 C C . SER A 1 398 ? 8.043 -34.992 9.677 1.00 40.25 398 SER A C 1
ATOM 3111 O O . SER A 1 398 ? 7.762 -36.168 9.891 1.00 40.25 398 SER A O 1
ATOM 3113 N N . GLY A 1 399 ? 8.097 -34.459 8.454 1.00 35.06 399 GLY A N 1
ATOM 3114 C CA . GLY A 1 399 ? 8.003 -35.197 7.199 1.00 35.06 399 GLY A CA 1
ATOM 3115 C C . GLY A 1 399 ? 7.704 -34.245 6.047 1.00 35.06 399 GLY A C 1
ATOM 3116 O O . GLY A 1 399 ? 6.543 -34.040 5.721 1.00 35.06 399 GLY A O 1
ATOM 3117 N N . ILE A 1 400 ? 8.748 -33.639 5.475 1.00 45.62 400 ILE A N 1
ATOM 3118 C CA . ILE A 1 400 ? 8.694 -33.006 4.151 1.00 45.62 400 ILE A CA 1
ATOM 3119 C C . ILE A 1 400 ? 8.261 -34.096 3.164 1.00 45.62 400 ILE A C 1
ATOM 3121 O O . ILE A 1 400 ? 9.030 -34.997 2.842 1.00 45.62 400 ILE A O 1
ATOM 3125 N N . MET A 1 401 ? 6.992 -34.055 2.782 1.00 46.75 401 MET A N 1
ATOM 3126 C CA . MET A 1 401 ? 6.439 -34.713 1.607 1.00 46.75 401 MET A CA 1
ATOM 3127 C C . MET A 1 401 ? 5.848 -33.564 0.795 1.00 46.75 401 MET A C 1
ATOM 3129 O O . MET A 1 401 ? 5.050 -32.799 1.338 1.00 46.75 401 MET A O 1
ATOM 3133 N N . ASP A 1 402 ? 6.302 -33.402 -0.447 1.00 53.03 402 ASP A N 1
ATOM 3134 C CA . ASP A 1 402 ? 5.823 -32.381 -1.382 1.00 53.03 402 ASP A CA 1
ATOM 3135 C C . ASP A 1 402 ? 4.337 -32.618 -1.689 1.00 53.03 402 ASP A C 1
ATOM 3137 O O . ASP A 1 402 ? 3.977 -33.299 -2.647 1.00 53.03 402 ASP A O 1
ATOM 3141 N N . ILE A 1 403 ? 3.458 -32.086 -0.839 1.00 57.28 403 ILE A N 1
ATOM 3142 C CA . ILE A 1 403 ? 2.044 -31.910 -1.160 1.00 57.28 403 ILE A CA 1
ATOM 3143 C C . ILE A 1 403 ? 1.986 -30.713 -2.117 1.00 57.28 403 ILE A C 1
ATOM 3145 O O . ILE A 1 403 ? 2.494 -29.643 -1.758 1.00 57.28 403 ILE A O 1
ATOM 3149 N N . PRO A 1 404 ? 1.402 -30.850 -3.321 1.00 69.31 404 PRO A N 1
ATOM 3150 C CA . PRO A 1 404 ? 1.273 -29.748 -4.263 1.00 69.31 404 PRO A CA 1
ATOM 3151 C C . PRO A 1 404 ? 0.649 -28.529 -3.575 1.00 69.31 404 PRO A C 1
ATOM 3153 O O . PRO A 1 404 ? -0.369 -28.649 -2.893 1.00 69.31 404 PRO A O 1
ATOM 3156 N N . ALA A 1 405 ? 1.238 -27.344 -3.765 1.00 65.88 405 ALA A N 1
ATOM 3157 C CA . ALA A 1 405 ? 0.821 -26.105 -3.093 1.00 65.88 405 ALA A CA 1
ATOM 3158 C C . ALA A 1 405 ? -0.682 -25.788 -3.252 1.00 65.88 405 ALA A C 1
ATOM 3160 O O . ALA A 1 405 ? -1.285 -25.133 -2.405 1.00 65.88 405 ALA A O 1
ATOM 3161 N N . LEU A 1 406 ? -1.298 -26.274 -4.333 1.00 67.38 406 LEU A N 1
ATOM 3162 C CA . LEU A 1 406 ? -2.724 -26.126 -4.602 1.00 67.38 406 LEU A CA 1
ATOM 3163 C C . LEU A 1 406 ? -3.599 -26.956 -3.649 1.00 67.38 406 LEU A C 1
ATOM 3165 O O . LEU A 1 406 ? -4.631 -26.466 -3.204 1.00 67.38 406 LEU A O 1
ATOM 3169 N N . GLU A 1 407 ? -3.189 -28.174 -3.293 1.00 69.56 407 GLU A N 1
ATOM 3170 C CA . GLU A 1 407 ? -3.958 -29.047 -2.395 1.00 69.56 407 GLU A CA 1
ATOM 3171 C C . GLU A 1 407 ? -3.912 -28.541 -0.952 1.00 69.56 407 GLU A C 1
ATOM 3173 O O . GLU A 1 407 ? -4.935 -28.515 -0.272 1.00 69.56 407 GLU A O 1
ATOM 3178 N N . THR A 1 408 ? -2.759 -28.026 -0.514 1.00 71.81 408 THR A N 1
ATOM 3179 C CA . THR A 1 408 ? -2.608 -27.358 0.792 1.00 71.81 408 THR A CA 1
ATOM 3180 C C . THR A 1 408 ? -3.405 -26.054 0.858 1.00 71.81 408 THR A C 1
ATOM 3182 O O . THR A 1 408 ? -4.040 -25.754 1.872 1.00 71.81 408 THR A O 1
ATOM 3185 N N . LEU A 1 409 ? -3.438 -25.278 -0.228 1.00 71.81 409 LEU A N 1
ATOM 3186 C CA . LEU A 1 409 ? -4.284 -24.087 -0.326 1.00 71.81 409 LEU A CA 1
ATOM 3187 C C . LEU A 1 409 ? -5.774 -24.470 -0.294 1.00 71.81 409 LEU A C 1
ATOM 3189 O O . LEU A 1 409 ? -6.569 -23.849 0.407 1.00 71.81 409 LEU A O 1
ATOM 3193 N N . MET A 1 410 ? -6.171 -25.533 -0.984 1.00 70.38 410 MET A N 1
ATOM 3194 C CA . MET A 1 410 ? -7.556 -26.005 -0.967 1.00 70.38 410 MET A CA 1
ATOM 3195 C C . MET A 1 410 ? -7.980 -26.559 0.397 1.00 70.38 410 MET A C 1
ATOM 3197 O O . MET A 1 410 ? -9.097 -26.281 0.834 1.00 70.38 410 MET A O 1
ATOM 3201 N N . GLU A 1 411 ? -7.092 -27.257 1.106 1.00 72.69 411 GLU A N 1
ATOM 3202 C CA . GLU A 1 411 ? -7.339 -27.751 2.464 1.00 72.69 411 GLU A CA 1
ATOM 3203 C C . GLU A 1 411 ? -7.442 -26.604 3.481 1.00 72.69 411 GLU A C 1
ATOM 3205 O O . GLU A 1 411 ? -8.380 -26.577 4.279 1.00 72.69 411 GLU A O 1
ATOM 3210 N N . THR A 1 412 ? -6.561 -25.599 3.406 1.00 73.31 412 THR A N 1
ATOM 3211 C CA . THR A 1 412 ? -6.660 -24.390 4.251 1.00 73.31 412 THR A CA 1
ATOM 3212 C C . THR A 1 412 ? -7.925 -23.584 3.963 1.00 73.31 412 THR A C 1
ATOM 3214 O O . THR A 1 412 ? -8.511 -23.004 4.877 1.00 73.31 412 THR A O 1
ATOM 3217 N N . LEU A 1 413 ? -8.401 -23.601 2.717 1.00 71.69 413 LEU A N 1
ATOM 3218 C CA . LEU A 1 413 ? -9.685 -23.026 2.340 1.00 71.69 413 LEU A CA 1
ATOM 3219 C C . LEU A 1 413 ? -10.878 -23.951 2.636 1.00 71.69 413 LEU A C 1
ATOM 3221 O O . LEU A 1 413 ? -12.006 -23.532 2.405 1.00 71.69 413 LEU A O 1
ATOM 3225 N N . GLY A 1 414 ? -10.695 -25.179 3.127 1.00 70.81 414 GLY A N 1
ATOM 3226 C CA . GLY A 1 414 ? -11.787 -26.118 3.418 1.00 70.81 414 GLY A CA 1
ATOM 3227 C C . GLY A 1 414 ? -12.557 -26.613 2.184 1.00 70.81 414 GLY A C 1
ATOM 3228 O O . GLY A 1 414 ? -13.733 -26.959 2.296 1.00 70.81 414 GLY A O 1
ATOM 3229 N N . VAL A 1 415 ? -11.932 -26.614 1.003 1.00 74.12 415 VAL A N 1
ATOM 3230 C CA . VAL A 1 415 ? -12.511 -27.114 -0.255 1.00 74.12 415 VAL A CA 1
ATOM 3231 C C . VAL A 1 415 ? -12.054 -28.555 -0.476 1.00 74.12 415 VAL A C 1
ATOM 3233 O O . VAL A 1 415 ? -10.881 -28.802 -0.737 1.00 74.12 415 VAL A O 1
ATOM 3236 N N . GLN A 1 416 ? -12.977 -29.515 -0.386 1.00 67.69 416 GLN A N 1
ATOM 3237 C CA . GLN A 1 416 ? -12.688 -30.926 -0.662 1.00 67.69 416 GLN A CA 1
ATOM 3238 C C . GLN A 1 416 ? -12.993 -31.243 -2.131 1.00 67.69 416 GLN A C 1
ATOM 3240 O O . GLN A 1 416 ? -14.152 -31.205 -2.541 1.00 67.69 416 GLN A O 1
ATOM 3245 N N . LEU A 1 417 ? -11.963 -31.564 -2.919 1.00 65.25 417 LEU A N 1
ATOM 3246 C CA . LEU A 1 417 ? -12.119 -32.074 -4.285 1.00 65.25 417 LEU A CA 1
ATOM 3247 C C . LEU A 1 417 ? -11.969 -33.605 -4.303 1.00 65.25 417 LEU A C 1
ATOM 3249 O O . LEU A 1 417 ? -11.117 -34.134 -3.585 1.00 65.25 417 LEU A O 1
ATOM 3253 N N . PRO A 1 418 ? -12.738 -34.334 -5.130 1.00 63.66 418 PRO A N 1
ATOM 3254 C CA . PRO A 1 418 ? -12.550 -35.770 -5.310 1.00 63.66 418 PRO A CA 1
ATOM 3255 C C . PRO A 1 418 ? -11.156 -36.117 -5.867 1.00 63.66 418 PRO A C 1
ATOM 3257 O O . PRO A 1 418 ? -10.655 -35.503 -6.818 1.00 63.66 418 PRO A O 1
ATOM 3260 N N . VAL A 1 419 ? -10.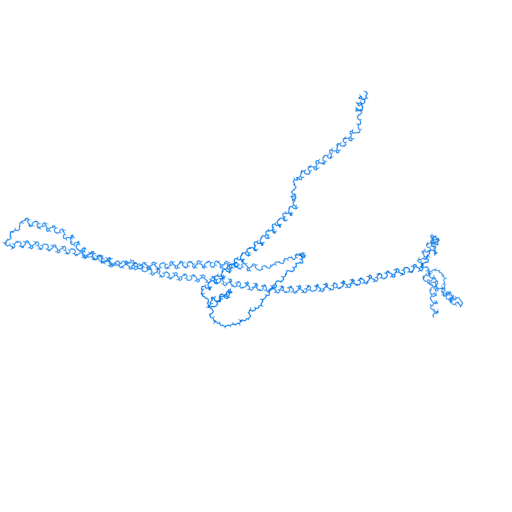526 -37.127 -5.262 1.00 56.53 419 VAL A N 1
ATOM 3261 C CA . VAL A 1 419 ? -9.171 -37.594 -5.591 1.00 56.53 419 VAL A CA 1
ATOM 3262 C C . VAL A 1 419 ? -9.144 -38.315 -6.952 1.00 56.53 419 VAL A C 1
ATOM 3264 O O . VAL A 1 419 ? -9.968 -39.180 -7.228 1.00 56.53 419 VAL A O 1
ATOM 3267 N N . GLU A 1 420 ? -8.183 -37.894 -7.778 1.00 58.28 420 GLU A N 1
ATOM 3268 C CA . GLU A 1 420 ? -7.565 -38.438 -9.011 1.00 58.28 420 GLU A CA 1
ATOM 3269 C C . GLU A 1 420 ? -8.356 -39.222 -10.088 1.00 58.28 420 GLU A C 1
ATOM 3271 O O . GLU A 1 420 ? -7.740 -39.647 -11.061 1.00 58.28 420 GLU A O 1
ATOM 3276 N N . GLN A 1 421 ? -9.681 -39.391 -10.018 1.00 53.62 421 GLN A N 1
ATOM 3277 C CA . GLN A 1 421 ? -10.432 -40.165 -11.037 1.00 53.62 421 GLN A CA 1
ATOM 3278 C C . GLN A 1 421 ? -11.421 -39.361 -11.896 1.00 53.62 421 GLN A C 1
ATOM 3280 O O . GLN A 1 421 ? -12.020 -39.912 -12.817 1.00 53.62 421 GLN A O 1
ATOM 3285 N N . SER A 1 422 ? -11.599 -38.069 -11.624 1.00 57.59 422 SER A N 1
ATOM 3286 C CA . SER A 1 422 ? -12.471 -37.180 -12.401 1.00 57.59 422 SER A CA 1
ATOM 3287 C C . SER A 1 422 ? -11.656 -36.377 -13.414 1.00 57.59 422 SER A C 1
ATOM 3289 O O . SER A 1 422 ? -10.617 -35.830 -13.037 1.00 57.59 422 SER A O 1
ATOM 3291 N N . ALA A 1 423 ? -12.135 -36.278 -14.658 1.00 67.56 423 ALA A N 1
ATOM 3292 C CA . ALA A 1 423 ? -11.524 -35.448 -15.697 1.00 67.56 423 ALA A CA 1
ATOM 3293 C C . ALA A 1 423 ? -11.331 -34.001 -15.203 1.00 67.56 423 ALA A C 1
ATOM 3295 O O . ALA A 1 423 ? -12.134 -33.503 -14.411 1.00 67.56 423 ALA A O 1
ATOM 3296 N N . ASP A 1 424 ? -10.275 -33.323 -15.660 1.00 70.12 424 ASP A N 1
ATOM 3297 C CA . ASP A 1 424 ? -9.935 -31.971 -15.191 1.00 70.12 424 ASP A CA 1
ATOM 3298 C C . ASP A 1 424 ? -11.096 -30.971 -15.367 1.00 70.12 424 ASP A C 1
ATOM 3300 O O . ASP A 1 424 ? -11.309 -30.125 -14.498 1.00 70.12 424 ASP A O 1
ATOM 3304 N N . ASP A 1 425 ? -11.928 -31.132 -16.402 1.00 73.00 425 ASP A N 1
ATOM 3305 C CA . ASP A 1 425 ? -13.136 -30.319 -16.623 1.00 73.00 425 ASP A CA 1
ATOM 3306 C C . ASP A 1 425 ? -14.157 -30.419 -15.474 1.00 73.00 425 ASP A C 1
ATOM 3308 O O . ASP A 1 425 ? -14.734 -29.409 -15.056 1.00 73.00 425 ASP A O 1
ATOM 3312 N N . ASP A 1 426 ? -14.342 -31.606 -14.888 1.00 74.62 426 ASP A N 1
ATOM 3313 C CA . ASP A 1 426 ? -15.259 -31.792 -13.759 1.00 74.62 426 ASP A CA 1
ATOM 3314 C C . ASP A 1 426 ? -14.736 -31.066 -12.513 1.00 74.62 426 ASP A C 1
ATOM 3316 O O . ASP A 1 426 ? -15.506 -30.459 -11.763 1.00 74.62 426 ASP A O 1
ATOM 3320 N N . ARG A 1 427 ? -13.412 -31.054 -12.321 1.00 71.81 427 ARG A N 1
ATOM 3321 C CA . ARG A 1 427 ? -12.741 -30.361 -11.212 1.00 71.81 427 ARG A CA 1
ATOM 3322 C C . ARG A 1 427 ? -12.845 -28.847 -11.344 1.00 71.81 427 ARG A C 1
ATOM 3324 O O . ARG A 1 427 ? -13.188 -28.182 -10.364 1.00 71.81 427 ARG A O 1
ATOM 3331 N N . PHE A 1 428 ? -12.623 -28.307 -12.543 1.00 78.12 428 PHE A N 1
ATOM 3332 C CA . PHE A 1 428 ? -12.817 -26.882 -12.816 1.00 78.12 428 PHE A CA 1
ATOM 3333 C C . PHE A 1 428 ? -14.274 -26.458 -12.620 1.00 78.12 428 PHE A C 1
ATOM 3335 O O . PHE A 1 428 ? -14.524 -25.407 -12.031 1.00 78.12 428 PHE A O 1
ATOM 3342 N N . SER A 1 429 ? -15.239 -27.290 -13.021 1.00 80.50 429 SER A N 1
ATOM 3343 C CA . SER A 1 429 ? -16.660 -26.992 -12.810 1.00 80.50 429 SER A CA 1
ATOM 3344 C C . SER A 1 429 ? -17.050 -26.966 -11.322 1.00 80.50 429 SER A C 1
ATOM 3346 O O . SER A 1 429 ? -17.828 -26.11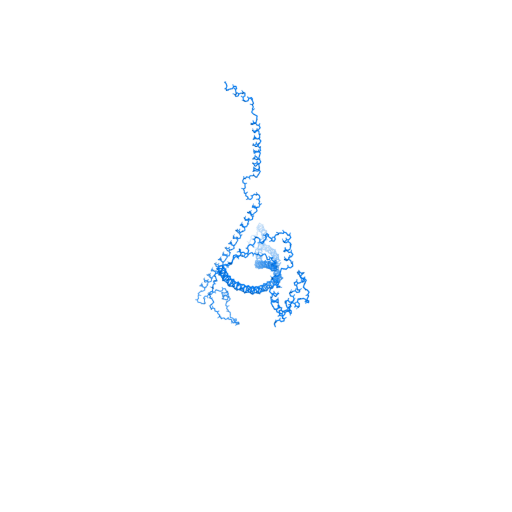0 -10.899 1.00 80.50 429 SER A O 1
ATOM 3348 N N . LEU A 1 430 ? -16.482 -27.859 -10.502 1.00 79.69 430 LEU A N 1
ATOM 3349 C CA . LEU A 1 430 ? -16.708 -27.895 -9.054 1.00 79.69 430 LEU A CA 1
ATOM 3350 C C . LEU A 1 430 ? -16.071 -26.694 -8.352 1.00 79.69 430 LEU A C 1
ATOM 3352 O O . LEU A 1 430 ? -16.709 -26.078 -7.502 1.00 79.69 430 LEU A O 1
ATOM 3356 N N . LEU A 1 431 ? -14.846 -26.325 -8.733 1.00 82.12 431 LEU A N 1
ATOM 3357 C CA . LEU A 1 431 ? -14.191 -25.109 -8.244 1.00 82.12 431 LEU A CA 1
ATOM 3358 C C . LEU A 1 431 ? -14.980 -23.856 -8.641 1.00 82.12 431 LEU A C 1
ATOM 3360 O O . LEU A 1 431 ? -15.170 -22.978 -7.802 1.00 82.12 431 LEU A O 1
ATOM 3364 N N . GLY A 1 432 ? -15.502 -23.807 -9.871 1.00 85.00 432 GLY A N 1
ATOM 3365 C CA . GLY A 1 432 ? -16.395 -22.745 -10.337 1.00 85.00 432 GLY A CA 1
ATOM 3366 C C . GLY A 1 432 ? -17.628 -22.598 -9.446 1.00 85.00 432 GLY A C 1
ATOM 3367 O O . GLY A 1 432 ? -17.889 -21.508 -8.945 1.00 85.00 432 GLY A O 1
ATOM 3368 N N . LYS A 1 433 ? -18.309 -23.709 -9.135 1.00 85.06 433 LYS A N 1
ATOM 3369 C CA . LYS A 1 433 ? -19.460 -23.717 -8.213 1.00 85.06 433 LYS A CA 1
ATOM 3370 C C . LYS A 1 433 ? -19.093 -23.258 -6.803 1.00 85.06 433 LYS A C 1
ATOM 3372 O O . LYS A 1 433 ? -19.813 -22.466 -6.214 1.00 85.06 433 LYS A O 1
ATOM 3377 N N . VAL A 1 434 ? -17.954 -23.698 -6.265 1.00 86.31 434 VAL A N 1
ATOM 3378 C CA . VAL A 1 434 ? -17.493 -23.272 -4.930 1.00 86.31 434 VAL A CA 1
ATOM 3379 C C . VAL A 1 434 ? -17.182 -21.772 -4.895 1.00 86.31 434 VAL A C 1
ATOM 3381 O O . VAL A 1 434 ? -17.456 -21.111 -3.892 1.00 86.31 434 VAL A O 1
ATOM 3384 N N . VAL A 1 435 ? -16.612 -21.221 -5.968 1.00 88.69 435 VAL A N 1
ATOM 3385 C CA . VAL A 1 435 ? -16.362 -19.778 -6.093 1.00 88.69 435 VAL A CA 1
ATOM 3386 C C . VAL A 1 435 ? -17.678 -19.009 -6.198 1.00 88.69 435 VAL A C 1
ATOM 3388 O O . VAL A 1 435 ? -17.839 -18.007 -5.504 1.00 88.69 435 VAL A O 1
ATOM 3391 N N . GLU A 1 436 ? -18.632 -19.486 -6.997 1.00 91.19 436 GLU A N 1
ATOM 3392 C CA . GLU A 1 436 ? -19.972 -18.898 -7.099 1.00 91.19 436 GLU A CA 1
ATOM 3393 C C . GLU A 1 436 ? -20.709 -18.921 -5.754 1.00 91.19 436 GLU A C 1
ATOM 3395 O O . GLU A 1 436 ? -21.204 -17.881 -5.321 1.00 91.19 436 GLU A O 1
ATOM 3400 N N . ASP A 1 437 ? -20.695 -20.047 -5.038 1.00 88.62 437 ASP A N 1
ATOM 3401 C CA . ASP A 1 437 ? -21.313 -20.189 -3.715 1.00 88.62 437 ASP A CA 1
ATOM 3402 C C . ASP A 1 437 ? -20.674 -19.248 -2.685 1.00 88.62 437 ASP A C 1
ATOM 3404 O O . ASP A 1 437 ? -21.363 -18.638 -1.863 1.00 88.62 437 ASP A O 1
ATOM 3408 N N . ARG A 1 438 ? -19.345 -19.090 -2.724 1.00 88.88 438 ARG A N 1
ATOM 3409 C CA . ARG A 1 438 ? -18.626 -18.167 -1.831 1.00 88.88 438 ARG A CA 1
ATOM 3410 C C . ARG A 1 438 ? -18.888 -16.711 -2.161 1.00 88.88 438 ARG A C 1
ATOM 3412 O O . ARG A 1 438 ? -19.078 -15.923 -1.236 1.00 88.88 438 ARG A O 1
ATOM 3419 N N . ASN A 1 439 ? -18.931 -16.359 -3.440 1.00 90.69 439 ASN A N 1
ATOM 3420 C CA . ASN A 1 439 ? -19.287 -15.014 -3.878 1.00 90.69 439 ASN A CA 1
ATOM 3421 C C . ASN A 1 439 ? -20.739 -14.695 -3.510 1.00 90.69 439 ASN A C 1
ATOM 3423 O O . ASN A 1 439 ? -21.006 -13.627 -2.963 1.00 90.69 439 ASN A O 1
ATOM 3427 N N . GLY A 1 440 ? -21.659 -15.643 -3.705 1.00 94.12 440 GLY A N 1
ATOM 3428 C CA . GLY A 1 440 ? -23.042 -15.544 -3.243 1.00 94.12 440 GLY A CA 1
ATOM 3429 C C . GLY A 1 440 ? -23.113 -15.334 -1.733 1.00 94.12 440 GLY A C 1
ATOM 3430 O O . GLY A 1 440 ? -23.739 -14.385 -1.266 1.00 94.12 440 GLY A O 1
ATOM 3431 N N . LYS A 1 441 ? -22.373 -16.134 -0.955 1.00 93.12 441 LYS A N 1
ATOM 3432 C CA . LYS A 1 441 ? -22.343 -15.994 0.504 1.00 93.12 441 LYS A CA 1
ATOM 3433 C C . LYS A 1 441 ? -21.742 -14.667 0.963 1.00 93.12 441 LYS A C 1
ATOM 3435 O O . LYS A 1 441 ? -22.220 -14.097 1.941 1.00 93.12 441 LYS A O 1
ATOM 3440 N N . SER A 1 442 ? -20.699 -14.188 0.291 1.00 93.25 442 SER A N 1
ATOM 3441 C CA . SER A 1 442 ? -20.091 -12.887 0.570 1.00 93.25 442 SER A CA 1
ATOM 3442 C C . SER A 1 442 ? -21.090 -11.761 0.317 1.00 93.25 442 SER A C 1
ATOM 3444 O O . SER A 1 442 ? -21.286 -10.936 1.205 1.00 93.25 442 SER A O 1
ATOM 3446 N N . ASN A 1 443 ? -21.793 -11.795 -0.817 1.00 94.31 443 ASN A N 1
ATOM 3447 C CA . ASN A 1 443 ? -22.846 -10.836 -1.149 1.00 94.31 443 ASN A CA 1
ATOM 3448 C C . ASN A 1 443 ? -24.019 -10.881 -0.154 1.00 94.31 443 ASN A C 1
ATOM 3450 O O . ASN A 1 443 ? -24.552 -9.843 0.229 1.00 94.31 443 ASN A O 1
ATOM 3454 N N . ASP A 1 444 ? -24.401 -12.066 0.324 1.00 94.88 444 ASP A N 1
ATOM 3455 C CA . ASP A 1 444 ? -25.426 -12.193 1.363 1.00 94.88 444 ASP A CA 1
ATOM 3456 C C . ASP A 1 444 ? -24.962 -11.599 2.697 1.00 94.88 444 ASP A C 1
ATOM 3458 O O . ASP A 1 444 ? -25.756 -11.004 3.424 1.00 94.88 444 ASP A O 1
ATOM 3462 N N . ILE A 1 445 ? -23.689 -11.777 3.063 1.00 95.62 445 ILE A N 1
ATOM 3463 C CA . ILE A 1 445 ? -23.135 -11.210 4.297 1.00 95.62 445 ILE A CA 1
ATOM 3464 C C . ILE A 1 445 ? -23.069 -9.687 4.193 1.00 95.62 445 ILE A C 1
ATOM 3466 O O . ILE A 1 445 ? -23.472 -9.017 5.141 1.00 95.62 445 ILE A O 1
ATOM 3470 N N . THR A 1 446 ? -22.610 -9.136 3.066 1.00 94.62 446 THR A N 1
ATOM 3471 C CA . THR A 1 446 ? -22.551 -7.680 2.871 1.00 94.62 446 THR A CA 1
ATOM 3472 C C . THR A 1 446 ? -23.944 -7.068 2.883 1.00 94.62 446 THR A C 1
ATOM 3474 O O . THR A 1 446 ? -24.152 -6.071 3.570 1.00 94.62 446 THR A O 1
ATOM 3477 N N . LYS A 1 447 ? -24.917 -7.709 2.227 1.00 95.12 447 LYS A N 1
ATOM 3478 C CA . LYS A 1 447 ? -26.315 -7.276 2.263 1.00 95.12 447 LYS A CA 1
ATOM 3479 C C . LYS A 1 447 ? -26.901 -7.335 3.674 1.00 95.12 447 LYS A C 1
ATOM 3481 O O . LYS A 1 447 ? -27.443 -6.346 4.138 1.00 95.12 447 LYS A O 1
ATOM 3486 N N . ASN A 1 448 ? -26.741 -8.447 4.393 1.00 94.56 448 ASN A N 1
ATOM 3487 C CA . ASN A 1 448 ? -27.248 -8.555 5.767 1.00 94.56 448 ASN A CA 1
ATOM 3488 C C . ASN A 1 448 ? -26.572 -7.555 6.716 1.00 94.56 448 ASN A C 1
ATOM 3490 O O . ASN A 1 448 ? -27.223 -7.030 7.617 1.00 94.56 448 ASN A O 1
ATOM 3494 N N . ALA A 1 449 ? -25.274 -7.296 6.533 1.00 95.44 449 ALA A N 1
ATOM 3495 C CA . ALA A 1 449 ? -24.571 -6.272 7.291 1.00 95.44 449 ALA A CA 1
ATOM 3496 C C . ALA A 1 449 ? -25.183 -4.898 7.003 1.00 95.44 449 ALA A C 1
ATOM 3498 O O . ALA A 1 449 ? -25.572 -4.213 7.946 1.00 95.44 449 ALA A O 1
ATOM 3499 N N . GLN A 1 450 ? -25.350 -4.538 5.728 1.00 95.06 450 GLN A N 1
ATOM 3500 C CA . GLN A 1 450 ? -25.992 -3.291 5.320 1.00 95.06 450 GLN A CA 1
ATOM 3501 C C . GLN A 1 450 ? -27.407 -3.159 5.901 1.00 95.06 450 GLN A C 1
ATOM 3503 O O . GLN A 1 450 ? -27.674 -2.177 6.586 1.00 95.06 450 GLN A O 1
ATOM 3508 N N . ASP A 1 451 ? -28.262 -4.170 5.739 1.00 95.25 451 ASP A N 1
ATOM 3509 C CA . ASP A 1 451 ? -29.630 -4.178 6.274 1.00 95.25 451 ASP A CA 1
ATOM 3510 C C . ASP A 1 451 ? -29.632 -4.001 7.807 1.00 95.25 451 ASP A C 1
ATOM 3512 O O . ASP A 1 451 ? -30.471 -3.292 8.365 1.00 95.25 451 ASP A O 1
ATOM 3516 N N . SER A 1 452 ? -28.665 -4.603 8.515 1.00 95.56 452 SER A N 1
ATOM 3517 C CA . SER A 1 452 ? -28.534 -4.443 9.969 1.00 95.56 452 SER A CA 1
ATOM 3518 C C . SER A 1 452 ? -28.079 -3.038 10.377 1.00 95.56 452 SER A C 1
ATOM 3520 O O . SER A 1 452 ? -28.602 -2.488 11.347 1.00 95.56 452 SER A O 1
ATOM 3522 N N . TYR A 1 453 ? -27.158 -2.427 9.625 1.00 96.19 453 TYR A N 1
ATOM 3523 C CA . TYR A 1 453 ? -26.729 -1.047 9.851 1.00 96.19 453 TYR A CA 1
ATOM 3524 C C . TYR A 1 453 ? -27.861 -0.061 9.556 1.00 96.19 453 TYR A C 1
ATOM 3526 O O . TYR A 1 453 ? -28.088 0.862 10.338 1.00 96.19 453 TYR A O 1
ATOM 3534 N N . GLU A 1 454 ? -28.611 -0.268 8.476 1.00 96.44 454 GLU A N 1
ATOM 3535 C CA . GLU A 1 454 ? -29.787 0.536 8.138 1.00 96.44 454 GLU A CA 1
ATOM 3536 C C . GLU A 1 454 ? -30.877 0.412 9.216 1.00 96.44 454 GLU A C 1
ATOM 3538 O O . GLU A 1 454 ? -31.422 1.419 9.667 1.00 96.44 454 GLU A O 1
ATOM 3543 N N . ALA A 1 455 ? -31.144 -0.792 9.727 1.00 95.25 455 ALA A N 1
ATOM 3544 C CA . ALA A 1 455 ? -32.109 -0.993 10.812 1.00 95.25 455 ALA A CA 1
ATOM 3545 C C . ALA A 1 455 ? -31.689 -0.298 12.122 1.00 95.25 455 ALA A C 1
ATOM 3547 O O . ALA A 1 455 ? -32.509 0.325 12.795 1.00 95.25 455 ALA A O 1
ATOM 3548 N N . ILE A 1 456 ? -30.405 -0.370 12.484 1.00 96.31 456 ILE A N 1
ATOM 3549 C CA . ILE A 1 456 ? -29.891 0.287 13.694 1.00 96.31 456 ILE A CA 1
ATOM 3550 C C . ILE A 1 456 ? -29.932 1.811 13.534 1.00 96.31 456 ILE A C 1
ATOM 3552 O O . ILE A 1 456 ? -30.433 2.513 14.411 1.00 96.31 456 ILE A O 1
ATOM 3556 N N . THR A 1 457 ? -29.459 2.337 12.404 1.00 95.88 457 THR A N 1
ATOM 3557 C CA . THR A 1 457 ? -29.444 3.785 12.149 1.00 95.88 457 THR A CA 1
ATOM 3558 C C . THR A 1 457 ? -30.848 4.377 12.086 1.00 95.88 457 THR A C 1
ATOM 3560 O O . THR A 1 457 ? -31.076 5.422 12.687 1.00 95.88 457 THR A O 1
ATOM 3563 N N . THR A 1 458 ? -31.806 3.705 11.443 1.00 96.94 458 THR A N 1
ATOM 3564 C CA . THR A 1 458 ? -33.210 4.150 11.429 1.00 96.94 458 THR A CA 1
ATOM 3565 C C . THR A 1 458 ? -33.808 4.169 12.831 1.00 96.94 458 THR A C 1
ATOM 3567 O O . THR A 1 458 ? -34.392 5.179 13.209 1.00 96.94 458 THR A O 1
ATOM 3570 N N . SER A 1 459 ? -33.563 3.138 13.649 1.00 95.38 459 SER A N 1
ATOM 3571 C CA . SER A 1 459 ? -34.029 3.134 15.042 1.00 95.38 459 SER A CA 1
ATOM 3572 C C . SER A 1 459 ? -33.446 4.289 15.867 1.00 95.38 459 SER A C 1
ATOM 3574 O O . SER A 1 459 ? -34.181 4.970 16.575 1.00 95.38 459 SER A O 1
ATOM 3576 N N . HIS A 1 460 ? -32.153 4.595 15.710 1.00 94.44 460 HIS A N 1
ATOM 3577 C CA . HIS A 1 460 ? -31.538 5.744 16.375 1.00 94.44 460 HIS A CA 1
ATOM 3578 C C . HIS A 1 460 ? -32.070 7.086 15.867 1.00 94.44 460 HIS A C 1
ATOM 3580 O O . HIS A 1 460 ? -32.232 8.010 16.660 1.00 94.44 460 HIS A O 1
ATOM 3586 N N . LEU A 1 461 ? -32.345 7.222 14.568 1.00 96.50 461 LEU A N 1
ATOM 3587 C CA . LEU A 1 461 ? -32.944 8.439 14.017 1.00 96.50 461 LEU A CA 1
ATOM 3588 C C . LEU A 1 461 ? -34.378 8.643 14.521 1.00 96.50 461 LEU A C 1
ATOM 3590 O O . LEU A 1 461 ? -34.749 9.778 14.824 1.00 96.50 461 LEU A O 1
ATOM 3594 N N . ASP A 1 462 ? -35.158 7.572 14.659 1.00 95.88 462 ASP A N 1
ATOM 3595 C CA . ASP A 1 462 ? -36.510 7.617 15.223 1.00 95.88 462 ASP A CA 1
ATOM 3596 C C . ASP A 1 462 ? -36.488 7.966 16.719 1.00 95.88 462 ASP A C 1
ATOM 3598 O O . ASP A 1 462 ? -37.267 8.812 17.173 1.00 95.88 462 ASP A O 1
ATOM 3602 N N . ASP A 1 463 ? -35.546 7.402 17.479 1.00 95.88 463 ASP A N 1
ATOM 3603 C CA . ASP A 1 463 ? -35.334 7.747 18.887 1.00 95.88 463 ASP A CA 1
ATOM 3604 C C . ASP A 1 463 ? -34.914 9.215 19.043 1.00 95.88 463 ASP A C 1
ATOM 3606 O O . ASP A 1 463 ? -35.479 9.939 19.864 1.00 95.88 463 ASP A O 1
ATOM 3610 N N . LEU A 1 464 ? -33.973 9.694 18.220 1.00 95.25 464 LEU A N 1
ATOM 3611 C CA . LEU A 1 464 ? -33.550 11.097 18.211 1.00 95.25 464 LEU A CA 1
ATOM 3612 C C . LEU A 1 464 ? -34.699 12.027 17.831 1.00 95.25 464 LEU A C 1
ATOM 3614 O O . LEU A 1 464 ? -34.885 13.060 18.470 1.00 95.25 464 LEU A O 1
ATOM 3618 N N . ARG A 1 465 ? -35.498 11.666 16.824 1.00 94.94 465 ARG A N 1
ATOM 3619 C CA . ARG A 1 465 ? -36.690 12.427 16.441 1.00 94.94 465 ARG A CA 1
ATOM 3620 C C . ARG A 1 465 ? -37.675 12.516 17.600 1.00 94.94 465 ARG A C 1
ATOM 3622 O O . ARG A 1 465 ? -38.196 13.598 17.863 1.00 94.94 465 ARG A O 1
ATOM 3629 N N . THR A 1 466 ? -37.902 11.410 18.299 1.00 94.31 466 THR A N 1
ATOM 3630 C CA . THR A 1 466 ? -38.788 11.368 19.467 1.00 94.31 466 THR A CA 1
ATOM 3631 C C . THR A 1 466 ? -38.226 12.214 20.608 1.00 94.31 466 THR A C 1
ATOM 3633 O O . THR A 1 466 ? -38.959 12.992 21.208 1.00 94.31 466 THR A O 1
ATOM 3636 N N . ALA A 1 467 ? -36.919 12.145 20.871 1.00 94.44 467 ALA A N 1
ATOM 3637 C CA . ALA A 1 467 ? -36.254 12.961 21.884 1.00 94.44 467 ALA A CA 1
ATOM 3638 C C . ALA A 1 467 ? -36.313 14.462 21.557 1.00 94.44 467 ALA A C 1
ATOM 3640 O O . ALA A 1 467 ? -36.609 15.268 22.434 1.00 94.44 467 ALA A O 1
ATOM 3641 N N . VAL A 1 468 ? -36.093 14.846 20.297 1.00 92.12 468 VAL A N 1
ATOM 3642 C CA . VAL A 1 468 ? -36.241 16.235 19.832 1.00 92.12 468 VAL A CA 1
ATOM 3643 C C . VAL A 1 468 ? -37.687 16.699 19.959 1.00 92.12 468 VAL A C 1
ATOM 3645 O O . VAL A 1 468 ? -37.925 17.831 20.369 1.00 92.12 468 VAL A O 1
ATOM 3648 N N . GLN A 1 469 ? -38.657 15.838 19.646 1.00 92.25 469 GLN A N 1
ATOM 3649 C CA . GLN A 1 469 ? -40.065 16.156 19.847 1.00 92.25 469 GLN A CA 1
ATOM 3650 C C . GLN A 1 469 ? -40.377 16.365 21.330 1.00 92.25 469 GLN A C 1
ATOM 3652 O O . GLN A 1 469 ? -40.978 17.374 21.663 1.00 92.25 469 GLN A O 1
ATOM 3657 N N . LEU A 1 470 ? -39.887 15.505 22.225 1.00 91.94 470 LEU A N 1
ATOM 3658 C CA . LEU A 1 470 ? -40.057 15.676 23.671 1.00 91.94 470 LEU A CA 1
ATOM 3659 C C . LEU A 1 470 ? -39.382 16.948 24.197 1.00 91.94 470 LEU A C 1
ATOM 3661 O O . LEU A 1 470 ? -39.948 17.629 25.047 1.00 91.94 470 LEU A O 1
ATOM 3665 N N . LEU A 1 471 ? -38.194 17.291 23.690 1.00 91.12 471 LEU A N 1
ATOM 3666 C CA . LEU A 1 471 ? -37.508 18.536 24.038 1.00 91.12 471 LEU A CA 1
ATOM 3667 C C . LEU A 1 471 ? -38.302 19.752 23.566 1.00 91.12 471 LEU A C 1
ATOM 3669 O O . LEU A 1 471 ? -38.494 20.684 24.342 1.00 91.12 471 LEU A O 1
ATOM 3673 N N . ASN A 1 472 ? -38.806 19.727 22.333 1.00 85.75 472 ASN A N 1
ATOM 3674 C CA . ASN A 1 472 ? -39.685 20.773 21.826 1.00 85.75 472 ASN A CA 1
ATOM 3675 C C . ASN A 1 472 ? -40.960 20.858 22.660 1.00 85.75 472 ASN A C 1
ATOM 3677 O O . ASN A 1 472 ? -41.302 21.946 23.097 1.00 85.75 472 ASN A O 1
ATOM 3681 N N . ASP A 1 473 ? -41.618 19.739 22.948 1.00 86.88 473 ASP A N 1
ATOM 3682 C CA . ASP A 1 473 ? -42.833 19.698 23.761 1.00 86.88 473 ASP A CA 1
ATOM 3683 C C . ASP A 1 473 ? -42.567 20.239 25.175 1.00 86.88 473 ASP A C 1
ATOM 3685 O O . ASP A 1 473 ? -43.385 20.990 25.699 1.00 86.88 473 ASP A O 1
ATOM 3689 N N . SER A 1 474 ? -41.401 19.955 25.773 1.00 86.12 474 SER A N 1
ATOM 3690 C CA . SER A 1 474 ? -41.000 20.541 27.062 1.00 86.12 474 SER A CA 1
ATOM 3691 C C . SER A 1 474 ? -40.702 22.039 26.971 1.00 86.12 474 SER A C 1
ATOM 3693 O O . SER A 1 474 ? -41.146 22.806 27.821 1.00 86.12 474 SER A O 1
ATOM 3695 N N . ALA A 1 475 ? -40.012 22.478 25.915 1.00 81.75 475 ALA A N 1
ATOM 3696 C CA . ALA A 1 475 ? -39.676 23.880 25.703 1.00 81.75 475 ALA A CA 1
ATOM 3697 C C . ALA A 1 475 ? -40.932 24.707 25.403 1.00 81.75 475 ALA A C 1
ATOM 3699 O O . ALA A 1 475 ? -41.064 25.833 25.876 1.00 81.75 475 ALA A O 1
ATOM 3700 N N . PHE A 1 476 ? -41.882 24.137 24.660 1.00 79.62 476 PHE A N 1
ATOM 3701 C CA . PHE A 1 476 ? -43.192 24.726 24.436 1.00 79.62 476 PHE A CA 1
ATOM 3702 C C . PHE A 1 476 ? -44.026 24.704 25.718 1.00 79.62 476 PHE A C 1
ATOM 3704 O O . PHE A 1 476 ? -44.628 25.724 26.020 1.00 79.62 476 PHE A O 1
ATOM 3711 N N . ALA A 1 477 ? -44.007 23.638 26.524 1.00 78.12 477 ALA A N 1
ATOM 3712 C CA . ALA A 1 477 ? -44.716 23.605 27.808 1.00 78.12 477 ALA A CA 1
ATOM 3713 C C . ALA A 1 477 ? -44.247 24.695 28.793 1.00 78.12 477 ALA A C 1
ATOM 3715 O O . ALA A 1 477 ? -45.064 25.221 29.548 1.00 78.12 477 ALA A O 1
ATOM 3716 N N . GLU A 1 478 ? -42.959 25.053 28.780 1.00 73.12 478 GLU A N 1
ATOM 3717 C CA . GLU A 1 478 ? -42.410 26.153 29.589 1.00 73.12 478 GLU A CA 1
ATOM 3718 C C . GLU A 1 478 ? -42.581 27.538 28.939 1.00 73.12 478 GLU A C 1
ATOM 3720 O O . GLU A 1 478 ? -42.549 28.562 29.628 1.00 73.12 478 GLU A O 1
ATOM 3725 N N . ALA A 1 479 ? -42.787 27.602 27.622 1.00 70.69 479 ALA A N 1
ATOM 3726 C CA . ALA A 1 479 ? -43.010 28.852 26.912 1.00 70.69 479 ALA A CA 1
ATOM 3727 C C . ALA A 1 479 ? -44.451 29.354 27.093 1.00 70.69 479 ALA A C 1
ATOM 3729 O O . ALA A 1 479 ? -45.422 28.612 26.967 1.00 70.69 479 ALA A O 1
ATOM 3730 N N . ALA A 1 480 ? -44.612 30.672 27.242 1.00 62.44 480 ALA A N 1
ATOM 3731 C CA . ALA A 1 480 ? -45.921 31.341 27.295 1.00 62.44 480 ALA A CA 1
ATOM 3732 C C . ALA A 1 480 ? -46.789 31.161 26.023 1.00 62.44 480 ALA A C 1
ATOM 3734 O O . ALA A 1 480 ? -47.929 31.616 25.988 1.00 62.44 480 ALA A O 1
ATOM 3735 N N . TYR A 1 481 ? -46.253 30.494 24.994 1.00 60.56 481 TYR A N 1
ATOM 3736 C CA . TYR A 1 481 ? -46.891 30.188 23.711 1.00 60.56 481 TYR A CA 1
ATOM 3737 C C . TYR A 1 481 ? -47.097 28.676 23.478 1.00 60.56 481 TYR A C 1
ATOM 3739 O O . TYR A 1 481 ? -47.409 28.275 22.359 1.00 60.56 481 TYR A O 1
ATOM 3747 N N . GLY A 1 482 ? -46.890 27.828 24.495 1.00 62.06 482 GLY A N 1
ATOM 3748 C CA . GLY A 1 482 ? -46.976 26.366 24.372 1.00 62.06 482 GLY A CA 1
ATOM 3749 C C . GLY A 1 482 ? -48.347 25.818 24.018 1.00 62.06 482 GLY A C 1
ATOM 3750 O O . GLY A 1 482 ? -48.476 24.814 23.323 1.00 62.06 482 GLY A O 1
ATOM 3751 N N . GLU A 1 483 ? -49.384 26.510 24.468 1.00 57.75 483 GLU A N 1
ATOM 3752 C CA . GLU A 1 483 ? -50.749 26.282 24.033 1.00 57.75 483 GLU A CA 1
ATOM 3753 C C . GLU A 1 483 ? -51.050 27.370 23.000 1.00 57.75 483 GLU A C 1
ATOM 3755 O O . GLU A 1 483 ? -51.015 28.555 23.335 1.00 57.75 483 GLU A O 1
ATOM 3760 N N . VAL A 1 484 ? -51.296 26.994 21.739 1.00 60.16 484 VAL A N 1
ATOM 3761 C CA . VAL A 1 484 ? -51.713 27.939 20.689 1.00 60.16 484 VAL A CA 1
ATOM 3762 C C . VAL A 1 484 ? -53.077 28.509 21.084 1.00 60.16 484 VAL A C 1
ATOM 3764 O O . VAL A 1 484 ? -54.131 27.998 20.708 1.00 60.16 484 VAL A O 1
ATOM 3767 N N . ARG A 1 485 ? -53.066 29.559 21.903 1.00 59.41 485 ARG A N 1
ATOM 3768 C CA . ARG A 1 485 ? -54.250 30.324 22.272 1.00 59.41 485 ARG A CA 1
ATOM 3769 C C . ARG A 1 485 ? -54.505 31.310 21.146 1.00 59.41 485 ARG A C 1
ATOM 3771 O O . ARG A 1 485 ? -53.756 32.258 20.952 1.00 59.41 485 ARG A O 1
ATOM 3778 N N . TYR A 1 486 ? -55.583 31.089 20.400 1.00 61.56 486 TYR A N 1
ATOM 3779 C CA . TYR A 1 486 ? -56.049 31.999 19.345 1.00 61.56 486 TYR A CA 1
ATOM 3780 C C . TYR A 1 486 ? -56.612 33.328 19.883 1.00 61.56 486 TYR A C 1
ATOM 3782 O O . TYR A 1 486 ? -57.209 34.093 19.128 1.00 61.56 486 TYR A O 1
ATOM 3790 N N . VAL A 1 487 ? -56.465 33.591 21.182 1.00 62.75 487 VAL A N 1
ATOM 3791 C CA . VAL A 1 487 ? -56.993 34.774 21.851 1.00 62.75 487 VAL A CA 1
ATOM 3792 C C . VAL A 1 487 ? -55.819 35.526 22.459 1.00 62.75 487 VAL A C 1
ATOM 3794 O O . VAL A 1 487 ? -55.070 34.987 23.269 1.00 62.75 487 VAL A O 1
ATOM 3797 N N . ASP A 1 488 ? -55.650 36.762 22.008 1.00 71.75 488 ASP A N 1
ATOM 3798 C CA . ASP A 1 488 ? -54.619 37.679 22.470 1.00 71.75 488 ASP A CA 1
ATOM 3799 C C . ASP A 1 488 ? -54.944 38.142 23.904 1.00 71.75 488 ASP A C 1
ATOM 3801 O O . ASP A 1 488 ? -56.064 38.568 24.211 1.00 71.75 488 ASP A O 1
ATOM 3805 N N . ALA A 1 489 ? -53.962 38.000 24.797 1.00 72.25 489 ALA A N 1
ATOM 3806 C CA . ALA A 1 489 ? -54.096 38.270 26.225 1.00 72.25 489 ALA A CA 1
ATOM 3807 C C . ALA A 1 489 ? -54.472 39.734 26.512 1.00 72.25 489 ALA A C 1
ATOM 3809 O O . ALA A 1 489 ? -55.176 40.008 27.489 1.00 72.25 489 ALA A O 1
ATOM 3810 N N . ASP A 1 490 ? -54.089 40.664 25.634 1.00 74.50 490 ASP A N 1
ATOM 3811 C CA . ASP A 1 490 ? -54.447 42.079 25.756 1.00 74.50 490 ASP A CA 1
ATOM 3812 C C . ASP A 1 490 ? -55.947 42.303 25.487 1.00 74.50 490 ASP A C 1
ATOM 3814 O O . ASP A 1 490 ? -56.601 43.149 26.116 1.00 74.50 490 ASP A O 1
ATOM 3818 N N . PHE A 1 491 ? -56.545 41.491 24.609 1.00 77.44 491 PHE A N 1
ATOM 3819 C CA . PHE A 1 491 ? -57.989 41.509 24.377 1.00 77.44 491 PHE A CA 1
ATOM 3820 C C . PHE A 1 491 ? -58.767 40.900 25.548 1.00 77.44 491 PHE A C 1
ATOM 3822 O O . PHE A 1 491 ? -59.788 41.458 25.946 1.00 77.44 491 PHE A O 1
ATOM 3829 N N . GLU A 1 492 ? -58.293 39.819 26.171 1.00 82.62 492 GLU A N 1
ATOM 3830 C CA . GLU A 1 492 ? -58.940 39.293 27.385 1.00 82.62 492 GLU A CA 1
ATOM 3831 C C . GLU A 1 492 ? -58.839 40.266 28.563 1.00 82.62 492 GLU A C 1
ATOM 3833 O O . GLU A 1 492 ? -59.830 40.492 29.269 1.00 82.62 492 GLU A O 1
ATOM 3838 N N . ALA A 1 493 ? -57.678 40.898 28.747 1.00 81.69 493 ALA A N 1
ATOM 3839 C CA . ALA A 1 493 ? -57.485 41.910 29.777 1.00 81.69 493 ALA A CA 1
ATOM 3840 C C . ALA A 1 493 ? -58.418 43.111 29.559 1.00 81.69 493 ALA A C 1
ATOM 3842 O O . ALA A 1 493 ? -59.098 43.543 30.493 1.00 81.69 493 ALA A O 1
ATOM 3843 N N . SER A 1 494 ? -58.523 43.614 28.325 1.00 82.69 494 SER A N 1
ATOM 3844 C CA . SER A 1 494 ? -59.430 44.723 28.002 1.00 82.69 494 SER A CA 1
ATOM 3845 C C . SER A 1 494 ? -60.908 44.346 28.141 1.00 82.69 494 SER A C 1
ATOM 3847 O O . SER A 1 494 ? -61.679 45.150 28.665 1.00 82.69 494 SER A O 1
ATOM 3849 N N . ILE A 1 495 ? -61.315 43.118 27.794 1.00 86.50 495 ILE A N 1
ATOM 3850 C CA . ILE A 1 495 ? -62.672 42.609 28.065 1.00 86.50 495 ILE A CA 1
ATOM 3851 C C . ILE A 1 495 ? -62.945 42.568 29.572 1.00 86.50 495 ILE A C 1
ATOM 3853 O O . ILE A 1 495 ? -64.033 42.946 30.015 1.00 86.50 495 ILE A O 1
ATOM 3857 N N . HIS A 1 496 ? -61.973 42.136 30.377 1.00 87.12 496 HIS A N 1
ATOM 3858 C CA . HIS A 1 496 ? -62.135 42.092 31.826 1.00 87.12 496 HIS A CA 1
ATOM 3859 C C . HIS A 1 496 ? -62.247 43.502 32.425 1.00 87.12 496 HIS A C 1
ATOM 3861 O O . HIS A 1 496 ? -63.106 43.736 33.279 1.00 87.12 496 HIS A O 1
ATOM 3867 N N . VAL A 1 497 ? -61.442 44.456 31.947 1.00 89.94 497 VAL A N 1
ATOM 3868 C CA . VAL A 1 497 ? -61.555 45.874 32.326 1.00 89.94 497 VAL A CA 1
ATOM 3869 C C . VAL A 1 497 ? -62.930 46.414 31.938 1.00 89.94 497 VAL A C 1
ATOM 3871 O O . VAL A 1 497 ? -63.638 46.931 32.802 1.00 89.94 497 VAL A O 1
ATOM 3874 N N . LEU A 1 498 ? -63.380 46.190 30.702 1.00 88.31 498 LEU A N 1
ATOM 3875 C CA . LEU A 1 498 ? -64.694 46.635 30.236 1.00 88.31 498 LEU A CA 1
ATOM 3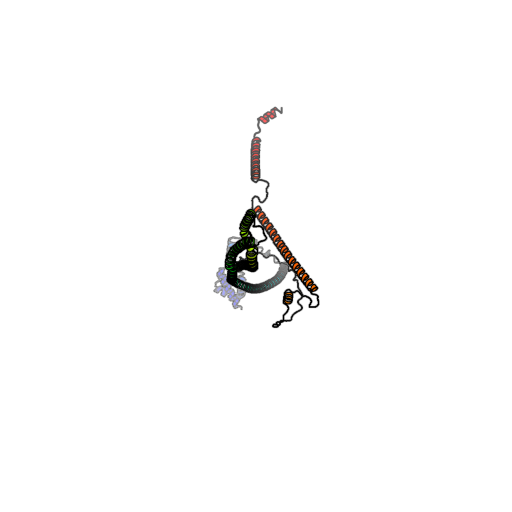876 C C . LEU A 1 498 ? -65.827 46.043 31.087 1.00 88.31 498 LEU A C 1
ATOM 3878 O O . LEU A 1 498 ? -66.766 46.743 31.453 1.00 88.31 498 LEU A O 1
ATOM 3882 N N . LYS A 1 499 ? -65.723 44.768 31.479 1.00 91.56 499 LYS A N 1
ATOM 3883 C CA . LYS A 1 499 ? -66.689 44.120 32.377 1.00 91.56 499 LYS A CA 1
ATOM 3884 C C . LYS A 1 499 ? -66.733 44.795 33.748 1.00 91.56 499 LYS A C 1
ATOM 3886 O O . LYS A 1 499 ? -67.819 45.010 34.285 1.00 91.56 499 LYS A O 1
ATOM 3891 N N . THR A 1 500 ? -65.577 45.159 34.306 1.00 91.12 500 THR A N 1
ATOM 3892 C CA . THR A 1 500 ? -65.522 45.894 35.579 1.00 91.12 500 THR A CA 1
ATOM 3893 C C . THR A 1 500 ? -66.066 47.315 35.454 1.00 91.12 500 THR A C 1
ATOM 3895 O O . THR A 1 500 ? -66.785 47.766 36.345 1.00 91.12 500 THR A O 1
ATOM 3898 N N . GLU A 1 501 ? -65.806 48.003 34.342 1.00 92.06 501 GLU A N 1
ATOM 3899 C CA . GLU A 1 501 ? -66.350 49.337 34.076 1.00 92.06 501 GLU A CA 1
ATOM 3900 C C . GLU A 1 501 ? -67.870 49.306 33.887 1.00 92.06 501 GLU A C 1
ATOM 3902 O O . GLU A 1 501 ? -68.568 50.181 34.399 1.00 92.06 501 GLU A O 1
ATOM 3907 N N . VAL A 1 502 ? -68.403 48.276 33.223 1.00 91.31 502 VAL A N 1
ATOM 3908 C CA . VAL A 1 502 ? -69.848 48.061 33.074 1.00 91.31 502 VAL A CA 1
ATOM 3909 C C . VAL A 1 502 ? -70.508 47.799 34.424 1.00 91.31 502 VAL A C 1
ATOM 3911 O O . VAL A 1 502 ? -71.548 48.393 34.705 1.00 91.31 502 VAL A O 1
ATOM 3914 N N . GLU A 1 503 ? -69.918 46.972 35.291 1.00 91.94 503 GLU A N 1
ATOM 3915 C CA . GLU A 1 503 ? -70.459 46.768 36.642 1.00 91.94 503 GLU A CA 1
ATOM 3916 C C . GLU A 1 503 ? -70.389 48.049 37.486 1.00 91.94 503 GLU A C 1
ATOM 3918 O O . GLU A 1 503 ? -71.366 48.403 38.145 1.00 91.94 503 GLU A O 1
ATOM 3923 N N . GLN A 1 504 ? -69.310 48.832 37.388 1.00 90.25 504 GLN A N 1
ATOM 3924 C CA . GLN A 1 504 ? -69.252 50.151 38.030 1.00 90.25 504 GLN A CA 1
ATOM 3925 C C . GLN A 1 504 ? -70.304 51.118 37.471 1.00 90.25 504 GLN A C 1
ATOM 3927 O O . GLN A 1 504 ? -70.907 51.884 38.227 1.00 90.25 504 GLN A O 1
ATOM 3932 N N . ALA A 1 505 ? -70.544 51.113 36.159 1.00 87.88 505 ALA A N 1
ATOM 3933 C CA . ALA A 1 505 ? -71.574 51.933 35.532 1.00 87.88 505 ALA A CA 1
ATOM 3934 C C . ALA A 1 505 ? -72.976 51.507 35.985 1.00 87.88 505 ALA A C 1
ATOM 3936 O O . ALA A 1 505 ? -73.800 52.363 36.307 1.00 87.88 505 ALA A O 1
ATOM 3937 N N . LYS A 1 506 ? -73.225 50.200 36.090 1.00 88.94 506 LYS A N 1
ATOM 3938 C CA . LYS A 1 506 ? -74.471 49.627 36.609 1.00 88.94 506 LYS A CA 1
ATOM 3939 C C . LYS A 1 506 ? -74.688 49.980 38.078 1.00 88.94 506 LYS A C 1
ATOM 3941 O O . LYS A 1 506 ? -75.799 50.338 38.457 1.00 88.94 506 LYS A O 1
ATOM 3946 N N . GLU A 1 507 ? -73.637 49.967 38.892 1.00 89.12 507 GLU A N 1
ATOM 3947 C CA . GLU A 1 507 ? -73.704 50.409 40.286 1.00 89.12 507 GLU A CA 1
ATOM 3948 C C . GLU A 1 507 ? -73.949 51.925 40.397 1.00 89.12 507 GLU A C 1
ATOM 3950 O O . GLU A 1 507 ? -74.714 52.392 41.241 1.00 89.12 507 GLU A O 1
ATOM 3955 N N . ARG A 1 508 ? -73.347 52.734 39.519 1.00 86.69 508 ARG A N 1
ATOM 3956 C CA . ARG A 1 508 ? -73.644 54.174 39.446 1.00 86.69 508 ARG A CA 1
ATOM 3957 C C . ARG A 1 508 ? -75.087 54.431 39.009 1.00 86.69 508 ARG A C 1
ATOM 3959 O O . ARG A 1 508 ? -75.726 55.318 39.575 1.00 86.69 508 ARG A O 1
ATOM 3966 N N . LEU A 1 509 ? -75.602 53.658 38.053 1.00 84.88 509 LEU A N 1
ATOM 3967 C CA . LEU A 1 509 ? -76.990 53.730 37.597 1.00 84.88 509 LEU A CA 1
ATOM 3968 C C . LEU A 1 509 ? -77.953 53.361 38.730 1.00 84.88 509 LEU A C 1
ATOM 3970 O O . LEU A 1 509 ? -78.860 54.134 39.019 1.00 84.88 509 LEU A O 1
ATOM 3974 N N . SER A 1 510 ? -77.710 52.257 39.439 1.00 81.69 510 SER A N 1
ATOM 3975 C CA . SER A 1 510 ? -78.556 51.843 40.564 1.00 81.69 510 SER A CA 1
ATOM 3976 C C . SER A 1 510 ? -78.536 52.866 41.706 1.00 81.69 510 SER A C 1
ATOM 3978 O O . SER A 1 510 ? -79.574 53.160 42.301 1.00 81.69 510 SER A O 1
ATOM 3980 N N . ARG A 1 511 ? -77.389 53.510 41.969 1.00 81.69 511 ARG A N 1
ATOM 3981 C CA . ARG A 1 511 ? -77.291 54.639 42.914 1.00 81.69 511 ARG A CA 1
ATOM 3982 C C . ARG A 1 511 ? -78.074 55.873 42.449 1.00 81.69 511 ARG A C 1
ATOM 3984 O O . ARG A 1 511 ? -78.614 56.591 43.291 1.00 81.69 511 ARG A O 1
ATOM 3991 N N . LEU A 1 512 ? -78.126 56.157 41.146 1.00 77.56 512 LEU A N 1
ATOM 3992 C CA . LEU A 1 512 ? -78.921 57.259 40.589 1.00 77.56 512 LEU A CA 1
ATOM 3993 C C . LEU A 1 512 ? -80.421 56.950 40.621 1.00 77.56 512 LEU A C 1
ATOM 3995 O O . LEU A 1 512 ? -81.200 57.815 41.021 1.00 77.56 512 LEU A O 1
ATOM 3999 N N . GLU A 1 513 ? -80.822 55.723 40.294 1.00 74.88 513 GLU A N 1
ATOM 4000 C CA . GLU A 1 513 ? -82.207 55.265 40.420 1.00 74.88 513 GLU A CA 1
ATOM 4001 C C . GLU A 1 513 ? -82.682 55.342 41.876 1.00 74.88 513 GLU A C 1
ATOM 4003 O O . GLU A 1 513 ? -83.721 55.942 42.133 1.00 74.88 513 GLU A O 1
ATOM 4008 N N . MET A 1 514 ? -81.880 54.888 42.847 1.00 68.75 514 MET A N 1
ATOM 4009 C CA . MET A 1 514 ? -82.171 55.038 44.286 1.00 68.75 514 MET A CA 1
ATOM 4010 C C . MET A 1 514 ? -82.308 56.509 44.728 1.00 68.75 514 MET A C 1
ATOM 4012 O O . MET A 1 514 ? -83.106 56.832 45.607 1.00 68.75 514 MET A O 1
ATOM 4016 N N . LYS A 1 515 ? -81.559 57.437 44.115 1.00 64.06 515 LYS A N 1
ATOM 4017 C CA . LYS A 1 515 ? -81.697 58.882 44.379 1.00 64.06 515 LYS A CA 1
ATOM 4018 C C . LYS A 1 515 ? -82.937 59.493 43.718 1.00 64.06 515 LYS A C 1
ATOM 4020 O O . LYS A 1 515 ? -83.469 60.477 44.236 1.00 64.06 515 LYS A O 1
ATOM 4025 N N . HIS A 1 516 ? -83.409 58.935 42.604 1.00 59.88 516 HIS A N 1
ATOM 4026 C CA . HIS A 1 516 ? -84.620 59.389 41.917 1.00 59.88 516 HIS A CA 1
ATOM 4027 C C . HIS A 1 516 ? -85.914 58.757 42.448 1.00 59.88 516 HIS A C 1
ATOM 4029 O O . HIS A 1 516 ? -86.968 59.375 42.312 1.00 59.88 516 HIS A O 1
ATOM 4035 N N . THR A 1 517 ? -85.856 57.616 43.135 1.00 58.75 517 THR A N 1
ATOM 4036 C CA . THR A 1 517 ? -87.032 56.968 43.746 1.00 58.75 517 THR A CA 1
ATOM 4037 C C . THR A 1 517 ? -87.448 57.563 45.100 1.00 58.75 517 THR A C 1
ATOM 4039 O O . THR A 1 517 ? -88.543 57.272 45.574 1.00 58.75 517 THR A O 1
ATOM 4042 N N . GLY A 1 518 ? -86.642 58.453 45.697 1.00 56.31 518 GLY A N 1
ATOM 4043 C CA . GLY A 1 518 ? -86.955 59.140 46.963 1.00 56.31 518 GLY A CA 1
ATOM 4044 C C . GLY A 1 518 ? -87.589 60.535 46.840 1.00 56.31 518 GLY A C 1
ATOM 4045 O O . GLY A 1 518 ? -88.123 61.050 47.818 1.00 56.31 518 GLY A O 1
ATOM 4046 N N . LYS A 1 519 ? -87.566 61.165 45.656 1.00 56.59 519 LYS A N 1
ATOM 4047 C CA . LYS A 1 519 ? -88.251 62.447 45.409 1.00 56.59 519 LYS A CA 1
ATOM 4048 C C . LYS A 1 519 ? -89.495 62.196 44.567 1.00 56.59 519 LYS A C 1
ATOM 4050 O O . LYS A 1 519 ? -89.454 62.308 43.343 1.00 56.59 519 LYS A O 1
ATOM 4055 N N . LYS A 1 520 ? -90.611 61.872 45.228 1.00 54.00 520 LYS A N 1
ATOM 4056 C CA . LYS A 1 520 ? -91.942 62.036 44.630 1.00 54.00 520 LYS A CA 1
ATOM 4057 C C . LYS A 1 520 ? -92.062 63.499 44.210 1.00 54.00 520 LYS A C 1
ATOM 4059 O O . LYS A 1 520 ? -92.132 64.395 45.041 1.00 54.00 520 LYS A O 1
ATOM 4064 N N . SER A 1 521 ? -91.940 63.745 42.913 1.00 59.84 521 SER A N 1
ATOM 4065 C CA . SER A 1 521 ? -92.106 65.074 42.341 1.00 59.84 521 SER A CA 1
ATOM 4066 C C . SER A 1 521 ? -93.570 65.459 42.525 1.00 59.84 521 SER A C 1
ATOM 4068 O O . SER A 1 521 ? -94.418 64.902 41.832 1.00 59.84 521 SER A O 1
ATOM 4070 N N . GLU A 1 522 ? -93.868 66.384 43.441 1.00 62.28 522 GLU A N 1
ATOM 4071 C CA . GLU A 1 522 ? -95.217 66.950 43.638 1.00 62.28 522 GLU A CA 1
ATOM 4072 C C . GLU A 1 522 ? -95.818 67.423 42.307 1.00 62.28 522 GLU A C 1
ATOM 4074 O O . GLU A 1 522 ? -96.989 67.199 42.034 1.00 62.28 522 GLU A O 1
ATOM 4079 N N . ARG A 1 523 ? -94.985 67.935 41.387 1.00 63.16 523 ARG A N 1
ATOM 4080 C CA . ARG A 1 523 ? -95.422 68.297 40.029 1.00 63.16 523 ARG A CA 1
ATOM 4081 C C . ARG A 1 523 ? -95.975 67.123 39.226 1.00 63.16 523 ARG A C 1
ATOM 4083 O O . ARG A 1 523 ? -96.796 67.340 38.345 1.00 63.16 523 ARG A O 1
ATOM 4090 N N . LYS A 1 524 ? -95.507 65.897 39.470 1.00 64.19 524 LYS A N 1
ATOM 4091 C CA . LYS A 1 524 ? -96.018 64.697 38.797 1.00 64.19 524 LYS A CA 1
ATOM 4092 C C . LYS A 1 524 ? -97.369 64.280 39.386 1.00 64.19 524 LYS A C 1
ATOM 4094 O O . LYS A 1 524 ? -98.223 63.852 38.621 1.00 64.19 524 LYS A O 1
ATOM 4099 N N . GLU A 1 525 ? -97.589 64.458 40.689 1.00 67.94 525 GLU A N 1
ATOM 4100 C CA . GLU A 1 525 ? -98.894 64.210 41.324 1.00 67.94 525 GLU A CA 1
ATOM 4101 C C . GLU A 1 525 ? -99.923 65.300 40.970 1.00 67.94 525 GLU A C 1
ATOM 4103 O O . GLU A 1 525 ? -101.053 64.959 40.635 1.00 67.94 525 GLU A O 1
ATOM 4108 N N . ASP A 1 526 ? -99.531 66.576 40.883 1.00 69.81 526 ASP A N 1
ATOM 4109 C CA . ASP A 1 526 ? -100.404 67.660 40.396 1.00 69.81 526 ASP A CA 1
ATOM 4110 C C . ASP A 1 526 ? -100.841 67.457 38.940 1.00 69.81 526 ASP A C 1
ATOM 4112 O O . ASP A 1 526 ? -101.977 67.754 38.563 1.00 69.81 526 ASP A O 1
ATOM 4116 N N . LEU A 1 527 ? -99.939 66.946 38.098 1.00 71.12 527 LEU A N 1
ATOM 4117 C CA . LEU A 1 527 ? -100.235 66.695 36.691 1.00 71.12 527 LEU A CA 1
ATOM 4118 C C . LEU A 1 527 ? -101.102 65.443 36.521 1.00 71.12 527 LEU A C 1
ATOM 4120 O O . LEU A 1 527 ? -101.986 65.446 35.674 1.00 71.12 527 LEU A O 1
ATOM 4124 N N . VAL A 1 528 ? -100.924 64.417 37.358 1.00 76.19 528 VAL A N 1
ATOM 4125 C CA . VAL A 1 528 ? -101.823 63.252 37.385 1.00 76.19 528 VAL A CA 1
ATOM 4126 C C . VAL A 1 528 ? -103.208 63.643 37.913 1.00 76.19 528 VAL A C 1
ATOM 4128 O O . VAL A 1 528 ? -104.194 63.312 37.265 1.00 76.19 528 VAL A O 1
ATOM 4131 N N . ASN A 1 529 ? -103.302 64.434 38.986 1.00 70.62 529 ASN A N 1
ATOM 4132 C CA . ASN A 1 529 ? -104.584 64.888 39.545 1.00 70.62 529 ASN A CA 1
ATOM 4133 C C . ASN A 1 529 ? -105.352 65.841 38.615 1.00 70.62 529 ASN A C 1
ATOM 4135 O O . ASN A 1 529 ? -106.579 65.859 38.631 1.00 70.62 529 ASN A O 1
ATOM 4139 N N . ARG A 1 530 ? -104.661 66.613 37.764 1.00 70.88 530 ARG A N 1
ATOM 4140 C CA . ARG A 1 530 ? -105.307 67.427 36.716 1.00 70.88 530 ARG A CA 1
ATOM 4141 C C . ARG A 1 530 ? -105.854 66.616 35.540 1.00 70.88 530 ARG A C 1
ATOM 4143 O O . ARG A 1 530 ? -106.625 67.166 34.765 1.00 70.88 530 ARG A O 1
ATOM 4150 N N . TRP A 1 531 ? -105.434 65.363 35.382 1.00 65.69 531 TRP A N 1
ATOM 4151 C CA . TRP A 1 531 ? -105.850 64.489 34.279 1.00 65.69 531 TRP A CA 1
ATOM 4152 C C . TRP A 1 531 ? -106.800 63.367 34.722 1.00 65.69 531 TRP A C 1
ATOM 4154 O O . TRP A 1 531 ? -107.258 62.596 33.883 1.00 65.69 531 TRP A O 1
ATOM 4164 N N . THR A 1 532 ? -107.110 63.272 36.018 1.00 57.31 532 THR A N 1
ATOM 4165 C CA . THR A 1 532 ? -108.050 62.292 36.587 1.00 57.31 532 THR A CA 1
ATOM 4166 C C . THR A 1 532 ? -109.346 62.912 37.129 1.00 57.31 532 THR A C 1
ATOM 4168 O O . THR A 1 532 ? -110.101 62.211 37.803 1.00 57.31 532 THR A O 1
ATOM 4171 N N . ALA A 1 533 ? -109.631 64.182 36.805 1.00 46.31 533 ALA A N 1
ATOM 4172 C CA . ALA A 1 533 ? -110.932 64.834 37.006 1.00 46.31 533 ALA A CA 1
ATOM 4173 C C . ALA A 1 533 ? -111.634 65.098 35.669 1.00 46.31 533 ALA A C 1
ATOM 4175 O O . ALA A 1 533 ? -110.963 65.641 34.759 1.00 46.31 533 ALA A O 1
#